Protein AF-0000000074257276 (afdb_homodimer)

pLDDT: mean 93.85, std 6.14, range [38.75, 98.94]

Secondary structure (DSSP, 8-state):
----EEEEEEETTTTTT-SSHHHHHHHHHHHHHHHHHTT-SEEEEE--GGG--SS-HHHHHHHHHHHHS-HHHHHHH----GGGTTGGGPPP--B--B-TTS-EEEEEEEEEE-GGGEEEEESSSSS-EEEEPPTT----TT-EEEEEEEEETTEEEEEESSPPSS-EEEE--HHHHHHH-SEEEEEEEEEEEPBHHHHHHHHHHHTTSEEEEE--BTTB-HHHHHT--GGGS--STT---TTS-SEEEES-TT--BS---HHHHHHHHHHHHT-B-/-TT-EEEEEEETTTTTT-SSHHHHHHHHHHHHHHHHHTT-SEEEEE--GGG--SS-HHHHHHHHHHHHS-HHHHHHH----GGGTTGGGPPP--B--B-TTS-EEEEEEEEEE-GGGEEEEESSSSS-EEEEPPTT----TT-EEEEEEEEETTEEEEEESSPPSS-EEEE--HHHHHHH-SEEEEEEEEEEEPBHHHHHHHHHHHTTSEEEEE--BTTB-HHHHHT--GGGS--STT---TTS-SEEEES-TT--BS---HHHHHHHHHHHHT-B-

Organism: NCBI:txid2743089

Radius of gyration: 24.98 Å; Cα contacts (8 Å, |Δi|>4): 1218; chains: 2; bounding box: 54×88×53 Å

Sequence (554 aa):
MDGTRLDVLVPSSLVREAEDGREATRKLGYVARAATVFRADRLVVFPDGEGERRWGGEYVRTVLEYCATPSYLRKEVWGMREELRDVGVLPPMRPDTSGPDGSELRDGIVTEVGPEGRVRVNCGLQHPISLRLPPGREATEGERVTVRVSSREPVRARVVDDPAPGFRVAGEDISDALAAADVAVATSRHGRPLSVSGLGDLHARLRDEHVAVAFGAPGRGLPAILGVDPEEVPVEPGAIDDSGFDLWLNTIPRQGSEVVRTEEAVFATLSPLTLTEMDGTRLDVLVPSSLVREAEDGREATRKLGYVARAATVFRADRLVVFPDGEGERRWGGEYVRTVLEYCATPSYLRKEVWGMREELRDVGVLPPMRPDTSGPDGSELRDGIVTEVGPEGRVRVNCGLQHPISLRLPPGREATEGERVTVRVSSREPVRARVVDDPAPGFRVAGEDISDALAAADVAVATSRHGRPLSVSGLGDLHARLRDEHVAVAFGAPGRGLPAILGVDPEEVPVEPGAIDDSGFDLWLNTIPRQGSEVVRTEEAVFATLSPLTLTE

Nearest PDB structures (foldseek):
  1k3r-assembly1_A  TM=8.204E-01  e=3.669E-21  Methanothermobacter thermautotrophicus
  8qsu-assembly1_A-2  TM=7.577E-01  e=8.686E-22  Homo sapiens
  8qsv-assembly1_A-2  TM=7.708E-01  e=1.681E-21  Homo sapiens
  8qsw-assembly1_A-2  TM=7.630E-01  e=7.102E-21  Homo sapiens
  4rg1-assembly1_B  TM=7.712E-01  e=1.856E-20  Homo sapiens

InterPro domains:
  IPR003750 Putative RNA methyltransferase C9orf114-like [PF02598] (7-272)
  IPR003750 Putative RNA methyltransferase C9orf114-like [PTHR12150] (7-273)
  IPR003750 Putative RNA methyltransferase C9orf114-like [cd18086] (6-273)
  IPR012340 Nucleic acid-binding, OB-fold [G3DSA:2.40.50.140] (99-164)
  IPR029026 tRNA (guanine-N1-)-methyltransferase, N-terminal [G3DSA:3.40.1280.10] (8-273)
  IPR029028 Alpha/beta knot methyltransferases [SSF75217] (6-275)

Solvent-accessible surface area (backbone atoms only — not comparable to full-atom values): 29517 Å² total; per-residue (Å²): 128,86,54,48,42,36,33,41,35,37,38,18,16,52,48,43,83,45,90,45,65,56,53,32,44,36,46,46,33,45,40,48,41,40,37,19,35,66,52,20,49,30,40,33,38,16,82,34,74,88,55,34,55,96,49,33,49,67,45,50,48,50,48,45,40,54,64,49,42,56,78,77,44,38,72,82,75,42,78,92,47,80,74,54,71,44,55,84,67,45,72,85,54,55,42,48,32,72,37,96,83,74,25,37,39,29,57,24,31,26,71,38,71,54,74,95,47,28,31,31,31,44,50,66,54,99,56,65,42,80,33,59,50,54,89,91,55,83,80,52,67,70,36,78,43,22,34,39,36,73,34,81,80,69,75,37,64,39,64,50,88,59,80,47,50,43,39,43,68,46,78,44,53,60,70,57,55,36,68,73,26,76,41,20,35,34,44,34,91,59,20,26,63,51,23,50,68,51,46,50,55,47,46,67,67,48,58,63,26,38,35,29,41,36,45,30,25,62,98,38,43,43,38,67,75,69,72,42,58,64,87,67,45,49,54,55,88,78,46,80,58,93,82,65,45,59,40,39,29,6,64,57,69,68,55,20,24,77,68,71,45,45,48,56,46,50,30,26,41,47,32,56,67,66,46,47,122,124,89,54,48,42,34,34,42,35,36,38,18,17,54,48,43,82,45,89,44,65,55,53,32,44,35,48,45,32,46,40,50,40,39,36,21,34,66,52,21,48,31,40,32,37,16,81,34,74,90,55,35,55,95,50,33,50,68,46,51,49,49,46,44,39,53,64,48,41,56,78,76,44,38,71,80,74,44,78,91,46,80,72,53,72,44,55,84,66,44,71,84,53,53,42,49,31,72,37,96,82,74,24,36,39,29,57,24,32,26,71,37,70,54,75,94,47,28,30,31,29,43,51,67,54,97,55,65,43,81,34,60,50,55,89,91,54,82,82,51,66,70,36,77,45,21,33,40,36,73,33,79,81,68,72,38,65,40,63,49,87,60,81,44,50,42,39,43,68,45,77,46,53,58,68,58,54,36,68,72,27,78,43,20,36,36,44,35,89,59,21,25,64,52,22,50,69,51,46,50,58,47,46,66,68,49,58,66,26,38,34,29,41,36,46,29,24,63,99,38,42,42,38,66,74,70,72,42,59,64,90,67,46,47,54,55,88,80,48,79,59,95,81,64,44,62,40,38,29,8,62,59,70,67,54,18,24,78,68,71,46,45,49,56,46,51,32,26,42,48,32,56,67,65,46,48,122

Foldseek 3Di:
DQLFAEEEEEEFLQQVPPPDLLRSLALLLLLQLLQQVLVHAEYEYEYQPVNHDPGGNVLSQVSSQLLQDDPLCNVVQDDDDPSCPNVVNHDHNPHQQADPVRWGKFKWFFADADPPQWTFIDGNAPGTDIEHADPPDDDDGGDIFMKTFRDVVVTDIYTDPDRGTGYYYYYDHPLVVLVVWPAEEFEDLLEAEDDPVVLVVLLVVRPSTHYYYYFYHKVQTPCNSQVHDSVPHDHDQQDDDPSSHNGYYHLPNPDPDPIDRRSRCSNSRSVSNSDDD/DQLFAEEEEEEFLQQVPPPDLLRSLALLLLLQLLQQVLVHAEYEYEYQPVNHDPGGNVLSQVSSQLLQDDPLCNVVQDDDDPSCPNVVNHDHNPHDQQDPVRWGKFKWFFADADPPQWTFIDGNAPGTDIEHAPPPDDDDGGDIFMKTFRDVVVTDIYTDPDRGTGYYYYYDHPLVVLVVWPAEEFEDLLEAEDDPVVLVVLLVVRPSTHYYYYFYHKVQTPCNSQVHDSVPHDHDQQDDDPSSHNGYYHLPNPDPDPIDRRSRCSNSRSVSNSDDD

Structure (mmCIF, N/CA/C/O backbone):
data_AF-0000000074257276-model_v1
#
loop_
_entity.id
_entity.type
_entity.pdbx_description
1 polymer 'DUF171 family protein'
#
loop_
_atom_site.group_PDB
_atom_site.id
_atom_site.type_symbol
_atom_site.label_atom_id
_atom_site.label_alt_id
_atom_site.label_comp_id
_atom_site.label_asym_id
_atom_site.label_entity_id
_atom_site.label_seq_id
_atom_site.pdbx_PDB_ins_code
_atom_site.Cartn_x
_atom_site.Cartn_y
_atom_site.Cartn_z
_atom_site.occupancy
_atom_site.B_iso_or_equiv
_atom_site.auth_seq_id
_atom_site.auth_comp_id
_atom_site.auth_asym_id
_atom_site.auth_atom_id
_atom_site.pdbx_PDB_model_num
ATOM 1 N N . MET A 1 1 ? -3.049 9.562 24.625 1 39.06 1 MET A N 1
ATOM 2 C CA . MET A 1 1 ? -2.064 8.562 24.234 1 39.06 1 MET A CA 1
ATOM 3 C C . MET A 1 1 ? -1.557 8.828 22.812 1 39.06 1 MET A C 1
ATOM 5 O O . MET A 1 1 ? -0.841 8 22.25 1 39.06 1 MET A O 1
ATOM 9 N N . ASP A 1 2 ? -2.17 9.602 21.812 1 58.56 2 ASP A N 1
ATOM 10 C CA . ASP A 1 2 ? -1.532 9.531 20.5 1 58.56 2 ASP A CA 1
ATOM 11 C C . ASP A 1 2 ? -0.196 10.273 20.5 1 58.56 2 ASP A C 1
ATOM 13 O O . ASP A 1 2 ? 0.117 11.008 19.562 1 58.56 2 ASP A O 1
ATOM 17 N N . GLY A 1 3 ? 0.527 10.086 21.484 1 80.38 3 GLY A N 1
ATOM 18 C CA . GLY A 1 3 ? 1.745 10.812 21.812 1 80.38 3 GLY A CA 1
ATOM 19 C C . GLY A 1 3 ? 2.895 10.492 20.875 1 80.38 3 GLY A C 1
ATOM 20 O O . GLY A 1 3 ? 3.932 11.156 20.891 1 80.38 3 GLY A O 1
ATOM 21 N N . THR A 1 4 ? 2.766 9.594 20.078 1 90.12 4 THR A N 1
ATOM 22 C CA . THR A 1 4 ? 3.844 9.203 19.188 1 90.12 4 THR A CA 1
ATOM 23 C C . THR A 1 4 ? 3.908 10.133 17.969 1 90.12 4 THR A C 1
ATOM 25 O O . THR A 1 4 ? 2.883 10.438 17.359 1 90.12 4 THR A O 1
ATOM 28 N N . ARG A 1 5 ? 5.098 10.711 17.797 1 95.5 5 ARG A N 1
ATOM 29 C CA . ARG A 1 5 ? 5.363 11.477 16.578 1 95.5 5 ARG A CA 1
ATOM 30 C C . ARG A 1 5 ? 6.062 10.617 15.531 1 95.5 5 ARG A C 1
ATOM 32 O O . ARG A 1 5 ? 7.031 9.922 15.836 1 95.5 5 ARG A O 1
ATOM 39 N N . LEU A 1 6 ? 5.586 10.664 14.336 1 97.5 6 LEU A N 1
ATOM 40 C CA . LEU A 1 6 ? 6.078 9.758 13.305 1 97.5 6 LEU A CA 1
ATOM 41 C C . LEU A 1 6 ? 6.648 10.539 12.125 1 97.5 6 LEU A C 1
ATOM 43 O O . LEU A 1 6 ? 5.941 11.328 11.492 1 97.5 6 LEU A O 1
ATOM 47 N N . ASP A 1 7 ? 7.926 10.352 11.875 1 98.56 7 ASP A N 1
ATOM 48 C CA . ASP A 1 7 ? 8.586 10.828 10.664 1 98.56 7 ASP A CA 1
ATOM 49 C C . ASP A 1 7 ? 8.82 9.68 9.68 1 98.56 7 ASP A C 1
ATOM 51 O O . ASP A 1 7 ? 9.383 8.648 10.039 1 98.56 7 ASP A O 1
ATOM 55 N N . VAL A 1 8 ? 8.406 9.898 8.484 1 98.88 8 VAL A N 1
ATOM 56 C CA . VAL A 1 8 ? 8.68 8.961 7.402 1 98.88 8 VAL A CA 1
ATOM 57 C C . VAL A 1 8 ? 9.797 9.508 6.516 1 98.88 8 VAL A C 1
ATOM 59 O O . VAL A 1 8 ? 9.672 10.602 5.957 1 98.88 8 VAL A O 1
ATOM 62 N N . LEU A 1 9 ? 10.906 8.805 6.41 1 98.94 9 LEU A N 1
ATOM 63 C CA . LEU A 1 9 ? 12.055 9.258 5.641 1 98.94 9 LEU A CA 1
ATOM 64 C C . LEU A 1 9 ? 12.156 8.5 4.32 1 98.94 9 LEU A C 1
ATOM 66 O O . LEU A 1 9 ? 12.195 7.266 4.305 1 98.94 9 LEU A O 1
ATOM 70 N N . VAL A 1 10 ? 12.203 9.234 3.23 1 98.88 10 VAL A N 1
ATOM 71 C CA . VAL A 1 10 ? 12.359 8.633 1.911 1 98.88 10 VAL A CA 1
ATOM 72 C C . VAL A 1 10 ? 13.5 9.312 1.159 1 98.88 10 VAL A C 1
ATOM 74 O O . VAL A 1 10 ? 13.773 10.5 1.374 1 98.88 10 VAL A O 1
ATOM 77 N N . PRO A 1 11 ? 14.164 8.578 0.321 1 98.81 11 PRO A N 1
ATOM 78 C CA . PRO A 1 11 ? 15.289 9.164 -0.404 1 98.81 11 PRO A CA 1
ATOM 79 C C . PRO A 1 11 ? 14.852 9.992 -1.608 1 98.81 11 PRO A C 1
ATOM 81 O O . PRO A 1 11 ? 13.773 9.758 -2.162 1 98.81 11 PRO A O 1
ATOM 84 N N . SER A 1 12 ? 15.703 10.883 -2.018 1 98.69 12 SER A N 1
ATOM 85 C CA . SER A 1 12 ? 15.461 11.711 -3.191 1 98.69 12 SER A CA 1
ATOM 86 C C . SER A 1 12 ? 15.43 10.875 -4.465 1 98.69 12 SER A C 1
ATOM 88 O O . SER A 1 12 ? 14.984 11.344 -5.516 1 98.69 12 SER A O 1
ATOM 90 N N . SER A 1 13 ? 15.875 9.625 -4.414 1 98.44 13 SER A N 1
ATOM 91 C CA . SER A 1 13 ? 15.922 8.727 -5.566 1 98.44 13 SER A CA 1
ATOM 92 C C . SER A 1 13 ? 14.688 7.84 -5.629 1 98.44 13 SER A C 1
ATOM 94 O O . SER A 1 13 ? 14.648 6.867 -6.387 1 98.44 13 SER A O 1
ATOM 96 N N . LEU A 1 14 ? 13.672 8.164 -4.859 1 96.94 14 LEU A N 1
ATOM 97 C CA . LEU A 1 14 ? 12.508 7.309 -4.633 1 96.94 14 LEU A CA 1
ATOM 98 C C . LEU A 1 14 ? 11.805 6.996 -5.949 1 96.94 14 LEU A C 1
ATOM 100 O O . LEU A 1 14 ? 11.188 5.938 -6.09 1 96.94 14 LEU A O 1
ATOM 104 N N . VAL A 1 15 ? 11.961 7.855 -6.988 1 97.88 15 VAL A N 1
ATOM 105 C CA . VAL A 1 15 ? 11.211 7.664 -8.227 1 97.88 15 VAL A CA 1
ATOM 106 C C . VAL A 1 15 ? 12.156 7.254 -9.352 1 97.88 15 VAL A C 1
ATOM 108 O O . VAL A 1 15 ? 11.844 7.426 -10.531 1 97.88 15 VAL A O 1
ATOM 111 N N . ARG A 1 16 ? 13.25 6.68 -9.016 1 97 16 ARG A N 1
ATOM 112 C CA . ARG A 1 16 ? 14.328 6.41 -9.961 1 97 16 ARG A CA 1
ATOM 113 C C . ARG A 1 16 ? 13.875 5.441 -11.047 1 97 16 ARG A C 1
ATOM 115 O O . ARG A 1 16 ? 14.383 5.477 -12.164 1 97 16 ARG A O 1
ATOM 122 N N . GLU A 1 17 ? 12.883 4.613 -10.766 1 94.69 17 GLU A N 1
ATOM 123 C CA . GLU A 1 17 ? 12.484 3.584 -11.719 1 94.69 17 GLU A CA 1
ATOM 124 C C . GLU A 1 17 ? 11.367 4.078 -12.641 1 94.69 17 GLU A C 1
ATOM 126 O O . GLU A 1 17 ? 10.969 3.381 -13.57 1 94.69 17 GLU A O 1
ATOM 131 N N . ALA A 1 18 ? 10.852 5.234 -12.352 1 95.38 18 ALA A N 1
ATOM 132 C CA . ALA A 1 18 ? 9.695 5.727 -13.102 1 95.38 18 ALA A CA 1
ATOM 133 C C . ALA A 1 18 ? 10.07 5.988 -14.562 1 95.38 18 ALA A C 1
ATOM 135 O O . ALA A 1 18 ? 11.109 6.582 -14.852 1 95.38 18 ALA A O 1
ATOM 136 N N . GLU A 1 19 ? 9.211 5.625 -15.492 1 93.56 19 GLU A N 1
ATOM 137 C CA . GLU A 1 19 ? 9.477 5.746 -16.922 1 93.56 19 GLU A CA 1
ATOM 138 C C . GLU A 1 19 ? 9.078 7.125 -17.438 1 93.56 19 GLU A C 1
ATOM 140 O O . GLU A 1 19 ? 9.555 7.562 -18.484 1 93.56 19 GLU A O 1
ATOM 145 N N . ASP A 1 20 ? 8.148 7.785 -16.734 1 94.5 20 ASP A N 1
ATOM 146 C CA . ASP A 1 20 ? 7.73 9.125 -17.125 1 94.5 20 ASP A CA 1
ATOM 147 C C . ASP A 1 20 ? 7.25 9.922 -15.906 1 94.5 20 ASP A C 1
ATOM 149 O O . ASP A 1 20 ? 7.223 9.398 -14.789 1 94.5 20 ASP A O 1
ATOM 153 N N . GLY A 1 21 ? 6.973 11.148 -16.203 1 95.62 21 GLY A N 1
ATOM 154 C CA . GLY A 1 21 ? 6.594 12.047 -15.125 1 95.62 21 GLY A CA 1
ATOM 155 C C . GLY A 1 21 ? 5.277 11.672 -14.469 1 95.62 21 GLY A C 1
ATOM 156 O O . GLY A 1 21 ? 5.102 11.875 -13.266 1 95.62 21 GLY A O 1
ATOM 157 N N . ARG A 1 22 ? 4.395 11.141 -15.234 1 95.25 22 ARG A N 1
ATOM 158 C CA . ARG A 1 22 ? 3.102 10.727 -14.695 1 95.25 22 ARG A CA 1
ATOM 159 C C . ARG A 1 22 ? 3.27 9.609 -13.68 1 95.25 22 ARG A C 1
ATOM 161 O O . ARG A 1 22 ? 2.668 9.641 -12.602 1 95.25 22 ARG A O 1
ATOM 168 N N . GLU A 1 23 ? 4.102 8.688 -14.016 1 95.06 23 GLU A N 1
ATOM 169 C CA . GLU A 1 23 ? 4.379 7.582 -13.109 1 95.06 23 GLU A CA 1
ATOM 170 C C . GLU A 1 23 ? 5.09 8.062 -11.852 1 95.06 23 GLU A C 1
ATOM 172 O O . GLU A 1 23 ? 4.754 7.641 -10.742 1 95.06 23 GLU A O 1
ATOM 177 N N . ALA A 1 24 ? 6.047 8.938 -12.094 1 97.56 24 ALA A N 1
ATOM 178 C CA . ALA A 1 24 ? 6.781 9.484 -10.953 1 97.56 24 ALA A CA 1
ATOM 179 C C . ALA A 1 24 ? 5.848 10.227 -10 1 97.56 24 ALA A C 1
ATOM 181 O O . ALA A 1 24 ? 5.891 10.008 -8.781 1 97.56 24 ALA A O 1
ATOM 182 N N . THR A 1 25 ? 5.012 11.07 -10.539 1 98.06 25 THR A N 1
ATOM 183 C CA . THR A 1 25 ? 4.062 11.852 -9.75 1 98.06 25 THR A CA 1
ATOM 184 C C . THR A 1 25 ? 3.084 10.93 -9.023 1 98.06 25 THR A C 1
ATOM 186 O O . THR A 1 25 ? 2.814 11.125 -7.832 1 98.06 25 THR A O 1
ATOM 189 N N . ARG A 1 26 ? 2.635 9.93 -9.656 1 96.56 26 ARG A N 1
ATOM 190 C CA . ARG A 1 26 ? 1.686 8.992 -9.078 1 96.56 26 ARG A CA 1
ATOM 191 C C . ARG A 1 26 ? 2.309 8.242 -7.902 1 96.56 26 ARG A C 1
ATOM 193 O O . ARG A 1 26 ? 1.664 8.047 -6.871 1 96.56 26 ARG A O 1
ATOM 200 N N . LYS A 1 27 ? 3.484 7.809 -8.117 1 97.12 27 LYS A N 1
ATOM 201 C CA . LYS A 1 27 ? 4.199 7.117 -7.047 1 97.12 27 LYS A CA 1
ATOM 202 C C . LYS A 1 27 ? 4.301 7.984 -5.797 1 97.12 27 LYS A C 1
ATOM 204 O O . LYS A 1 27 ? 4.062 7.512 -4.684 1 97.12 27 LYS A O 1
ATOM 209 N N . LEU A 1 28 ? 4.648 9.203 -6.008 1 98.69 28 LEU A N 1
ATOM 210 C CA . LEU A 1 28 ? 4.75 10.133 -4.891 1 98.69 28 LEU A CA 1
ATOM 211 C C . LEU A 1 28 ? 3.395 10.344 -4.227 1 98.69 28 LEU A C 1
ATOM 213 O O . LEU A 1 28 ? 3.314 10.508 -3.006 1 98.69 28 LEU A O 1
ATOM 217 N N . GLY A 1 29 ? 2.391 10.32 -5.035 1 98.38 29 GLY A N 1
ATOM 218 C CA . GLY A 1 29 ? 1.045 10.383 -4.492 1 98.38 29 GLY A CA 1
ATOM 219 C C . GLY A 1 29 ? 0.737 9.242 -3.533 1 98.38 29 GLY A C 1
ATOM 220 O O . GLY A 1 29 ? 0.124 9.461 -2.484 1 98.38 29 GLY A O 1
ATOM 221 N N . TYR A 1 30 ? 1.192 8.055 -3.842 1 98.25 30 TYR A N 1
ATOM 222 C CA . TYR A 1 30 ? 0.945 6.895 -2.988 1 98.25 30 TYR A CA 1
ATOM 223 C C . TYR A 1 30 ? 1.73 7 -1.687 1 98.25 30 TYR A C 1
ATOM 225 O O . TYR A 1 30 ? 1.247 6.59 -0.628 1 98.25 30 TYR A O 1
ATOM 233 N N . VAL A 1 31 ? 2.906 7.547 -1.777 1 98.81 31 VAL A N 1
ATOM 234 C CA . VAL A 1 31 ? 3.693 7.777 -0.57 1 98.81 31 VAL A CA 1
ATOM 235 C C . VAL A 1 31 ? 2.986 8.797 0.322 1 98.81 31 VAL A C 1
ATOM 237 O O . VAL A 1 31 ? 2.873 8.594 1.533 1 98.81 31 VAL A O 1
ATOM 240 N N . ALA A 1 32 ? 2.5 9.836 -0.312 1 98.81 32 ALA A N 1
ATOM 241 C CA . ALA A 1 32 ? 1.771 10.875 0.417 1 98.81 32 ALA A CA 1
ATOM 242 C C . ALA A 1 32 ? 0.492 10.312 1.033 1 98.81 32 ALA A C 1
ATOM 244 O O . ALA A 1 32 ? 0.119 10.688 2.148 1 98.81 32 ALA A O 1
ATOM 245 N N . ARG A 1 33 ? -0.185 9.422 0.314 1 98.5 33 ARG A N 1
ATOM 246 C CA . ARG A 1 33 ? -1.377 8.766 0.836 1 98.5 33 ARG A CA 1
ATOM 247 C C . ARG A 1 33 ? -1.054 7.969 2.096 1 98.5 33 ARG A C 1
ATOM 249 O O . ARG A 1 33 ? -1.789 8.031 3.082 1 98.5 33 ARG A O 1
ATOM 256 N N . ALA A 1 34 ? 0.03 7.266 2.031 1 98.75 34 ALA A N 1
ATOM 257 C CA . ALA A 1 34 ? 0.417 6.484 3.203 1 98.75 34 ALA A CA 1
ATOM 258 C C . ALA A 1 34 ? 0.666 7.391 4.406 1 98.75 34 ALA A C 1
ATOM 260 O O . ALA A 1 34 ? 0.207 7.102 5.516 1 98.75 34 ALA A O 1
ATOM 261 N N . ALA A 1 35 ? 1.387 8.5 4.148 1 98.5 35 ALA A N 1
ATOM 262 C CA . ALA A 1 35 ? 1.643 9.453 5.223 1 98.5 35 ALA A CA 1
ATOM 263 C C . ALA A 1 35 ? 0.337 9.969 5.82 1 98.5 35 ALA A C 1
ATOM 265 O O . ALA A 1 35 ? 0.216 10.094 7.043 1 98.5 35 ALA A O 1
ATOM 266 N N . THR A 1 36 ? -0.635 10.219 4.984 1 98.19 36 THR A N 1
ATOM 267 C CA . THR A 1 36 ? -1.927 10.727 5.43 1 98.19 36 THR A CA 1
ATOM 268 C C . THR A 1 36 ? -2.703 9.656 6.188 1 98.19 36 THR A C 1
ATOM 270 O O . THR A 1 36 ? -3.182 9.891 7.297 1 98.19 36 THR A O 1
ATOM 273 N N . VAL A 1 37 ? -2.766 8.469 5.641 1 98.06 37 VAL A N 1
ATOM 274 C CA . VAL A 1 37 ? -3.564 7.367 6.168 1 98.06 37 VAL A CA 1
ATOM 275 C C . VAL A 1 37 ? -3.049 6.973 7.551 1 98.06 37 VAL A C 1
ATOM 277 O O . VAL A 1 37 ? -3.836 6.715 8.461 1 98.06 37 VAL A O 1
ATOM 280 N N . PHE A 1 38 ? -1.739 7.02 7.738 1 97.88 38 PHE A N 1
ATOM 281 C CA . PHE A 1 38 ? -1.164 6.52 8.984 1 97.88 38 PHE A CA 1
ATOM 282 C C . PHE A 1 38 ? -0.766 7.676 9.898 1 97.88 38 PHE A C 1
ATOM 284 O O . PHE A 1 38 ? -0.045 7.48 10.875 1 97.88 38 PHE A O 1
ATOM 291 N N . ARG A 1 39 ? -1.143 8.867 9.555 1 96.38 39 ARG A N 1
ATOM 292 C CA . ARG A 1 39 ? -1.007 10.055 10.391 1 96.38 39 ARG A CA 1
ATOM 293 C C . ARG A 1 39 ? 0.458 10.344 10.703 1 96.38 39 ARG A C 1
ATOM 295 O O . ARG A 1 39 ? 0.823 10.57 11.859 1 96.38 39 ARG A O 1
ATOM 302 N N . ALA A 1 40 ? 1.263 10.305 9.648 1 97.38 40 ALA A N 1
ATOM 303 C CA . ALA A 1 40 ? 2.629 10.797 9.805 1 97.38 40 ALA A CA 1
ATOM 304 C C . ALA A 1 40 ? 2.641 12.289 10.102 1 97.38 40 ALA A C 1
ATOM 306 O O . ALA A 1 40 ? 1.819 13.039 9.57 1 97.38 40 ALA A O 1
ATOM 307 N N . ASP A 1 41 ? 3.611 12.664 10.922 1 96.19 41 ASP A N 1
ATOM 308 C CA . ASP A 1 41 ? 3.779 14.094 11.188 1 96.19 41 ASP A CA 1
ATOM 309 C C . ASP A 1 41 ? 4.598 14.758 10.086 1 96.19 41 ASP A C 1
ATOM 311 O O . ASP A 1 41 ? 4.223 15.82 9.578 1 96.19 41 ASP A O 1
ATOM 315 N N . ARG A 1 42 ? 5.637 14.047 9.742 1 97.44 42 ARG A N 1
ATOM 316 C CA . ARG A 1 42 ? 6.527 14.594 8.719 1 97.44 42 ARG A CA 1
ATOM 317 C C . ARG A 1 42 ? 6.902 13.523 7.695 1 97.44 42 ARG A C 1
ATOM 319 O O . ARG A 1 42 ? 7.043 12.352 8.039 1 97.44 42 ARG A O 1
ATOM 326 N N . LEU A 1 43 ? 6.957 13.969 6.516 1 98.5 43 LEU A N 1
ATOM 327 C CA . LEU A 1 43 ? 7.609 13.242 5.434 1 98.5 43 LEU A CA 1
ATOM 328 C C . LEU A 1 43 ? 8.922 13.922 5.039 1 98.5 43 LEU A C 1
ATOM 330 O O . LEU A 1 43 ? 8.914 15.023 4.5 1 98.5 43 LEU A O 1
ATOM 334 N N . VAL A 1 44 ? 10.016 13.234 5.309 1 98.75 44 VAL A N 1
ATOM 335 C CA . VAL A 1 44 ? 11.328 13.836 5.113 1 98.75 44 VAL A CA 1
ATOM 336 C C . VAL A 1 44 ? 11.992 13.227 3.883 1 98.75 44 VAL A C 1
ATOM 338 O O . VAL A 1 44 ? 12.117 12.008 3.771 1 98.75 44 VAL A O 1
ATOM 341 N N . VAL A 1 45 ? 12.391 14.062 2.961 1 98.88 45 VAL A N 1
ATOM 342 C CA . VAL A 1 45 ? 13.148 13.633 1.791 1 98.88 45 VAL A CA 1
ATOM 343 C C . VAL A 1 45 ? 14.641 13.852 2.029 1 98.88 45 VAL A C 1
ATOM 345 O O . VAL A 1 45 ? 15.094 14.992 2.156 1 98.88 45 VAL A O 1
ATOM 348 N N . PHE A 1 46 ? 15.352 12.773 2.15 1 98.81 46 PHE A N 1
ATOM 349 C CA . PHE A 1 46 ? 16.781 12.93 2.33 1 98.81 46 PHE A CA 1
ATOM 350 C C . PHE A 1 46 ? 17.531 12.703 1.016 1 98.81 46 PHE A C 1
ATOM 352 O O . PHE A 1 46 ? 17.078 11.922 0.173 1 98.81 46 PHE A O 1
ATOM 359 N N . PRO A 1 47 ? 18.672 13.359 0.896 1 98.38 47 PRO A N 1
ATOM 360 C CA . PRO A 1 47 ? 19.391 13.297 -0.382 1 98.38 47 PRO A CA 1
ATOM 361 C C . PRO A 1 47 ? 20.016 11.93 -0.644 1 98.38 47 PRO A C 1
ATOM 363 O O . PRO A 1 47 ? 20.594 11.32 0.268 1 98.38 47 PRO A O 1
ATOM 366 N N . ASP A 1 48 ? 19.844 11.453 -1.798 1 98.19 48 ASP A N 1
ATOM 367 C CA . ASP A 1 48 ? 20.531 10.305 -2.379 1 98.19 48 ASP A CA 1
ATOM 368 C C . ASP A 1 48 ? 20.953 10.586 -3.824 1 98.19 48 ASP A C 1
ATOM 370 O O . ASP A 1 48 ? 20.484 9.914 -4.746 1 98.19 48 ASP A O 1
ATOM 374 N N . GLY A 1 49 ? 21.875 11.469 -3.992 1 97.12 49 GLY A N 1
ATOM 375 C CA . GLY A 1 49 ? 22.281 11.961 -5.301 1 97.12 49 GLY A CA 1
ATOM 376 C C . GLY A 1 49 ? 22.734 10.859 -6.238 1 97.12 49 GLY A C 1
ATOM 377 O O . GLY A 1 49 ? 22.422 10.883 -7.43 1 97.12 49 GLY A O 1
ATOM 378 N N . GLU A 1 50 ? 23.406 9.875 -5.75 1 96.38 50 GLU A N 1
ATOM 379 C CA . GLU A 1 50 ? 23.938 8.789 -6.57 1 96.38 50 GLU A CA 1
ATOM 380 C C . GLU A 1 50 ? 22.828 7.934 -7.156 1 96.38 50 GLU A C 1
ATOM 382 O O . GLU A 1 50 ? 22.984 7.32 -8.211 1 96.38 50 GLU A O 1
ATOM 387 N N . GLY A 1 51 ? 21.703 7.953 -6.48 1 97.56 51 GLY A N 1
ATOM 388 C CA . GLY A 1 51 ? 20.594 7.113 -6.918 1 97.56 51 GLY A CA 1
ATOM 389 C C . GLY A 1 51 ? 19.609 7.84 -7.816 1 97.56 51 GLY A C 1
ATOM 390 O O . GLY A 1 51 ? 18.75 7.215 -8.43 1 97.56 51 GLY A O 1
ATOM 391 N N . GLU A 1 52 ? 19.766 9.141 -7.895 1 97.5 52 GLU A N 1
ATOM 392 C CA . GLU A 1 52 ? 18.844 9.938 -8.711 1 97.5 52 GLU A CA 1
ATOM 393 C C . GLU A 1 52 ? 19.047 9.656 -10.195 1 97.5 52 GLU A C 1
ATOM 395 O O . GLU A 1 52 ? 20.156 9.398 -10.648 1 97.5 52 GLU A O 1
ATOM 400 N N . ARG A 1 53 ? 17.969 9.672 -10.891 1 96.19 53 ARG A N 1
ATOM 401 C CA . ARG A 1 53 ? 17.984 9.586 -12.352 1 96.19 53 ARG A CA 1
ATOM 402 C C . ARG A 1 53 ? 17.312 10.812 -12.977 1 96.19 53 ARG A C 1
ATOM 404 O O . ARG A 1 53 ? 17.734 11.945 -12.711 1 96.19 53 ARG A O 1
ATOM 411 N N . ARG A 1 54 ? 16.25 10.703 -13.688 1 94.31 54 ARG A N 1
ATOM 412 C CA . ARG A 1 54 ? 15.625 11.82 -14.391 1 94.31 54 ARG A CA 1
ATOM 413 C C . ARG A 1 54 ? 15.062 12.844 -13.406 1 94.31 54 ARG A C 1
ATOM 415 O O . ARG A 1 54 ? 15.148 14.055 -13.633 1 94.31 54 ARG A O 1
ATOM 422 N N . TRP A 1 55 ? 14.477 12.359 -12.367 1 95.56 55 TRP A N 1
ATOM 423 C CA . TRP A 1 55 ? 13.867 13.211 -11.352 1 95.56 55 TRP A CA 1
ATOM 424 C C . TRP A 1 55 ? 14.602 13.07 -10.023 1 95.56 55 TRP A C 1
ATOM 426 O O . TRP A 1 55 ? 14.867 11.961 -9.562 1 95.56 55 TRP A O 1
ATOM 436 N N . GLY A 1 56 ? 14.891 14.211 -9.375 1 95 56 GLY A N 1
ATOM 437 C CA . GLY A 1 56 ? 15.664 14.195 -8.148 1 95 56 GLY A CA 1
ATOM 438 C C . GLY A 1 56 ? 14.945 14.836 -6.977 1 95 56 GLY A C 1
ATOM 439 O O . GLY A 1 56 ? 13.711 14.828 -6.922 1 95 56 GLY A O 1
ATOM 440 N N . GLY A 1 57 ? 15.727 15.281 -6.023 1 96.88 57 GLY A N 1
ATOM 441 C CA . GLY A 1 57 ? 15.227 15.734 -4.734 1 96.88 57 GLY A CA 1
ATOM 442 C C . GLY A 1 57 ? 14.25 16.891 -4.848 1 96.88 57 GLY A C 1
ATOM 443 O O . GLY A 1 57 ? 13.25 16.938 -4.129 1 96.88 57 GLY A O 1
ATOM 444 N N . GLU A 1 58 ? 14.547 17.828 -5.676 1 96.5 58 GLU A N 1
ATOM 445 C CA . GLU A 1 58 ? 13.656 18.969 -5.832 1 96.5 58 GLU A CA 1
ATOM 446 C C . GLU A 1 58 ? 12.289 18.547 -6.359 1 96.5 58 GLU A C 1
ATOM 448 O O . GLU A 1 58 ? 11.258 19 -5.863 1 96.5 58 GLU A O 1
ATOM 453 N N . TYR A 1 59 ? 12.297 17.734 -7.395 1 98.19 59 TYR A N 1
ATOM 454 C CA . TYR A 1 59 ? 11.055 17.203 -7.957 1 98.19 59 TYR A CA 1
ATOM 455 C C . TYR A 1 59 ? 10.242 16.469 -6.898 1 98.19 59 TYR A C 1
ATOM 457 O O . TYR A 1 59 ? 9.062 16.75 -6.711 1 98.19 59 TYR A O 1
ATOM 465 N N . VAL A 1 60 ? 10.891 15.57 -6.156 1 98.62 60 VAL A N 1
ATOM 466 C CA . VAL A 1 60 ? 10.25 14.727 -5.156 1 98.62 60 VAL A CA 1
ATOM 467 C C . VAL A 1 60 ? 9.664 15.594 -4.047 1 98.62 60 VAL A C 1
ATOM 469 O O . VAL A 1 60 ? 8.484 15.461 -3.693 1 98.62 60 VAL A O 1
ATOM 472 N N . ARG A 1 61 ? 10.398 16.5 -3.604 1 98.19 61 ARG A N 1
ATOM 473 C CA . ARG A 1 61 ? 9.953 17.375 -2.518 1 98.19 61 ARG A CA 1
ATOM 474 C C . ARG A 1 61 ? 8.781 18.25 -2.959 1 98.19 61 ARG A C 1
ATOM 476 O O . ARG A 1 61 ? 7.793 18.375 -2.236 1 98.19 61 ARG A O 1
ATOM 483 N N . THR A 1 62 ? 8.906 18.797 -4.121 1 97.94 62 THR A N 1
ATOM 484 C CA . THR A 1 62 ? 7.867 19.688 -4.629 1 97.94 62 THR A CA 1
ATOM 485 C C . THR A 1 62 ? 6.531 18.953 -4.742 1 97.94 62 THR A C 1
ATOM 487 O O . THR A 1 62 ? 5.508 19.453 -4.27 1 97.94 62 THR A O 1
ATOM 490 N N . VAL A 1 63 ? 6.543 17.797 -5.324 1 98.62 63 VAL A N 1
ATOM 491 C CA . VAL A 1 63 ? 5.312 17.047 -5.527 1 98.62 63 VAL A CA 1
ATOM 492 C C . VAL A 1 63 ? 4.73 16.625 -4.18 1 98.62 63 VAL A C 1
ATOM 494 O O . VAL A 1 63 ? 3.521 16.703 -3.965 1 98.62 63 VAL A O 1
ATOM 497 N N . LEU A 1 64 ? 5.559 16.234 -3.287 1 98.69 64 LEU A N 1
ATOM 498 C CA . LEU A 1 64 ? 5.082 15.812 -1.973 1 98.69 64 LEU A CA 1
ATOM 499 C C . LEU A 1 64 ? 4.527 17 -1.198 1 98.69 64 LEU A C 1
ATOM 501 O O . LEU A 1 64 ? 3.523 16.875 -0.491 1 98.69 64 LEU A O 1
ATOM 505 N N . GLU A 1 65 ? 5.184 18.125 -1.312 1 97.31 65 GLU A N 1
ATOM 506 C CA . GLU A 1 65 ? 4.66 19.328 -0.68 1 97.31 65 GLU A CA 1
ATOM 507 C C . GLU A 1 65 ? 3.307 19.719 -1.267 1 97.31 65 GLU A C 1
ATOM 509 O O . GLU A 1 65 ? 2.414 20.172 -0.54 1 97.31 65 GLU A O 1
ATOM 514 N N . TYR A 1 66 ? 3.275 19.625 -2.535 1 97.75 66 TYR A N 1
ATOM 515 C CA . TYR A 1 66 ? 1.994 19.859 -3.191 1 97.75 66 TYR A CA 1
ATOM 516 C C . TYR A 1 66 ? 0.912 18.953 -2.627 1 97.75 66 TYR A C 1
ATOM 518 O O . TYR A 1 66 ? -0.206 19.391 -2.355 1 97.75 66 TYR A O 1
ATOM 526 N N . CYS A 1 67 ? 1.201 17.672 -2.439 1 97.94 67 CYS A N 1
ATOM 527 C CA . CYS A 1 67 ? 0.262 16.719 -1.864 1 97.94 67 CYS A CA 1
ATOM 528 C C . CYS A 1 67 ? -0.148 17.141 -0.457 1 97.94 67 CYS A C 1
ATOM 530 O O . CYS A 1 67 ? -1.299 16.938 -0.059 1 97.94 67 CYS A O 1
ATOM 532 N N . ALA A 1 68 ? 0.769 17.703 0.281 1 96.62 68 ALA A N 1
ATOM 533 C CA . ALA A 1 68 ? 0.54 18.078 1.673 1 96.62 68 ALA A CA 1
ATOM 534 C C . ALA A 1 68 ? -0.267 19.375 1.765 1 96.62 68 ALA A C 1
ATOM 536 O O . ALA A 1 68 ? -0.765 19.734 2.836 1 96.62 68 ALA A O 1
ATOM 537 N N . THR A 1 69 ? -0.408 20.078 0.703 1 95.88 69 THR A N 1
ATOM 538 C CA . THR A 1 69 ? -1.157 21.328 0.672 1 95.88 69 THR A CA 1
ATOM 539 C C . THR A 1 69 ? -2.639 21.062 0.418 1 95.88 69 THR A C 1
ATOM 541 O O . THR A 1 69 ? -3 20.438 -0.579 1 95.88 69 THR A O 1
ATOM 544 N N . PRO A 1 70 ? -3.469 21.547 1.322 1 95.06 70 PRO A N 1
ATOM 545 C CA . PRO A 1 70 ? -4.898 21.375 1.053 1 95.06 70 PRO A CA 1
ATOM 546 C C . PRO A 1 70 ? -5.312 21.938 -0.305 1 95.06 70 PRO A C 1
ATOM 548 O O . PRO A 1 70 ? -4.781 22.969 -0.742 1 95.06 70 PRO A O 1
ATOM 551 N N . SER A 1 71 ? -6.277 21.266 -0.884 1 93.62 71 SER A N 1
ATOM 552 C CA . SER A 1 71 ? -6.664 21.609 -2.25 1 93.62 71 SER A CA 1
ATOM 553 C C . SER A 1 71 ? -7.098 23.062 -2.357 1 93.62 71 SER A C 1
ATOM 555 O O . SER A 1 71 ? -6.797 23.734 -3.348 1 93.62 71 SER A O 1
ATOM 557 N N . TYR A 1 72 ? -7.727 23.641 -1.321 1 93.31 72 TYR A N 1
ATOM 558 C CA . TYR A 1 72 ? -8.273 24.984 -1.357 1 93.31 72 TYR A CA 1
ATOM 559 C C . TYR A 1 72 ? -7.168 26.031 -1.222 1 93.31 72 TYR A C 1
ATOM 561 O O . TYR A 1 72 ? -7.406 27.219 -1.398 1 93.31 72 TYR A O 1
ATOM 569 N N . LEU A 1 73 ? -5.984 25.594 -0.969 1 94.69 73 LEU A N 1
ATOM 570 C CA . LEU A 1 73 ? -4.875 26.531 -0.817 1 94.69 73 LEU A CA 1
ATOM 571 C C . LEU A 1 73 ? -3.912 26.438 -1.996 1 94.69 73 LEU A C 1
ATOM 573 O O . LEU A 1 73 ? -3 27.25 -2.131 1 94.69 73 LEU A O 1
ATOM 577 N N . ARG A 1 74 ? -4.012 25.453 -2.867 1 94.06 74 ARG A N 1
ATOM 578 C CA . ARG A 1 74 ? -3.008 25.109 -3.873 1 94.06 74 ARG A CA 1
ATOM 579 C C . ARG A 1 74 ? -2.836 26.25 -4.875 1 94.06 74 ARG A C 1
ATOM 581 O O . ARG A 1 74 ? -1.717 26.547 -5.297 1 94.06 74 ARG A O 1
ATOM 588 N N . LYS A 1 75 ? -3.943 26.859 -5.215 1 88.56 75 LYS A N 1
ATOM 589 C CA . LYS A 1 75 ? -3.848 27.969 -6.156 1 88.56 75 LYS A CA 1
ATOM 590 C C . LYS A 1 75 ? -3.016 29.109 -5.578 1 88.56 75 LYS A C 1
ATOM 592 O O . LYS A 1 75 ? -2.221 29.719 -6.289 1 88.56 75 LYS A O 1
ATOM 597 N N . GLU A 1 76 ? -3.195 29.359 -4.34 1 87.69 76 GLU A N 1
ATOM 598 C CA . GLU A 1 76 ? -2.506 30.453 -3.672 1 87.69 76 GLU A CA 1
ATOM 599 C C . GLU A 1 76 ? -1.032 30.141 -3.451 1 87.69 76 GLU A C 1
ATOM 601 O O . GLU A 1 76 ? -0.181 31.031 -3.496 1 87.69 76 GLU A O 1
ATOM 606 N N . VAL A 1 77 ? -0.764 28.906 -3.277 1 91.19 77 VAL A N 1
ATOM 607 C CA . VAL A 1 77 ? 0.564 28.5 -2.83 1 91.19 77 VAL A CA 1
ATOM 608 C C . VAL A 1 77 ? 1.438 28.172 -4.035 1 91.19 77 VAL A C 1
ATOM 610 O O . VAL A 1 77 ? 2.645 28.438 -4.027 1 91.19 77 VAL A O 1
ATOM 613 N N . TRP A 1 78 ? 0.591 27.656 -5.016 1 92.81 78 TRP A N 1
ATOM 614 C CA . TRP A 1 78 ? 1.414 27.094 -6.082 1 92.81 78 TRP A CA 1
ATOM 615 C C . TRP A 1 78 ? 1.162 27.812 -7.402 1 92.81 78 TRP A C 1
ATOM 617 O O . TRP A 1 78 ? 0.025 28.172 -7.711 1 92.81 78 TRP A O 1
ATOM 627 N N . GLY A 1 79 ? 2.084 28.219 -8.086 1 87.19 79 GLY A N 1
ATOM 628 C CA . GLY A 1 79 ? 2.021 28.688 -9.461 1 87.19 79 GLY A CA 1
ATOM 629 C C . GLY A 1 79 ? 2.279 27.594 -10.484 1 87.19 79 GLY A C 1
ATOM 630 O O . GLY A 1 79 ? 1.995 26.422 -10.227 1 87.19 79 GLY A O 1
ATOM 631 N N . MET A 1 80 ? 2.672 28.031 -11.508 1 90.69 80 MET A N 1
ATOM 632 C CA . MET A 1 80 ? 3.033 27.062 -12.539 1 90.69 80 MET A CA 1
ATOM 633 C C . MET A 1 80 ? 4.457 26.547 -12.336 1 90.69 80 MET A C 1
ATOM 635 O O . MET A 1 80 ? 5.395 27.344 -12.219 1 90.69 80 MET A O 1
ATOM 639 N N . ARG A 1 81 ? 4.535 25.297 -12.203 1 93.62 81 ARG A N 1
ATOM 640 C CA . ARG A 1 81 ? 5.828 24.625 -12.062 1 93.62 81 ARG A CA 1
ATOM 641 C C . ARG A 1 81 ? 5.906 23.391 -12.961 1 93.62 81 ARG A C 1
ATOM 643 O O . ARG A 1 81 ? 4.934 22.656 -13.086 1 93.62 81 ARG A O 1
ATOM 650 N N . GLU A 1 82 ? 7.027 23.234 -13.461 1 94.5 82 GLU A N 1
ATOM 651 C CA . GLU A 1 82 ? 7.246 22.094 -14.336 1 94.5 82 GLU A CA 1
ATOM 652 C C . GLU A 1 82 ? 7.059 20.781 -13.57 1 94.5 82 GLU A C 1
ATOM 654 O O . GLU A 1 82 ? 6.496 19.812 -14.102 1 94.5 82 GLU A O 1
ATOM 659 N N . GLU A 1 83 ? 7.48 20.75 -12.273 1 95.94 83 GLU A N 1
ATOM 660 C CA . GLU A 1 83 ? 7.391 19.547 -11.43 1 95.94 83 GLU A CA 1
ATOM 661 C C . GLU A 1 83 ? 5.938 19.141 -11.211 1 95.94 83 GLU A C 1
ATOM 663 O O . GLU A 1 83 ? 5.656 18 -10.852 1 95.94 83 GLU A O 1
ATOM 668 N N . LEU A 1 84 ? 5.008 20.094 -11.461 1 97.69 84 LEU A N 1
ATOM 669 C CA . LEU A 1 84 ? 3.615 19.859 -11.094 1 97.69 84 LEU A CA 1
ATOM 670 C C . LEU A 1 84 ? 2.75 19.672 -12.336 1 97.69 84 LEU A C 1
ATOM 672 O O . LEU A 1 84 ? 1.521 19.75 -12.266 1 97.69 84 LEU A O 1
ATOM 676 N N . ARG A 1 85 ? 3.361 19.359 -13.406 1 96.25 85 ARG A N 1
ATOM 677 C CA . ARG A 1 85 ? 2.664 19.219 -14.688 1 96.25 85 ARG A CA 1
ATOM 678 C C . ARG A 1 85 ? 1.673 18.062 -14.648 1 96.25 85 ARG A C 1
ATOM 680 O O . ARG A 1 85 ? 0.614 18.125 -15.273 1 96.25 85 ARG A O 1
ATOM 687 N N . ASP A 1 86 ? 2.041 17.031 -13.883 1 96.31 86 ASP A N 1
ATOM 688 C CA . ASP A 1 86 ? 1.236 15.812 -13.914 1 96.31 86 ASP A CA 1
ATOM 689 C C . ASP A 1 86 ? 0.442 15.648 -12.617 1 96.31 86 ASP A C 1
ATOM 691 O O . ASP A 1 86 ? 0.047 14.539 -12.266 1 96.31 86 ASP A O 1
ATOM 695 N N . VAL A 1 87 ? 0.139 16.688 -11.875 1 96.44 87 VAL A N 1
ATOM 696 C CA . VAL A 1 87 ? -0.452 16.594 -10.539 1 96.44 87 VAL A CA 1
ATOM 697 C C . VAL A 1 87 ? -1.901 16.125 -10.648 1 96.44 87 VAL A C 1
ATOM 699 O O . VAL A 1 87 ? -2.502 15.703 -9.656 1 96.44 87 VAL A O 1
ATOM 702 N N . GLY A 1 88 ? -2.494 16.188 -11.844 1 94.31 88 GLY A N 1
ATOM 703 C CA . GLY A 1 88 ? -3.852 15.711 -12.055 1 94.31 88 GLY A CA 1
ATOM 704 C C . GLY A 1 88 ? -4.031 14.234 -11.727 1 94.31 88 GLY A C 1
ATOM 705 O O . GLY A 1 88 ? -5.152 13.773 -11.516 1 94.31 88 GLY A O 1
ATOM 706 N N . VAL A 1 89 ? -2.955 13.422 -11.648 1 94.88 89 VAL A N 1
ATOM 707 C CA . VAL A 1 89 ? -3.051 11.984 -11.406 1 94.88 89 VAL A CA 1
ATOM 708 C C . VAL A 1 89 ? -3.049 11.711 -9.906 1 94.88 89 VAL A C 1
ATOM 710 O O . VAL A 1 89 ? -3.254 10.57 -9.477 1 94.88 89 VAL A O 1
ATOM 713 N N . LEU A 1 90 ? -2.834 12.727 -9.125 1 96.56 90 LEU A N 1
ATOM 714 C CA . LEU A 1 90 ? -2.695 12.539 -7.688 1 96.56 90 LEU A CA 1
ATOM 715 C C . LEU A 1 90 ? -4.047 12.25 -7.043 1 96.56 90 LEU A C 1
ATOM 717 O O . LEU A 1 90 ? -5.047 12.891 -7.383 1 96.56 90 LEU A O 1
ATOM 721 N N . PRO A 1 91 ? -4.074 11.211 -6.148 1 93.88 91 PRO A N 1
ATOM 722 C CA . PRO A 1 91 ? -5.293 11 -5.363 1 93.88 91 PRO A CA 1
ATOM 723 C C . PRO A 1 91 ? -5.496 12.07 -4.293 1 93.88 91 PRO A C 1
ATOM 725 O O . PRO A 1 91 ? -4.531 12.695 -3.844 1 93.88 91 PRO A O 1
ATOM 728 N N . PRO A 1 92 ? -6.75 12.312 -3.955 1 93.94 92 PRO A N 1
ATOM 729 C CA . PRO A 1 92 ? -6.98 13.234 -2.844 1 93.94 92 PRO A CA 1
ATOM 730 C C . PRO A 1 92 ? -6.461 12.695 -1.512 1 93.94 92 PRO A C 1
ATOM 732 O O . PRO A 1 92 ? -6.555 11.492 -1.251 1 93.94 92 PRO A O 1
ATOM 735 N N . MET A 1 93 ? -5.941 13.617 -0.738 1 96.81 93 MET A N 1
ATOM 736 C CA . MET A 1 93 ? -5.402 13.195 0.553 1 96.81 93 MET A CA 1
ATOM 737 C C . MET A 1 93 ? -6.512 13.07 1.59 1 96.81 93 MET A C 1
ATOM 739 O O . MET A 1 93 ? -6.562 12.086 2.336 1 96.81 93 MET A O 1
ATOM 743 N N . ARG A 1 94 ? -7.391 13.953 1.742 1 94.88 94 ARG A N 1
ATOM 744 C CA . ARG A 1 94 ? -8.555 14.023 2.623 1 94.88 94 ARG A CA 1
ATOM 745 C C . ARG A 1 94 ? -8.164 13.695 4.062 1 94.88 94 ARG A C 1
ATOM 747 O O . ARG A 1 94 ? -8.711 12.766 4.66 1 94.88 94 ARG A O 1
ATOM 754 N N . PRO A 1 95 ? -7.289 14.461 4.629 1 96.62 95 PRO A N 1
ATOM 755 C CA . PRO A 1 95 ? -6.879 14.195 6.008 1 96.62 95 PRO A CA 1
ATOM 756 C C . PRO A 1 95 ? -8.008 14.406 7.012 1 96.62 95 PRO A C 1
ATOM 758 O O . PRO A 1 95 ? -8.93 15.188 6.754 1 96.62 95 PRO A O 1
ATOM 761 N N . ASP A 1 96 ? -7.945 13.633 8.055 1 93.81 96 ASP A N 1
ATOM 762 C CA . ASP A 1 96 ? -8.852 13.836 9.18 1 93.81 96 ASP A CA 1
ATOM 763 C C . ASP A 1 96 ? -8.711 15.242 9.75 1 93.81 96 ASP A C 1
ATOM 765 O O . ASP A 1 96 ? -7.629 15.625 10.211 1 93.81 96 ASP A O 1
ATOM 769 N N . THR A 1 97 ? -9.75 15.977 9.742 1 94.62 97 THR A N 1
ATOM 770 C CA . THR A 1 97 ? -9.703 17.375 10.164 1 94.62 97 THR A CA 1
ATOM 771 C C . THR A 1 97 ? -10.352 17.547 11.531 1 94.62 97 THR A C 1
ATOM 773 O O . THR A 1 97 ? -10.562 18.672 11.984 1 94.62 97 THR A O 1
ATOM 776 N N . SER A 1 98 ? -10.672 16.453 12.133 1 91.25 98 SER A N 1
ATOM 777 C CA . SER A 1 98 ? -11.367 16.516 13.406 1 91.25 98 SER A CA 1
ATOM 778 C C . SER A 1 98 ? -10.453 17.031 14.516 1 91.25 98 SER A C 1
ATOM 780 O O . SER A 1 98 ? -9.344 16.516 14.688 1 91.25 98 SER A O 1
ATOM 782 N N . GLY A 1 99 ? -10.953 17.984 15.203 1 87.44 99 GLY A N 1
ATOM 783 C CA . GLY A 1 99 ? -10.227 18.469 16.375 1 87.44 99 GLY A CA 1
ATOM 784 C C . GLY A 1 99 ? -10.609 17.75 17.656 1 87.44 99 GLY A C 1
ATOM 785 O O . GLY A 1 99 ? -11.523 16.922 17.656 1 87.44 99 GLY A O 1
ATOM 786 N N . PRO A 1 100 ? -9.922 17.984 18.719 1 81.88 100 PRO A N 1
ATOM 787 C CA . PRO A 1 100 ? -10.172 17.297 20 1 81.88 100 PRO A CA 1
ATOM 788 C C . PRO A 1 100 ? -11.547 17.609 20.578 1 81.88 100 PRO A C 1
ATOM 790 O O . PRO A 1 100 ? -12.094 16.812 21.344 1 81.88 100 PRO A O 1
ATOM 793 N N . ASP A 1 101 ? -12.164 18.656 20.297 1 84.94 101 ASP A N 1
ATOM 794 C CA . ASP A 1 101 ? -13.438 19.047 20.891 1 84.94 101 ASP A CA 1
ATOM 795 C C . ASP A 1 101 ? -14.57 18.953 19.875 1 84.94 101 ASP A C 1
ATOM 797 O O . ASP A 1 101 ? -15.602 19.625 20.016 1 84.94 101 ASP A O 1
ATOM 801 N N . GLY A 1 102 ? -14.312 18.219 18.859 1 87.12 102 GLY A N 1
ATOM 802 C CA . GLY A 1 102 ? -15.32 18.125 17.812 1 87.12 102 GLY A CA 1
ATOM 803 C C . GLY A 1 102 ? -15.234 19.25 16.797 1 87.12 102 GLY A C 1
ATOM 804 O O . GLY A 1 102 ? -15.992 19.266 15.828 1 87.12 102 GLY A O 1
ATOM 805 N N . SER A 1 103 ? -14.352 20.109 17.078 1 92.69 103 SER A N 1
ATOM 806 C CA . SER A 1 103 ? -14.094 21.172 16.125 1 92.69 103 SER A CA 1
ATOM 807 C C . SER A 1 103 ? -13.383 20.641 14.883 1 92.69 103 SER A C 1
ATOM 809 O O . SER A 1 103 ? -13.109 19.438 14.789 1 92.69 103 SER A O 1
ATOM 811 N N . GLU A 1 104 ? -13.32 21.531 13.93 1 95 104 GLU A N 1
ATOM 812 C CA . GLU A 1 104 ? -12.586 21.188 12.719 1 95 104 GLU A CA 1
ATOM 813 C C . GLU A 1 104 ? -11.242 21.922 12.664 1 95 104 GLU A C 1
ATOM 815 O O . GLU A 1 104 ? -11.172 23.125 12.922 1 95 104 GLU A O 1
ATOM 820 N N . LEU A 1 105 ? -10.234 21.234 12.422 1 95.94 105 LEU A N 1
ATOM 821 C CA . LEU A 1 105 ? -8.922 21.844 12.18 1 95.94 105 LEU A CA 1
ATOM 822 C C . LEU A 1 105 ? -8.688 22.047 10.688 1 95.94 105 LEU A C 1
ATOM 824 O O . LEU A 1 105 ? -9.023 21.188 9.875 1 95.94 105 LEU A O 1
ATOM 828 N N . ARG A 1 106 ? -8.086 23.203 10.352 1 95.5 106 ARG A N 1
ATOM 829 C CA . ARG A 1 106 ? -7.793 23.531 8.961 1 95.5 106 ARG A CA 1
ATOM 830 C C . ARG A 1 106 ? -6.418 24.188 8.836 1 95.5 106 ARG A C 1
ATOM 832 O O . ARG A 1 106 ? -5.977 24.906 9.734 1 95.5 106 ARG A O 1
ATOM 839 N N . ASP A 1 107 ? -5.84 23.875 7.684 1 94.88 107 ASP A N 1
ATOM 840 C CA . ASP A 1 107 ? -4.668 24.641 7.285 1 94.88 107 ASP A CA 1
ATOM 841 C C . ASP A 1 107 ? -5.07 26 6.703 1 94.88 107 ASP A C 1
ATOM 843 O O . ASP A 1 107 ? -6.051 26.094 5.965 1 94.88 107 ASP A O 1
ATOM 847 N N . GLY A 1 108 ? -4.301 27.031 7.098 1 95.25 108 GLY A N 1
ATOM 848 C CA . GLY A 1 108 ? -4.539 28.359 6.555 1 95.25 108 GLY A CA 1
ATOM 849 C C . GLY A 1 108 ? -3.268 29.062 6.141 1 95.25 108 GLY A C 1
ATOM 850 O O . GLY A 1 108 ? -2.17 28.672 6.543 1 95.25 108 GLY A O 1
ATOM 851 N N . ILE A 1 109 ? -3.49 30.047 5.316 1 94.44 109 ILE A N 1
ATOM 852 C CA . ILE A 1 109 ? -2.389 30.906 4.91 1 94.44 109 ILE A CA 1
ATOM 853 C C . ILE A 1 109 ? -2.721 32.375 5.246 1 94.44 109 ILE A C 1
ATOM 855 O O . ILE A 1 109 ? -3.811 32.844 4.93 1 94.44 109 ILE A O 1
ATOM 859 N N . VAL A 1 110 ? -1.772 33 5.961 1 94.88 110 VAL A N 1
ATOM 860 C CA . VAL A 1 110 ? -1.94 34.406 6.262 1 94.88 110 VAL A CA 1
ATOM 861 C C . VAL A 1 110 ? -1.816 35.219 4.98 1 94.88 110 VAL A C 1
ATOM 863 O O . VAL A 1 110 ? -0.775 35.188 4.32 1 94.88 110 VAL A O 1
ATOM 866 N N . THR A 1 111 ? -2.822 35.938 4.699 1 93.94 111 THR A N 1
ATOM 867 C CA . THR A 1 111 ? -2.805 36.688 3.457 1 93.94 111 THR A CA 1
ATOM 868 C C . THR A 1 111 ? -2.521 38.188 3.73 1 93.94 111 THR A C 1
ATOM 870 O O . THR A 1 111 ? -2.061 38.906 2.846 1 93.94 111 THR A O 1
ATOM 873 N N . GLU A 1 112 ? -2.916 38.656 4.914 1 94.62 112 GLU A N 1
ATOM 874 C CA . GLU A 1 112 ? -2.689 40.031 5.332 1 94.62 112 GLU A CA 1
ATOM 875 C C . GLU A 1 112 ? -2.424 40.125 6.836 1 94.62 112 GLU A C 1
ATOM 877 O O . GLU A 1 112 ? -3.029 39.406 7.617 1 94.62 112 GLU A O 1
ATOM 882 N N . VAL A 1 113 ? -1.474 41 7.117 1 93.88 113 VAL A N 1
ATOM 883 C CA . VAL A 1 113 ? -1.2 41.25 8.523 1 93.88 113 VAL A CA 1
ATOM 884 C C . VAL A 1 113 ? -1.632 42.688 8.875 1 93.88 113 VAL A C 1
ATOM 886 O O . VAL A 1 113 ? -1.127 43.656 8.297 1 93.88 113 VAL A O 1
ATOM 889 N N . GLY A 1 114 ? -2.584 42.812 9.703 1 90.31 114 GLY A N 1
ATOM 890 C CA . GLY A 1 114 ? -3.076 44.094 10.141 1 90.31 114 GLY A CA 1
ATOM 891 C C . GLY A 1 114 ? -2.482 44.531 11.461 1 90.31 114 GLY A C 1
ATOM 892 O O . GLY A 1 114 ? -1.533 43.938 11.961 1 90.31 114 GLY A O 1
ATOM 893 N N . PRO A 1 115 ? -3.092 45.688 11.984 1 86.88 115 PRO A N 1
ATOM 894 C CA . PRO A 1 115 ? -2.588 46.188 13.258 1 86.88 115 PRO A CA 1
ATOM 895 C C . PRO A 1 115 ? -3.031 45.344 14.453 1 86.88 115 PRO A C 1
ATOM 897 O O . PRO A 1 115 ? -4.027 44.625 14.367 1 86.88 115 PRO A O 1
ATOM 900 N N . GLU A 1 116 ? -2.271 45.406 15.547 1 84.69 116 GLU A N 1
ATOM 901 C CA . GLU A 1 116 ? -2.6 44.844 16.859 1 84.69 116 GLU A CA 1
ATOM 902 C C . GLU A 1 116 ? -2.814 43.344 16.766 1 84.69 116 GLU A C 1
ATOM 904 O O . GLU A 1 116 ? -3.783 42.812 17.328 1 84.69 116 GLU A O 1
ATOM 909 N N . GLY A 1 117 ? -2.082 42.688 15.898 1 85.5 117 GLY A N 1
ATOM 910 C CA . GLY A 1 117 ? -2.084 41.219 15.898 1 85.5 117 GLY A CA 1
ATOM 911 C C . GLY A 1 117 ? -3.213 40.625 15.078 1 85.5 117 GLY A C 1
ATOM 912 O O . GLY A 1 117 ? -3.461 39.406 15.133 1 85.5 117 GLY A O 1
ATOM 913 N N . ARG A 1 118 ? -3.906 41.469 14.352 1 91.94 118 ARG A N 1
ATOM 914 C CA . ARG A 1 118 ? -4.953 40.969 13.461 1 91.94 118 ARG A CA 1
ATOM 915 C C . ARG A 1 118 ? -4.371 40.5 12.133 1 91.94 118 ARG A C 1
ATOM 917 O O . ARG A 1 118 ? -3.465 41.125 11.586 1 91.94 118 ARG A O 1
ATOM 924 N N . VAL A 1 119 ? -4.887 39.281 11.75 1 95.38 119 VAL A N 1
ATOM 925 C CA . VAL A 1 119 ? -4.41 38.719 10.484 1 95.38 119 VAL A CA 1
ATOM 926 C C . VAL A 1 119 ? -5.594 38.219 9.664 1 95.38 119 VAL A C 1
ATOM 928 O O . VAL A 1 119 ? -6.586 37.75 10.227 1 95.38 119 VAL A O 1
ATOM 931 N N . ARG A 1 120 ? -5.488 38.375 8.383 1 95.88 120 ARG A N 1
ATOM 932 C CA . ARG A 1 120 ? -6.422 37.719 7.465 1 95.88 120 ARG A CA 1
ATOM 933 C C . ARG A 1 120 ? -5.883 36.375 7.008 1 95.88 120 ARG A C 1
ATOM 935 O O . ARG A 1 120 ? -4.723 36.25 6.605 1 95.88 120 ARG A O 1
ATOM 942 N N . VAL A 1 121 ? -6.742 35.344 7.152 1 96.56 121 VAL A N 1
ATOM 943 C CA . VAL A 1 121 ? -6.289 33.969 6.883 1 96.56 121 VAL A CA 1
ATOM 944 C C . VAL A 1 121 ? -7.223 33.312 5.875 1 96.56 121 VAL A C 1
ATOM 946 O O . VAL A 1 121 ? -8.445 33.312 6.051 1 96.56 121 VAL A O 1
ATOM 949 N N . ASN A 1 122 ? -6.648 32.812 4.742 1 95.88 122 ASN A N 1
ATOM 950 C CA . ASN A 1 122 ? -7.367 31.906 3.861 1 95.88 122 ASN A CA 1
ATOM 951 C C . ASN A 1 122 ? -7.285 30.469 4.363 1 95.88 122 ASN A C 1
ATOM 953 O O . ASN A 1 122 ? -6.211 29.875 4.371 1 95.88 122 ASN A O 1
ATOM 957 N N . CYS A 1 123 ? -8.406 29.953 4.836 1 95.62 123 CYS A N 1
ATOM 958 C CA . CYS A 1 123 ? -8.43 28.594 5.352 1 95.62 123 CYS A CA 1
ATOM 959 C C . CYS A 1 123 ? -9.531 27.766 4.684 1 95.62 123 CYS A C 1
ATOM 961 O O . CYS A 1 123 ? -10.125 26.891 5.312 1 95.62 123 CYS A O 1
ATOM 963 N N . GLY A 1 124 ? -9.867 28.109 3.463 1 93.69 124 GLY A N 1
ATOM 964 C CA . GLY A 1 124 ? -10.773 27.328 2.639 1 93.69 124 GLY A CA 1
ATOM 965 C C . GLY A 1 124 ? -12.234 27.656 2.881 1 93.69 124 GLY A C 1
ATOM 966 O O . GLY A 1 124 ? -13.125 26.984 2.346 1 93.69 124 GLY A O 1
ATOM 967 N N . LEU A 1 125 ? -12.523 28.578 3.76 1 91.94 125 LEU A N 1
ATOM 968 C CA . LEU A 1 125 ? -13.891 29.078 3.92 1 91.94 125 LEU A CA 1
ATOM 969 C C . LEU A 1 125 ? -14.266 30.016 2.779 1 91.94 125 LEU A C 1
ATOM 971 O O . LEU A 1 125 ? -13.445 30.281 1.899 1 91.94 125 LEU A O 1
ATOM 975 N N . GLN A 1 126 ? -15.5 30.359 2.713 1 86.88 126 GLN A N 1
ATOM 976 C CA . GLN A 1 126 ? -16.031 31.156 1.605 1 86.88 126 GLN A CA 1
ATOM 977 C C . GLN A 1 126 ? -15.164 32.406 1.355 1 86.88 126 GLN A C 1
ATOM 979 O O . GLN A 1 126 ? -14.883 32.75 0.205 1 86.88 126 GLN A O 1
ATOM 984 N N . HIS A 1 127 ? -14.727 33 2.383 1 89.5 127 HIS A N 1
ATOM 985 C CA . HIS A 1 127 ? -13.852 34.156 2.342 1 89.5 127 HIS A CA 1
ATOM 986 C C . HIS A 1 127 ? -12.781 34.094 3.43 1 89.5 127 HIS A C 1
ATOM 988 O O . HIS A 1 127 ? -12.969 33.406 4.441 1 89.5 127 HIS A O 1
ATOM 994 N N . PRO A 1 128 ? -11.625 34.75 3.045 1 92.25 128 PRO A N 1
ATOM 995 C CA . PRO A 1 128 ? -10.656 34.844 4.145 1 92.25 128 PRO A CA 1
ATOM 996 C C . PRO A 1 128 ? -11.258 35.438 5.41 1 92.25 128 PRO A C 1
ATOM 998 O O . PRO A 1 128 ? -12.102 36.312 5.336 1 92.25 128 PRO A O 1
ATOM 1001 N N . ILE A 1 129 ? -10.812 35 6.5 1 95 129 ILE A N 1
ATOM 1002 C CA . ILE A 1 129 ? -11.406 35.469 7.742 1 95 129 ILE A CA 1
ATOM 1003 C C . ILE A 1 129 ? -10.367 36.219 8.555 1 95 129 ILE A C 1
ATOM 1005 O O . ILE A 1 129 ? -9.172 35.938 8.492 1 95 129 ILE A O 1
ATOM 1009 N N . SER A 1 130 ? -10.82 37.25 9.258 1 94.62 130 SER A N 1
ATOM 1010 C CA . SER A 1 130 ? -9.969 38 10.156 1 94.62 130 SER A CA 1
ATOM 1011 C C . SER A 1 130 ? -9.867 37.375 11.531 1 94.62 130 SER A C 1
ATOM 1013 O O . SER A 1 130 ? -10.883 37.125 12.18 1 94.62 130 SER A O 1
ATOM 1015 N N . LEU A 1 131 ? -8.656 37.062 11.875 1 95.31 131 LEU A N 1
ATOM 1016 C CA . LEU A 1 131 ? -8.422 36.438 13.164 1 95.31 131 LEU A CA 1
ATOM 1017 C C . LEU A 1 131 ? -7.398 37.219 13.984 1 95.31 131 LEU A C 1
ATOM 1019 O O . LEU A 1 131 ? -6.656 38.031 13.438 1 95.31 131 LEU A O 1
ATOM 1023 N N . ARG A 1 132 ? -7.5 37 15.273 1 92.12 132 ARG A N 1
ATOM 1024 C CA . ARG A 1 132 ? -6.496 37.562 16.172 1 92.12 132 ARG A CA 1
ATOM 1025 C C . ARG A 1 132 ? -5.453 36.531 16.547 1 92.12 132 ARG A C 1
ATOM 1027 O O . ARG A 1 132 ? -5.797 35.406 16.891 1 92.12 132 ARG A O 1
ATOM 1034 N N . LEU A 1 133 ? -4.23 36.844 16.438 1 92.44 133 LEU A N 1
ATOM 1035 C CA . LEU A 1 133 ? -3.158 35.938 16.859 1 92.44 133 LEU A CA 1
ATOM 1036 C C . LEU A 1 133 ? -3.117 35.812 18.375 1 92.44 133 LEU A C 1
ATOM 1038 O O . LEU A 1 133 ? -3.49 36.75 19.078 1 92.44 133 LEU A O 1
ATOM 1042 N N . PRO A 1 134 ? -2.68 34.688 18.797 1 87 134 PRO A N 1
ATOM 1043 C CA . PRO A 1 134 ? -2.43 34.562 20.234 1 87 134 PRO A CA 1
ATOM 1044 C C . PRO A 1 134 ? -1.423 35.625 20.734 1 87 134 PRO A C 1
ATOM 1046 O O . PRO A 1 134 ? -0.578 36.062 19.969 1 87 134 PRO A O 1
ATOM 1049 N N . PRO A 1 135 ? -1.587 35.906 22 1 83.69 135 PRO A N 1
ATOM 1050 C CA . PRO A 1 135 ? -0.651 36.906 22.531 1 83.69 135 PRO A CA 1
ATOM 1051 C C . PRO A 1 135 ? 0.809 36.531 22.328 1 83.69 135 PRO A C 1
ATOM 1053 O O . PRO A 1 135 ? 1.183 35.375 22.578 1 83.69 135 PRO A O 1
ATOM 1056 N N . GLY A 1 136 ? 1.577 37.406 21.781 1 84.75 136 GLY A N 1
ATOM 1057 C CA . GLY A 1 136 ? 3.006 37.188 21.641 1 84.75 136 GLY A CA 1
ATOM 1058 C C . GLY A 1 136 ? 3.369 36.531 20.312 1 84.75 136 GLY A C 1
ATOM 1059 O O . GLY A 1 136 ? 4.547 36.469 19.953 1 84.75 136 GLY A O 1
ATOM 1060 N N . ARG A 1 137 ? 2.414 36.062 19.641 1 87.5 137 ARG A N 1
ATOM 1061 C CA . ARG A 1 137 ? 2.691 35.438 18.359 1 87.5 137 ARG A CA 1
ATOM 1062 C C . ARG A 1 137 ? 2.688 36.469 17.234 1 87.5 137 ARG A C 1
ATOM 1064 O O . ARG A 1 137 ? 1.858 37.375 17.219 1 87.5 137 ARG A O 1
ATOM 1071 N N . GLU A 1 138 ? 3.693 36.344 16.359 1 89.56 138 GLU A N 1
ATOM 1072 C CA . GLU A 1 138 ? 3.754 37.156 15.141 1 89.56 138 GLU A CA 1
ATOM 1073 C C . GLU A 1 138 ? 3.562 36.281 13.898 1 89.56 138 GLU A C 1
ATOM 1075 O O . GLU A 1 138 ? 3.779 35.062 13.938 1 89.56 138 GLU A O 1
ATOM 1080 N N . ALA A 1 139 ? 2.936 36.844 12.945 1 91.88 139 ALA A N 1
ATOM 1081 C CA . ALA A 1 139 ? 2.756 36.125 11.688 1 91.88 139 ALA A CA 1
ATOM 1082 C C . ALA A 1 139 ? 3.164 37 10.5 1 91.88 139 ALA A C 1
ATOM 1084 O O . ALA A 1 139 ? 3.139 38.219 10.586 1 91.88 139 ALA A O 1
ATOM 1085 N N . THR A 1 140 ? 3.633 36.375 9.484 1 94 140 THR A N 1
ATOM 1086 C CA . THR A 1 140 ? 3.957 37.062 8.234 1 94 140 THR A CA 1
ATOM 1087 C C . THR A 1 140 ? 3.039 36.594 7.109 1 94 140 THR A C 1
ATOM 1089 O O . THR A 1 140 ? 2.477 35.5 7.176 1 94 140 THR A O 1
ATOM 1092 N N . GLU A 1 141 ? 2.865 37.469 6.137 1 93.25 141 GLU A N 1
ATOM 1093 C CA . GLU A 1 141 ? 2.096 37.094 4.957 1 93.25 141 GLU A CA 1
ATOM 1094 C C . GLU A 1 141 ? 2.697 35.844 4.289 1 93.25 141 GLU A C 1
ATOM 1096 O O . GLU A 1 141 ? 3.916 35.75 4.145 1 93.25 141 GLU A O 1
ATOM 1101 N N . GLY A 1 142 ? 1.85 34.906 3.998 1 91.06 142 GLY A N 1
ATOM 1102 C CA . GLY A 1 142 ? 2.297 33.656 3.357 1 91.06 142 GLY A CA 1
ATOM 1103 C C . GLY A 1 142 ? 2.562 32.531 4.34 1 91.06 142 GLY A C 1
ATOM 1104 O O . GLY A 1 142 ? 2.758 31.391 3.938 1 91.06 142 GLY A O 1
ATOM 1105 N N . GLU A 1 143 ? 2.471 32.906 5.57 1 92.31 143 GLU A N 1
ATOM 1106 C CA . GLU A 1 143 ? 2.746 31.922 6.605 1 92.31 143 GLU A CA 1
ATOM 1107 C C . GLU A 1 143 ? 1.587 30.953 6.754 1 92.31 143 GLU A C 1
ATOM 1109 O O . GLU A 1 143 ? 0.42 31.344 6.684 1 92.31 143 GLU A O 1
ATOM 1114 N N . ARG A 1 144 ? 2.031 29.672 6.922 1 91.75 144 ARG A N 1
ATOM 1115 C CA . ARG A 1 144 ? 1.021 28.656 7.195 1 91.75 144 ARG A CA 1
ATOM 1116 C C . ARG A 1 144 ? 0.657 28.641 8.672 1 91.75 144 ARG A C 1
ATOM 1118 O O . ARG A 1 144 ? 1.533 28.734 9.539 1 91.75 144 ARG A O 1
ATOM 1125 N N . VAL A 1 145 ? -0.626 28.531 8.922 1 93.94 145 VAL A N 1
ATOM 1126 C CA . VAL A 1 145 ? -1.104 28.469 10.297 1 93.94 145 VAL A CA 1
ATOM 1127 C C . VAL A 1 145 ? -2.207 27.422 10.414 1 93.94 145 VAL A C 1
ATOM 1129 O O . VAL A 1 145 ? -2.812 27.031 9.406 1 93.94 145 VAL A O 1
ATOM 1132 N N . THR A 1 146 ? -2.396 26.922 11.578 1 94.94 146 THR A N 1
ATOM 1133 C CA . THR A 1 146 ? -3.506 26.016 11.859 1 94.94 146 THR A CA 1
ATOM 1134 C C . THR A 1 146 ? -4.684 26.781 12.461 1 94.94 146 THR A C 1
ATOM 1136 O O . THR A 1 146 ? -4.512 27.547 13.414 1 94.94 146 THR A O 1
ATOM 1139 N N . VAL A 1 147 ? -5.812 26.609 11.859 1 96.06 147 VAL A N 1
ATOM 1140 C CA . VAL A 1 147 ? -7.023 27.297 12.297 1 96.06 147 VAL A CA 1
ATOM 1141 C C . VAL A 1 147 ? -8.023 26.281 12.852 1 96.06 147 VAL A C 1
ATOM 1143 O O . VAL A 1 147 ? -8.305 25.266 12.203 1 96.06 147 VAL A O 1
ATOM 1146 N N . ARG A 1 148 ? -8.516 26.5 14.023 1 95.81 148 ARG A N 1
ATOM 1147 C CA . ARG A 1 148 ? -9.602 25.719 14.602 1 95.81 148 ARG A CA 1
ATOM 1148 C C . ARG A 1 148 ? -10.953 26.391 14.367 1 95.81 148 ARG A C 1
ATOM 1150 O O . ARG A 1 148 ? -11.156 27.531 14.773 1 95.81 148 ARG A O 1
ATOM 1157 N N . VAL A 1 149 ? -11.82 25.719 13.727 1 95.69 149 VAL A N 1
ATOM 1158 C CA . VAL A 1 149 ? -13.148 26.25 13.43 1 95.69 149 VAL A CA 1
ATOM 1159 C C . VAL A 1 149 ? -14.188 25.547 14.312 1 95.69 149 VAL A C 1
ATOM 1161 O O . VAL A 1 149 ? -14.477 24.359 14.117 1 95.69 149 VAL A O 1
ATOM 1164 N N . SER A 1 150 ? -14.75 26.203 15.234 1 94.88 150 SER A N 1
ATOM 1165 C CA . SER A 1 150 ? -15.703 25.609 16.156 1 94.88 150 SER A CA 1
ATOM 1166 C C . SER A 1 150 ? -17.141 25.766 15.656 1 94.88 150 SER A C 1
ATOM 1168 O O . SER A 1 150 ? -18.031 25.031 16.078 1 94.88 150 SER A O 1
ATOM 1170 N N . SER A 1 151 ? -17.297 26.812 14.844 1 92.31 151 SER A N 1
ATOM 1171 C CA . SER A 1 151 ? -18.594 27.031 14.219 1 92.31 151 SER A CA 1
ATOM 1172 C C . SER A 1 151 ? -18.438 27.641 12.828 1 92.31 151 SER A C 1
ATOM 1174 O O . SER A 1 151 ? -17.594 28.5 12.609 1 92.31 151 SER A O 1
ATOM 1176 N N . ARG A 1 152 ? -19.234 27.203 11.93 1 88.12 152 ARG A N 1
ATOM 1177 C CA . ARG A 1 152 ? -19.188 27.734 10.578 1 88.12 152 ARG A CA 1
ATOM 1178 C C . ARG A 1 152 ? -20.203 28.859 10.398 1 88.12 152 ARG A C 1
ATOM 1180 O O . ARG A 1 152 ? -20 29.766 9.578 1 88.12 152 ARG A O 1
ATOM 1187 N N . GLU A 1 153 ? -21.25 28.703 11.242 1 89.75 153 GLU A N 1
ATOM 1188 C CA . GLU A 1 153 ? -22.297 29.719 11.18 1 89.75 153 GLU A CA 1
ATOM 1189 C C . GLU A 1 153 ? -22.828 30.047 12.578 1 89.75 153 GLU A C 1
ATOM 1191 O O . GLU A 1 153 ? -23.578 29.281 13.164 1 89.75 153 GLU A O 1
ATOM 1196 N N . PRO A 1 154 ? -22.656 31.094 13.062 1 91.88 154 PRO A N 1
ATOM 1197 C CA . PRO A 1 154 ? -21.656 32.062 12.625 1 91.88 154 PRO A CA 1
ATOM 1198 C C . PRO A 1 154 ? -20.234 31.547 12.695 1 91.88 154 PRO A C 1
ATOM 1200 O O . PRO A 1 154 ? -19.953 30.609 13.445 1 91.88 154 PRO A O 1
ATOM 1203 N N . VAL A 1 155 ? -19.438 32.125 11.93 1 90.88 155 VAL A N 1
ATOM 1204 C CA . VAL A 1 155 ? -18.062 31.641 11.875 1 90.88 155 VAL A CA 1
ATOM 1205 C C . VAL A 1 155 ? -17.344 31.9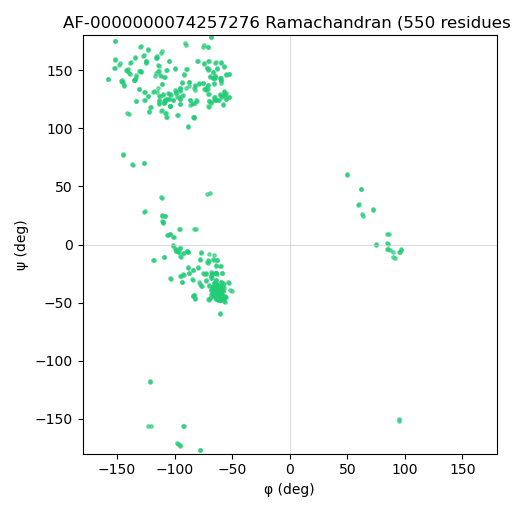69 13.18 1 90.88 155 VAL A C 1
ATOM 1207 O O . VAL A 1 155 ? -17.266 33.156 13.57 1 90.88 155 VAL A O 1
ATOM 1210 N N . ARG A 1 156 ? -16.906 30.953 13.867 1 94.44 156 ARG A N 1
ATOM 1211 C CA . ARG A 1 156 ? -16.047 31.047 15.039 1 94.44 156 ARG A CA 1
ATOM 1212 C C . ARG A 1 156 ? -14.758 30.25 14.82 1 94.44 156 ARG A C 1
ATOM 1214 O O . ARG A 1 156 ? -14.797 29.031 14.648 1 94.44 156 ARG A O 1
ATOM 1221 N N . ALA A 1 157 ? -13.68 30.953 14.766 1 95.31 157 ALA A N 1
ATOM 1222 C CA . ALA A 1 157 ? -12.398 30.328 14.469 1 95.31 157 ALA A CA 1
ATOM 1223 C C . ALA A 1 157 ? -11.25 31.031 15.18 1 95.31 157 ALA A C 1
ATOM 1225 O O . ALA A 1 157 ? -11.398 32.188 15.594 1 95.31 157 ALA A O 1
ATOM 1226 N N . ARG A 1 158 ? -10.219 30.375 15.391 1 94.69 158 ARG A N 1
ATOM 1227 C CA . ARG A 1 158 ? -9.031 30.969 15.992 1 94.69 158 ARG A CA 1
ATOM 1228 C C . ARG A 1 158 ? -7.77 30.234 15.539 1 94.69 158 ARG A C 1
ATOM 1230 O O . ARG A 1 158 ? -7.816 29.047 15.203 1 94.69 158 ARG A O 1
ATOM 1237 N N . VAL A 1 159 ? -6.691 30.906 15.5 1 94.69 159 VAL A N 1
ATOM 1238 C CA . VAL A 1 159 ? -5.391 30.297 15.25 1 94.69 159 VAL A CA 1
ATOM 1239 C C . VAL A 1 159 ? -4.945 29.5 16.469 1 94.69 159 VAL A C 1
ATOM 1241 O O . VAL A 1 159 ? -5.066 29.969 17.609 1 94.69 159 VAL A O 1
ATOM 1244 N N . VAL A 1 160 ? -4.473 28.281 16.203 1 92.94 160 VAL A N 1
ATOM 1245 C CA . VAL A 1 160 ? -4.066 27.422 17.312 1 92.94 160 VAL A CA 1
ATOM 1246 C C . VAL A 1 160 ? -2.672 26.859 17.047 1 92.94 160 VAL A C 1
ATOM 1248 O O . VAL A 1 160 ? -2.152 26.969 15.938 1 92.94 160 VAL A O 1
ATOM 1251 N N . ASP A 1 161 ? -2.102 26.219 18.078 1 89 161 ASP A N 1
ATOM 1252 C CA . ASP A 1 161 ? -0.769 25.625 17.969 1 89 161 ASP A CA 1
ATOM 1253 C C . ASP A 1 161 ? -0.851 24.141 17.625 1 89 161 ASP A C 1
ATOM 1255 O O . ASP A 1 161 ? 0.171 23.5 17.359 1 89 161 ASP A O 1
ATOM 1259 N N . ASP A 1 162 ? -2.029 23.594 17.531 1 87.5 162 ASP A N 1
ATOM 1260 C CA . ASP A 1 162 ? -2.211 22.203 17.125 1 87.5 162 ASP A CA 1
ATOM 1261 C C . ASP A 1 162 ? -1.648 21.953 15.734 1 87.5 162 ASP A C 1
ATOM 1263 O O . ASP A 1 162 ? -1.61 22.844 14.898 1 87.5 162 ASP A O 1
ATOM 1267 N N . PRO A 1 163 ? -1.092 20.766 15.609 1 86.62 163 PRO A N 1
ATOM 1268 C CA . PRO A 1 163 ? -0.652 20.453 14.25 1 86.62 163 PRO A CA 1
ATOM 1269 C C . PRO A 1 163 ? -1.797 20.484 13.242 1 86.62 163 PRO A C 1
ATOM 1271 O O . PRO A 1 163 ? -2.918 20.078 13.562 1 86.62 163 PRO A O 1
ATOM 1274 N N . ALA A 1 164 ? -1.495 21.016 12.062 1 86.88 164 ALA A N 1
ATOM 1275 C CA . ALA A 1 164 ? -2.477 20.984 10.977 1 86.88 164 ALA A CA 1
ATOM 1276 C C . ALA A 1 164 ? -2.768 19.562 10.539 1 86.88 164 ALA A C 1
ATOM 1278 O O . ALA A 1 164 ? -1.943 18.656 10.742 1 86.88 164 ALA A O 1
ATOM 1279 N N . PRO A 1 165 ? -3.992 19.438 9.938 1 91.69 165 PRO A N 1
ATOM 1280 C CA . PRO A 1 165 ? -4.293 18.109 9.398 1 91.69 165 PRO A CA 1
ATOM 1281 C C . PRO A 1 165 ? -3.295 17.656 8.336 1 91.69 165 PRO A C 1
ATOM 1283 O O . PRO A 1 165 ? -2.836 18.469 7.531 1 91.69 165 PRO A O 1
ATOM 1286 N N . GLY A 1 166 ? -3.01 16.438 8.406 1 93.88 166 GLY A N 1
ATOM 1287 C CA . GLY A 1 166 ? -2.09 15.891 7.422 1 93.88 166 GLY A CA 1
ATOM 1288 C C . GLY A 1 166 ? -0.651 15.852 7.902 1 93.88 166 GLY A C 1
ATOM 1289 O O . GLY A 1 166 ? -0.394 15.609 9.086 1 93.88 166 GLY A O 1
ATOM 1290 N N . PHE A 1 167 ? 0.275 15.969 6.906 1 96.44 167 PHE A N 1
ATOM 1291 C CA . PHE A 1 167 ? 1.698 15.883 7.207 1 96.44 167 PHE A CA 1
ATOM 1292 C C . PHE A 1 167 ? 2.449 17.078 6.645 1 96.44 167 PHE A C 1
ATOM 1294 O O . PHE A 1 167 ? 1.92 17.812 5.805 1 96.44 167 PHE A O 1
ATOM 1301 N N . ARG A 1 168 ? 3.637 17.266 7.172 1 95.25 168 ARG A N 1
ATOM 1302 C CA . ARG A 1 168 ? 4.555 18.266 6.641 1 95.25 168 ARG A CA 1
ATOM 1303 C C . ARG A 1 168 ? 5.703 17.609 5.879 1 95.25 168 ARG A C 1
ATOM 1305 O O . ARG A 1 168 ? 6.094 16.484 6.188 1 95.25 168 ARG A O 1
ATOM 1312 N N . VAL A 1 169 ? 6.191 18.359 4.879 1 97.5 169 VAL A N 1
ATOM 1313 C CA . VAL A 1 169 ? 7.293 17.828 4.082 1 97.5 169 VAL A CA 1
ATOM 1314 C C . VAL A 1 169 ? 8.57 18.625 4.375 1 97.5 169 VAL A C 1
ATOM 1316 O O . VAL A 1 169 ? 8.531 19.844 4.5 1 97.5 169 VAL A O 1
ATOM 1319 N N . ALA A 1 170 ? 9.68 17.922 4.496 1 97.31 170 ALA A N 1
ATOM 1320 C CA . ALA A 1 170 ? 10.961 18.594 4.73 1 97.31 170 ALA A CA 1
ATOM 1321 C C . ALA A 1 170 ? 12.078 17.891 3.963 1 97.31 170 ALA A C 1
ATOM 1323 O O . ALA A 1 170 ? 11.992 16.703 3.66 1 97.31 170 ALA A O 1
ATOM 1324 N N . GLY A 1 171 ? 13.078 18.672 3.574 1 97.88 171 GLY A N 1
ATOM 1325 C CA . GLY A 1 171 ? 14.336 18.156 3.08 1 97.88 171 GLY A CA 1
ATOM 1326 C C . GLY A 1 171 ? 15.461 18.25 4.094 1 97.88 171 GLY A C 1
ATOM 1327 O O . GLY A 1 171 ? 15.742 19.328 4.617 1 97.88 171 GLY A O 1
ATOM 1328 N N . GLU A 1 172 ? 15.992 17.141 4.438 1 97.56 172 GLU A N 1
ATOM 1329 C CA . GLU A 1 172 ? 17.078 17.141 5.41 1 97.56 172 GLU A CA 1
ATOM 1330 C C . GLU A 1 172 ? 18.016 15.945 5.191 1 97.56 172 GLU A C 1
ATOM 1332 O O . GLU A 1 172 ? 17.641 14.969 4.547 1 97.56 172 GLU A O 1
ATOM 1337 N N . ASP A 1 173 ? 19.219 16.141 5.734 1 98 173 ASP A N 1
ATOM 1338 C CA . ASP A 1 173 ? 20.125 14.992 5.742 1 98 173 ASP A CA 1
ATOM 1339 C C . ASP A 1 173 ? 19.594 13.891 6.66 1 98 173 ASP A C 1
ATOM 1341 O O . ASP A 1 173 ? 19.078 14.172 7.746 1 98 173 ASP A O 1
ATOM 1345 N N . ILE A 1 174 ? 19.828 12.711 6.207 1 98 174 ILE A N 1
ATOM 1346 C CA . ILE A 1 174 ? 19.266 11.586 6.957 1 98 174 ILE A CA 1
ATOM 1347 C C . ILE A 1 174 ? 19.859 11.555 8.359 1 98 174 ILE A C 1
ATOM 1349 O O . ILE A 1 174 ? 19.172 11.258 9.336 1 98 174 ILE A O 1
ATOM 1353 N N . SER A 1 175 ? 21.125 11.906 8.5 1 97.25 175 SER A N 1
ATOM 1354 C CA . SER A 1 175 ? 21.781 11.922 9.805 1 97.25 175 SER A CA 1
ATOM 1355 C C . SER A 1 175 ? 21.094 12.898 10.75 1 97.25 175 SER A C 1
ATOM 1357 O O . SER A 1 175 ? 20.953 12.609 11.945 1 97.25 175 SER A O 1
ATOM 1359 N N . ASP A 1 176 ? 20.672 14.016 10.195 1 97.75 176 ASP A N 1
ATOM 1360 C CA . ASP A 1 176 ? 19.984 15.008 11.008 1 97.75 176 ASP A CA 1
ATOM 1361 C C . ASP A 1 176 ? 18.625 14.5 11.461 1 97.75 176 ASP A C 1
ATOM 1363 O O . ASP A 1 176 ? 18.234 14.695 12.609 1 97.75 176 ASP A O 1
ATOM 1367 N N . ALA A 1 177 ? 17.906 13.859 10.562 1 97.62 177 ALA A N 1
ATOM 1368 C CA . ALA A 1 177 ? 16.594 13.32 10.891 1 97.62 177 ALA A CA 1
ATOM 1369 C C . ALA A 1 177 ? 16.688 12.234 11.961 1 97.62 177 ALA A C 1
ATOM 1371 O O . ALA A 1 177 ? 15.859 12.172 12.867 1 97.62 177 ALA A O 1
ATOM 1372 N N . LEU A 1 178 ? 17.703 11.406 11.828 1 97.5 178 LEU A N 1
ATOM 1373 C CA . LEU A 1 178 ? 17.891 10.328 12.797 1 97.5 178 LEU A CA 1
ATOM 1374 C C . LEU A 1 178 ? 18.25 10.883 14.164 1 97.5 178 LEU A C 1
ATOM 1376 O O . LEU A 1 178 ? 17.766 10.383 15.188 1 97.5 178 LEU A O 1
ATOM 1380 N N . ALA A 1 179 ? 19.047 11.93 14.195 1 96.5 179 ALA A N 1
ATOM 1381 C CA . ALA A 1 179 ? 19.5 12.531 15.453 1 96.5 179 ALA A CA 1
ATOM 1382 C C . ALA A 1 179 ? 18.328 13.195 16.188 1 96.5 179 ALA A C 1
ATOM 1384 O O . ALA A 1 179 ? 18.312 13.258 17.406 1 96.5 179 ALA A O 1
ATOM 1385 N N . ALA A 1 180 ? 17.391 13.633 15.422 1 96.69 180 ALA A N 1
ATOM 1386 C CA . ALA A 1 180 ? 16.25 14.344 15.992 1 96.69 180 ALA A CA 1
ATOM 1387 C C . ALA A 1 180 ? 15.234 13.367 16.578 1 96.69 180 ALA A C 1
ATOM 1389 O O . ALA A 1 180 ? 14.406 13.742 17.391 1 96.69 180 ALA A O 1
ATOM 1390 N N . ALA A 1 181 ? 15.227 12.086 16.203 1 97.56 181 ALA A N 1
ATOM 1391 C CA . ALA A 1 181 ? 14.25 11.094 16.641 1 97.56 181 ALA A CA 1
ATOM 1392 C C . ALA A 1 181 ? 14.711 10.398 17.922 1 97.56 181 ALA A C 1
ATOM 1394 O O . ALA A 1 181 ? 15.914 10.344 18.219 1 97.56 181 ALA A O 1
ATOM 1395 N N . ASP A 1 182 ? 13.766 9.961 18.703 1 97.31 182 ASP A N 1
ATOM 1396 C CA . ASP A 1 182 ? 14.078 9.141 19.875 1 97.31 182 ASP A CA 1
ATOM 1397 C C . ASP A 1 182 ? 14.398 7.703 19.469 1 97.31 182 ASP A C 1
ATOM 1399 O O . ASP A 1 182 ? 15.195 7.031 20.125 1 97.31 182 ASP A O 1
ATOM 1403 N N . VAL A 1 183 ? 13.695 7.195 18.438 1 96.19 183 VAL A N 1
ATOM 1404 C CA . VAL A 1 183 ? 13.922 5.863 17.891 1 96.19 183 VAL A CA 1
ATOM 1405 C C . VAL A 1 183 ? 13.977 5.938 16.375 1 96.19 183 VAL A C 1
ATOM 1407 O O . VAL A 1 183 ? 13.055 6.445 15.727 1 96.19 183 VAL A O 1
ATOM 1410 N N . ALA A 1 184 ? 15.055 5.477 15.805 1 96.88 184 ALA A N 1
ATOM 1411 C CA . ALA A 1 184 ? 15.25 5.457 14.359 1 96.88 184 ALA A CA 1
ATOM 1412 C C . ALA A 1 184 ? 15.195 4.031 13.82 1 96.88 184 ALA A C 1
ATOM 1414 O O . ALA A 1 184 ? 15.992 3.18 14.211 1 96.88 184 ALA A O 1
ATOM 1415 N N . VAL A 1 185 ? 14.273 3.779 12.883 1 96.69 185 VAL A N 1
ATOM 1416 C CA . VAL A 1 185 ? 14.055 2.451 12.328 1 96.69 185 VAL A CA 1
ATOM 1417 C C . VAL A 1 185 ? 14.445 2.436 10.852 1 96.69 185 VAL A C 1
ATOM 1419 O O . VAL A 1 185 ? 13.938 3.238 10.062 1 96.69 185 VAL A O 1
ATOM 1422 N N . ALA A 1 186 ? 15.328 1.555 10.5 1 97.56 186 ALA A N 1
ATOM 1423 C CA . ALA A 1 186 ? 15.656 1.288 9.102 1 97.56 186 ALA A CA 1
ATOM 1424 C C . ALA A 1 186 ? 14.859 0.099 8.57 1 97.56 186 ALA A C 1
ATOM 1426 O O . ALA A 1 186 ? 14.742 -0.928 9.242 1 97.56 186 ALA A O 1
ATOM 1427 N N . THR A 1 187 ? 14.32 0.253 7.406 1 97.81 187 THR A N 1
ATOM 1428 C CA . THR A 1 187 ? 13.625 -0.866 6.777 1 97.81 187 THR A CA 1
ATOM 1429 C C . THR A 1 187 ? 14.5 -1.521 5.719 1 97.81 187 THR A C 1
ATOM 1431 O O . THR A 1 187 ? 15.047 -0.838 4.844 1 97.81 187 THR A O 1
ATOM 1434 N N . SER A 1 188 ? 14.695 -2.777 5.863 1 96.81 188 SER A N 1
ATOM 1435 C CA . SER A 1 188 ? 15.539 -3.531 4.941 1 96.81 188 SER A CA 1
ATOM 1436 C C . SER A 1 188 ? 15.203 -5.016 4.969 1 96.81 188 SER A C 1
ATOM 1438 O O . SER A 1 188 ? 14.938 -5.582 6.031 1 96.81 188 SER A O 1
ATOM 1440 N N . ARG A 1 189 ? 15.258 -5.668 3.797 1 95.75 189 ARG A N 1
ATOM 1441 C CA . ARG A 1 189 ? 15.055 -7.113 3.738 1 95.75 189 ARG A CA 1
ATOM 1442 C C . ARG A 1 189 ? 16.141 -7.852 4.508 1 95.75 189 ARG A C 1
ATOM 1444 O O . ARG A 1 189 ? 15.992 -9.031 4.832 1 95.75 189 ARG A O 1
ATOM 1451 N N . HIS A 1 190 ? 17.203 -7.16 4.867 1 95.19 190 HIS A N 1
ATOM 1452 C CA . HIS A 1 190 ? 18.328 -7.773 5.566 1 95.19 190 HIS A CA 1
ATOM 1453 C C . HIS A 1 190 ? 18.219 -7.562 7.07 1 95.19 190 HIS A C 1
ATOM 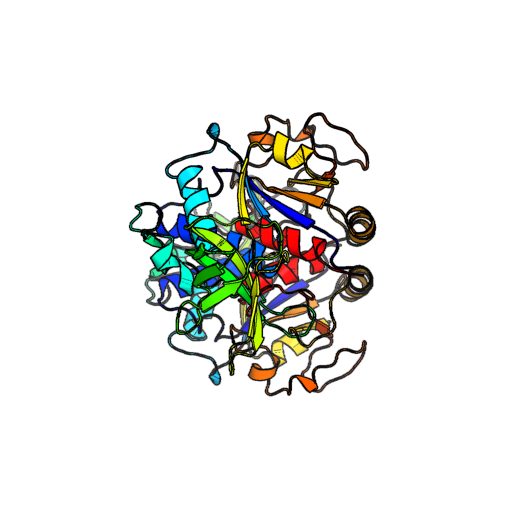1455 O O . HIS A 1 190 ? 19.031 -8.086 7.836 1 95.19 190 HIS A O 1
ATOM 1461 N N . GLY A 1 191 ? 17.25 -6.785 7.5 1 95.69 191 GLY A N 1
ATOM 1462 C CA . GLY A 1 191 ? 17.078 -6.52 8.914 1 95.69 191 GLY A CA 1
ATOM 1463 C C . GLY A 1 191 ? 16.406 -7.664 9.664 1 95.69 191 GLY A C 1
ATOM 1464 O O . GLY A 1 191 ? 16.188 -8.734 9.094 1 95.69 191 GLY A O 1
ATOM 1465 N N . ARG A 1 192 ? 16.172 -7.457 10.922 1 95.12 192 ARG A N 1
ATOM 1466 C CA . ARG A 1 192 ? 15.484 -8.438 11.75 1 95.12 192 ARG A CA 1
ATOM 1467 C C . ARG A 1 192 ? 14.039 -8.633 11.297 1 95.12 192 ARG A C 1
ATOM 1469 O O . ARG A 1 192 ? 13.281 -7.66 11.188 1 95.12 192 ARG A O 1
ATOM 1476 N N . PRO A 1 193 ? 13.633 -9.906 10.984 1 96.25 193 PRO A N 1
ATOM 1477 C CA . PRO A 1 193 ? 12.25 -10.125 10.578 1 96.25 193 PRO A CA 1
ATOM 1478 C C . PRO A 1 193 ? 11.242 -9.695 11.641 1 96.25 193 PRO A C 1
ATOM 1480 O O . PRO A 1 193 ? 11.391 -10.055 12.812 1 96.25 193 PRO A O 1
ATOM 1483 N N . LEU A 1 194 ? 10.297 -8.867 11.219 1 96 194 LEU A N 1
ATOM 1484 C CA . LEU A 1 194 ? 9.219 -8.469 12.117 1 96 194 LEU A CA 1
ATOM 1485 C C . LEU A 1 194 ? 8.281 -9.641 12.398 1 96 194 LEU A C 1
ATOM 1487 O O . LEU A 1 194 ? 7.836 -10.32 11.469 1 96 194 LEU A O 1
ATOM 1491 N N . SER A 1 195 ? 8.102 -9.977 13.664 1 94.44 195 SER A N 1
ATOM 1492 C CA . SER A 1 195 ? 7.207 -11.055 14.086 1 94.44 195 SER A CA 1
ATOM 1493 C C . SER A 1 195 ? 6.047 -10.508 14.914 1 94.44 195 SER A C 1
ATOM 1495 O O . SER A 1 195 ? 6.09 -9.367 15.383 1 94.44 195 SER A O 1
ATOM 1497 N N . VAL A 1 196 ? 5.027 -11.305 15.023 1 93.62 196 VAL A N 1
ATOM 1498 C CA . VAL A 1 196 ? 3.861 -10.906 15.805 1 93.62 196 VAL A CA 1
ATOM 1499 C C . VAL A 1 196 ? 4.281 -10.602 17.234 1 93.62 196 VAL A C 1
ATOM 1501 O O . VAL A 1 196 ? 3.904 -9.57 17.797 1 93.62 196 VAL A O 1
ATOM 1504 N N . SER A 1 197 ? 5.055 -11.477 17.797 1 91.44 197 SER A N 1
ATOM 1505 C CA . SER A 1 197 ? 5.523 -11.266 19.156 1 91.44 197 SER A CA 1
ATOM 1506 C C . SER A 1 197 ? 6.461 -10.07 19.25 1 91.44 197 SER A C 1
ATOM 1508 O O . SER A 1 197 ? 6.418 -9.305 20.219 1 91.44 197 SER A O 1
ATOM 1510 N N . GLY A 1 198 ? 7.266 -9.891 18.219 1 92.12 198 GLY A N 1
ATOM 1511 C CA . GLY A 1 198 ? 8.188 -8.766 18.188 1 92.12 198 GLY A CA 1
ATOM 1512 C C . GLY A 1 198 ? 7.496 -7.422 18.062 1 92.12 198 GLY A C 1
ATOM 1513 O O . GLY A 1 198 ? 8.039 -6.398 18.484 1 92.12 198 GLY A O 1
ATOM 1514 N N . LEU A 1 199 ? 6.32 -7.477 17.531 1 93.62 199 LEU A N 1
ATOM 1515 C CA . LEU A 1 199 ? 5.555 -6.246 17.344 1 93.62 199 LEU A CA 1
ATOM 1516 C C . LEU A 1 199 ? 5.156 -5.66 18.703 1 93.62 199 LEU A C 1
ATOM 1518 O O . LEU A 1 199 ? 5.117 -4.438 18.859 1 93.62 199 LEU A O 1
ATOM 1522 N N . GLY A 1 200 ? 4.84 -6.621 19.594 1 90.75 200 GLY A N 1
ATOM 1523 C CA . GLY A 1 200 ? 4.523 -6.152 20.938 1 90.75 200 GLY A CA 1
ATOM 1524 C C . GLY A 1 200 ? 5.664 -5.395 21.594 1 90.75 200 GLY A C 1
ATOM 1525 O O . GLY A 1 200 ? 5.465 -4.301 22.125 1 90.75 200 GLY A O 1
ATOM 1526 N N . ASP A 1 201 ? 6.766 -5.945 21.516 1 90.69 201 ASP A N 1
ATOM 1527 C CA . ASP A 1 201 ? 7.965 -5.32 22.062 1 90.69 201 ASP A CA 1
ATOM 1528 C C . ASP A 1 201 ? 8.281 -4.008 21.344 1 90.69 201 ASP A C 1
ATOM 1530 O O . ASP A 1 201 ? 8.648 -3.02 21.984 1 90.69 201 ASP A O 1
ATOM 1534 N N . LEU A 1 202 ? 8.172 -4.047 20.156 1 93 202 LEU A N 1
ATOM 1535 C CA . LEU A 1 202 ? 8.445 -2.865 19.344 1 93 202 LEU A CA 1
ATOM 1536 C C . LEU A 1 202 ? 7.492 -1.729 19.703 1 93 202 LEU A C 1
ATOM 1538 O O . LEU A 1 202 ? 7.918 -0.584 19.859 1 93 202 LEU A O 1
ATOM 1542 N N . HIS A 1 203 ? 6.277 -2.096 19.812 1 92 203 HIS A N 1
ATOM 1543 C CA . HIS A 1 203 ? 5.262 -1.098 20.141 1 92 203 HIS A CA 1
ATOM 1544 C C . HIS A 1 203 ? 5.543 -0.436 21.484 1 92 203 HIS A C 1
ATOM 1546 O O . HIS A 1 203 ? 5.379 0.777 21.625 1 92 203 HIS A O 1
ATOM 1552 N N . ALA A 1 204 ? 5.91 -1.234 22.406 1 91.56 204 ALA A N 1
ATOM 1553 C CA . ALA A 1 204 ? 6.266 -0.689 23.719 1 91.56 204 ALA A CA 1
ATOM 1554 C C . ALA A 1 204 ? 7.422 0.3 23.609 1 91.56 204 ALA A C 1
ATOM 1556 O O . ALA A 1 204 ? 7.445 1.318 24.297 1 91.56 204 ALA A O 1
ATOM 1557 N N . ARG A 1 205 ? 8.281 0.053 22.688 1 91.31 205 ARG A N 1
ATOM 1558 C CA . ARG A 1 205 ? 9.469 0.883 22.5 1 91.31 205 ARG A CA 1
ATOM 1559 C C . ARG A 1 205 ? 9.117 2.18 21.781 1 91.31 205 ARG A C 1
ATOM 1561 O O . ARG A 1 205 ? 9.742 3.217 22.016 1 91.31 205 ARG A O 1
ATOM 1568 N N . LEU A 1 206 ? 8.203 2.109 20.938 1 94.25 206 LEU A N 1
ATOM 1569 C CA . LEU A 1 206 ? 7.887 3.246 20.078 1 94.25 206 LEU A CA 1
ATOM 1570 C C . LEU A 1 206 ? 6.867 4.164 20.75 1 94.25 206 LEU A C 1
ATOM 1572 O O . LEU A 1 206 ? 6.754 5.34 20.391 1 94.25 206 LEU A O 1
ATOM 1576 N N . ARG A 1 207 ? 6.16 3.721 21.703 1 92.31 207 ARG A N 1
ATOM 1577 C CA . ARG A 1 207 ? 5.043 4.434 22.312 1 92.31 207 ARG A CA 1
ATOM 1578 C C . ARG A 1 207 ? 5.508 5.75 22.922 1 92.31 207 ARG A C 1
ATOM 1580 O O . ARG A 1 207 ? 6.508 5.781 23.641 1 92.31 207 ARG A O 1
ATOM 1587 N N . ASP A 1 208 ? 4.801 6.805 22.562 1 93.69 208 ASP A N 1
ATOM 1588 C CA . ASP A 1 208 ? 4.996 8.141 23.109 1 93.69 208 ASP A CA 1
ATOM 1589 C C . ASP A 1 208 ? 6.387 8.672 22.781 1 93.69 208 ASP A C 1
ATOM 1591 O O . ASP A 1 208 ? 6.938 9.492 23.516 1 93.69 208 ASP A O 1
ATOM 1595 N N . GLU A 1 209 ? 6.965 8.172 21.688 1 96.38 209 GLU A N 1
ATOM 1596 C CA . GLU A 1 209 ? 8.281 8.609 21.234 1 96.38 209 GLU A CA 1
ATOM 1597 C C . GLU A 1 209 ? 8.203 9.297 19.875 1 96.38 209 GLU A C 1
ATOM 1599 O O . GLU A 1 209 ? 7.18 9.219 19.188 1 96.38 209 GLU A O 1
ATOM 1604 N N . HIS A 1 210 ? 9.242 10.023 19.641 1 97.81 210 HIS A N 1
ATOM 1605 C CA . HIS A 1 210 ? 9.461 10.5 18.281 1 97.81 210 HIS A CA 1
ATOM 1606 C C . HIS A 1 210 ? 10.172 9.453 17.438 1 97.81 210 HIS A C 1
ATOM 1608 O O . HIS A 1 210 ? 11.359 9.188 17.625 1 97.81 210 HIS A O 1
ATOM 1614 N N . VAL A 1 211 ? 9.477 8.883 16.5 1 97.94 211 VAL A N 1
ATOM 1615 C CA . VAL A 1 211 ? 9.969 7.738 15.734 1 97.94 211 VAL A CA 1
ATOM 1616 C C . VAL A 1 211 ? 10.25 8.164 14.297 1 97.94 211 VAL A C 1
ATOM 1618 O O . VAL A 1 211 ? 9.43 8.828 13.664 1 97.94 211 VAL A O 1
ATOM 1621 N N . ALA A 1 212 ? 11.43 7.836 13.828 1 98.5 212 ALA A N 1
ATOM 1622 C CA . ALA A 1 212 ? 11.766 7.992 12.422 1 98.5 212 ALA A CA 1
ATOM 1623 C C . ALA A 1 212 ? 11.852 6.637 11.719 1 98.5 212 ALA A C 1
ATOM 1625 O O . ALA A 1 212 ? 12.555 5.738 12.188 1 98.5 212 ALA A O 1
ATOM 1626 N N . VAL A 1 213 ? 11.117 6.457 10.695 1 98.69 213 VAL A N 1
ATOM 1627 C CA . VAL A 1 213 ? 11.172 5.242 9.891 1 98.69 213 VAL A CA 1
ATOM 1628 C C . VAL A 1 213 ? 11.703 5.57 8.492 1 98.69 213 VAL A C 1
ATOM 1630 O O . VAL A 1 213 ? 11.102 6.355 7.762 1 98.69 213 VAL A O 1
ATOM 1633 N N . ALA A 1 214 ? 12.805 4.914 8.141 1 98.81 214 ALA A N 1
ATOM 1634 C CA . ALA A 1 214 ? 13.477 5.227 6.883 1 98.81 214 ALA A CA 1
ATOM 1635 C C . ALA A 1 214 ? 13.305 4.102 5.871 1 98.81 214 ALA A C 1
ATOM 1637 O O . ALA A 1 214 ? 13.352 2.922 6.23 1 98.81 214 ALA A O 1
ATOM 1638 N N . PHE A 1 215 ? 13.18 4.504 4.648 1 98.75 215 PHE A N 1
ATOM 1639 C CA . PHE A 1 215 ? 12.984 3.572 3.543 1 98.75 215 PHE A CA 1
ATOM 1640 C C . PHE A 1 215 ? 14.047 3.777 2.469 1 98.75 215 PHE A C 1
ATOM 1642 O O . PHE A 1 215 ? 14.664 4.84 2.395 1 98.75 215 PHE A O 1
ATOM 1649 N N . GLY A 1 216 ? 14.234 2.75 1.698 1 98.12 216 GLY A N 1
ATOM 1650 C CA . GLY A 1 216 ? 15.109 2.861 0.547 1 98.12 216 GLY A CA 1
ATOM 1651 C C . GLY A 1 216 ? 14.375 3.166 -0.743 1 98.12 216 GLY A C 1
ATOM 1652 O O . GLY A 1 216 ? 13.203 3.551 -0.717 1 98.12 216 GLY A O 1
ATOM 1653 N N . ALA A 1 217 ? 15.133 3.119 -1.812 1 97.25 217 ALA A N 1
ATOM 1654 C CA . ALA A 1 217 ? 14.602 3.291 -3.162 1 97.25 217 ALA A CA 1
ATOM 1655 C C . ALA A 1 217 ? 14.531 1.958 -3.898 1 97.25 217 ALA A C 1
ATOM 1657 O O . ALA A 1 217 ? 15.164 0.98 -3.488 1 97.25 217 ALA A O 1
ATOM 1658 N N . PRO A 1 218 ? 13.656 1.882 -4.957 1 91.81 218 PRO A N 1
ATOM 1659 C CA . PRO A 1 218 ? 13.625 0.647 -5.746 1 91.81 218 PRO A CA 1
ATOM 1660 C C . PRO A 1 218 ? 14.992 0.268 -6.305 1 91.81 218 PRO A C 1
ATOM 1662 O O . PRO A 1 218 ? 15.633 1.078 -6.98 1 91.81 218 PRO A O 1
ATOM 1665 N N . GLY A 1 219 ? 15.43 -0.968 -6.012 1 89.5 219 GLY A N 1
ATOM 1666 C CA . GLY A 1 219 ? 16.719 -1.455 -6.496 1 89.5 219 GLY A CA 1
ATOM 1667 C C . GLY A 1 219 ? 17.891 -0.861 -5.754 1 89.5 219 GLY A C 1
ATOM 1668 O O . GLY A 1 219 ? 19.047 -1.122 -6.105 1 89.5 219 GLY A O 1
ATOM 1669 N N . ARG A 1 220 ? 17.625 -0.036 -4.82 1 94.44 220 ARG A N 1
ATOM 1670 C CA . ARG A 1 220 ? 18.625 0.669 -4.039 1 94.44 220 ARG A CA 1
ATOM 1671 C C . ARG A 1 220 ? 18.172 0.857 -2.598 1 94.44 220 ARG A C 1
ATOM 1673 O O . ARG A 1 220 ? 17.797 1.962 -2.199 1 94.44 220 ARG A O 1
ATOM 1680 N N . GLY A 1 221 ? 18.281 -0.231 -1.843 1 96.5 221 GLY A N 1
ATOM 1681 C CA . GLY A 1 221 ? 17.859 -0.204 -0.453 1 96.5 221 GLY A CA 1
ATOM 1682 C C . GLY A 1 221 ? 18.734 0.667 0.424 1 96.5 221 GLY A C 1
ATOM 1683 O O . GLY A 1 221 ? 19.75 1.211 -0.041 1 96.5 221 GLY A O 1
ATOM 1684 N N . LEU A 1 222 ? 18.438 0.793 1.689 1 97.62 222 LEU A N 1
ATOM 1685 C CA . LEU A 1 222 ? 19.109 1.669 2.639 1 97.62 222 LEU A CA 1
ATOM 1686 C C . LEU A 1 222 ? 20.578 1.29 2.771 1 97.62 222 LEU A C 1
ATOM 1688 O O . LEU A 1 222 ? 21.453 2.164 2.842 1 97.62 222 LEU A O 1
ATOM 1692 N N . PRO A 1 223 ? 20.922 -0.007 2.783 1 96.62 223 PRO A N 1
ATOM 1693 C CA . PRO A 1 223 ? 22.344 -0.338 2.857 1 96.62 223 PRO A CA 1
ATOM 1694 C C . PRO A 1 223 ? 23.156 0.256 1.705 1 96.62 223 PRO A C 1
ATOM 1696 O O . PRO A 1 223 ? 24.219 0.828 1.925 1 96.62 223 PRO A O 1
ATOM 1699 N N . ALA A 1 224 ? 22.625 0.144 0.526 1 96.31 224 ALA A N 1
ATOM 1700 C CA . ALA A 1 224 ? 23.312 0.702 -0.635 1 96.31 224 ALA A CA 1
ATOM 1701 C C . ALA A 1 224 ? 23.422 2.221 -0.53 1 96.31 224 ALA A C 1
ATOM 1703 O O . ALA A 1 224 ? 24.469 2.797 -0.845 1 96.31 224 ALA A O 1
ATOM 1704 N N . ILE A 1 225 ? 22.359 2.871 -0.1 1 97.12 225 ILE A N 1
ATOM 1705 C CA . ILE A 1 225 ? 22.312 4.324 -0.005 1 97.12 225 ILE A CA 1
ATOM 1706 C C . ILE A 1 225 ? 23.328 4.809 1.031 1 97.12 225 ILE A C 1
ATOM 1708 O O . ILE A 1 225 ? 23.969 5.844 0.843 1 97.12 225 ILE A O 1
ATOM 1712 N N . LEU A 1 226 ? 23.516 4.031 2.07 1 95.81 226 LEU A N 1
ATOM 1713 C CA . LEU A 1 226 ? 24.312 4.469 3.207 1 95.81 226 LEU A CA 1
ATOM 1714 C C . LEU A 1 226 ? 25.719 3.891 3.133 1 95.81 226 LEU A C 1
ATOM 1716 O O . LEU A 1 226 ? 26.562 4.191 3.979 1 95.81 226 LEU A O 1
ATOM 1720 N N . GLY A 1 227 ? 25.953 3.076 2.164 1 93.25 227 GLY A N 1
ATOM 1721 C CA . GLY A 1 227 ? 27.266 2.453 2.037 1 93.25 227 GLY A CA 1
ATOM 1722 C C . GLY A 1 227 ? 27.531 1.387 3.084 1 93.25 227 GLY A C 1
ATOM 1723 O O . GLY A 1 227 ? 28.641 1.255 3.58 1 93.25 227 GLY A O 1
ATOM 1724 N N . VAL A 1 228 ? 26.453 0.742 3.504 1 92.56 228 VAL A N 1
ATOM 1725 C CA . VAL A 1 228 ? 26.562 -0.344 4.477 1 92.56 228 VAL A CA 1
ATOM 1726 C C . VAL A 1 228 ? 26.5 -1.688 3.754 1 92.56 228 VAL A C 1
ATOM 1728 O O . VAL A 1 228 ? 25.656 -1.898 2.883 1 92.56 228 VAL A O 1
ATOM 1731 N N . ASP A 1 229 ? 27.406 -2.557 4.094 1 93.44 229 ASP A N 1
ATOM 1732 C CA . ASP A 1 229 ? 27.328 -3.916 3.566 1 93.44 229 ASP A CA 1
ATOM 1733 C C . ASP A 1 229 ? 26.094 -4.648 4.094 1 93.44 229 ASP A C 1
ATOM 1735 O O . ASP A 1 229 ? 25.891 -4.738 5.305 1 93.44 229 ASP A O 1
ATOM 1739 N N . PRO A 1 230 ?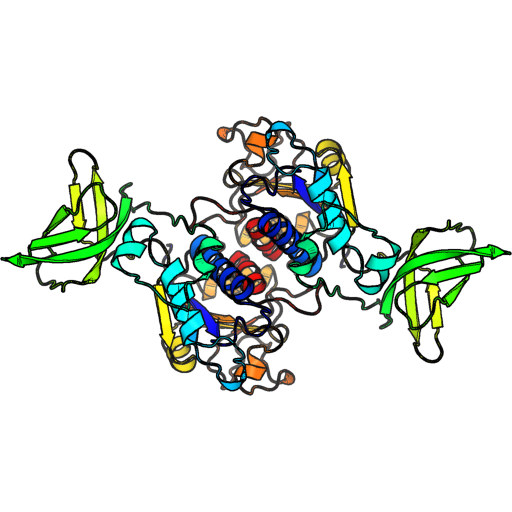 25.328 -5.18 3.189 1 93.12 230 PRO A N 1
ATOM 1740 C CA . PRO A 1 230 ? 24.125 -5.883 3.625 1 93.12 230 PRO A CA 1
ATOM 1741 C C . PRO A 1 230 ? 24.406 -6.957 4.672 1 93.12 230 PRO A C 1
ATOM 1743 O O . PRO A 1 230 ? 23.594 -7.188 5.566 1 93.12 230 PRO A O 1
ATOM 1746 N N . GLU A 1 231 ? 25.484 -7.562 4.625 1 92.25 231 GLU A N 1
ATOM 1747 C CA . GLU A 1 231 ? 25.859 -8.617 5.559 1 92.25 231 GLU A CA 1
ATOM 1748 C C . GLU A 1 231 ? 26.156 -8.047 6.945 1 92.25 231 GLU A C 1
ATOM 1750 O O . GLU A 1 231 ? 26.172 -8.789 7.934 1 92.25 231 GLU A O 1
ATOM 1755 N N . GLU A 1 232 ? 26.297 -6.742 6.996 1 91 232 GLU A N 1
ATOM 1756 C CA . GLU A 1 232 ? 26.641 -6.098 8.258 1 91 232 GLU A CA 1
ATOM 1757 C C . GLU A 1 232 ? 25.422 -5.473 8.922 1 91 232 GLU A C 1
ATOM 1759 O O . GLU A 1 232 ? 25.516 -4.926 10.023 1 91 232 GLU A O 1
ATOM 1764 N N . VAL A 1 233 ? 24.312 -5.594 8.266 1 92.5 233 VAL A N 1
ATOM 1765 C CA . VAL A 1 233 ? 23.078 -5.074 8.852 1 92.5 233 VAL A CA 1
ATOM 1766 C C . VAL A 1 233 ? 22.75 -5.84 10.133 1 92.5 233 VAL A C 1
ATOM 1768 O O . VAL A 1 233 ? 22.656 -7.07 10.125 1 92.5 233 VAL A O 1
ATOM 1771 N N . PRO A 1 234 ? 22.609 -5.121 11.188 1 89.31 234 PRO A N 1
ATOM 1772 C CA . PRO A 1 234 ? 22.391 -5.812 12.453 1 89.31 234 PRO A CA 1
ATOM 1773 C C . PRO A 1 234 ? 21 -6.445 12.539 1 89.31 234 PRO A C 1
ATOM 1775 O O . PRO A 1 234 ? 20 -5.805 12.203 1 89.31 234 PRO A O 1
ATOM 1778 N N . VAL A 1 235 ? 20.938 -7.676 13.055 1 87.38 235 VAL A N 1
ATOM 1779 C CA . VAL A 1 235 ? 19.672 -8.391 13.188 1 87.38 235 VAL A CA 1
ATOM 1780 C C . VAL A 1 235 ? 19.406 -8.688 14.664 1 87.38 235 VAL A C 1
ATOM 1782 O O . VAL A 1 235 ? 18.266 -8.977 15.039 1 87.38 235 VAL A O 1
ATOM 1785 N N . GLU A 1 236 ? 20.406 -8.516 15.43 1 82.88 236 GLU A N 1
ATOM 1786 C CA . GLU A 1 236 ? 20.234 -8.805 16.859 1 82.88 236 GLU A CA 1
ATOM 1787 C C . GLU A 1 236 ? 19.703 -7.586 17.609 1 82.88 236 GLU A C 1
ATOM 1789 O O . GLU A 1 236 ? 20.094 -6.453 17.312 1 82.88 236 GLU A O 1
ATOM 1794 N N . PRO A 1 237 ? 18.812 -7.918 18.5 1 72.75 237 PRO A N 1
ATOM 1795 C CA . PRO A 1 237 ? 18.297 -6.805 19.312 1 72.75 237 PRO A CA 1
ATOM 1796 C C . PRO A 1 237 ? 19.422 -6.055 20.031 1 72.75 237 PRO A C 1
ATOM 1798 O O . PRO A 1 237 ? 20.328 -6.676 20.594 1 72.75 237 PRO A O 1
ATOM 1801 N N . GLY A 1 238 ? 19.453 -4.82 19.922 1 70.56 238 GLY A N 1
ATOM 1802 C CA . GLY A 1 238 ? 20.406 -3.998 20.656 1 70.56 238 GLY A CA 1
ATOM 1803 C C . GLY A 1 238 ? 21.734 -3.826 19.953 1 70.56 238 GLY A C 1
ATOM 1804 O O . GLY A 1 238 ? 22.625 -3.143 20.453 1 70.56 238 GLY A O 1
ATOM 1805 N N . ALA A 1 239 ? 21.828 -4.516 18.875 1 75.31 239 ALA A N 1
ATOM 1806 C CA . ALA A 1 239 ? 23.078 -4.352 18.141 1 75.31 239 ALA A CA 1
ATOM 1807 C C . ALA A 1 239 ? 23.25 -2.91 17.672 1 75.31 239 ALA A C 1
ATOM 1809 O O . ALA A 1 239 ? 22.281 -2.258 17.281 1 75.31 239 ALA A O 1
ATOM 1810 N N . ILE A 1 240 ? 24.391 -2.334 18.078 1 68.75 240 ILE A N 1
ATOM 1811 C CA . ILE A 1 240 ? 24.703 -0.957 17.703 1 68.75 240 ILE A CA 1
ATOM 1812 C C . ILE A 1 240 ? 25.594 -0.943 16.453 1 68.75 240 ILE A C 1
ATOM 1814 O O . ILE A 1 240 ? 26.5 -1.759 16.328 1 68.75 240 ILE A O 1
ATOM 1818 N N . ASP A 1 241 ? 25.047 -0.195 15.5 1 77.94 241 ASP A N 1
ATOM 1819 C CA . ASP A 1 241 ? 25.906 -0.02 14.344 1 77.94 241 ASP A CA 1
ATOM 1820 C C . ASP A 1 241 ? 26.156 1.46 14.062 1 77.94 241 ASP A C 1
ATOM 1822 O O . ASP A 1 241 ? 25.625 2.328 14.758 1 77.94 241 ASP A O 1
ATOM 1826 N N . ASP A 1 242 ? 27.078 1.778 13.242 1 83.44 242 ASP A N 1
ATOM 1827 C CA . ASP A 1 242 ? 27.516 3.145 12.969 1 83.44 242 ASP A CA 1
ATOM 1828 C C . ASP A 1 242 ? 26.594 3.828 11.969 1 83.44 242 ASP A C 1
ATOM 1830 O O . ASP A 1 242 ? 26.891 4.926 11.484 1 83.44 242 ASP A O 1
ATOM 1834 N N . SER A 1 243 ? 25.469 3.242 11.727 1 87.12 243 SER A N 1
ATOM 1835 C CA . SER A 1 243 ? 24.578 3.773 10.695 1 87.12 243 SER A CA 1
ATOM 1836 C C . SER A 1 243 ? 23.703 4.891 11.25 1 87.12 243 SER A C 1
ATOM 1838 O O . SER A 1 243 ? 23.125 5.672 10.484 1 87.12 243 SER A O 1
ATOM 1840 N N . GLY A 1 244 ? 23.5 4.957 12.617 1 91.5 244 GLY A N 1
ATOM 1841 C CA . GLY A 1 244 ? 22.625 5.941 13.242 1 91.5 244 GLY A CA 1
ATOM 1842 C C . GLY A 1 244 ? 21.234 5.41 13.531 1 91.5 244 GLY A C 1
ATOM 1843 O O . GLY A 1 244 ? 20.453 6.066 14.219 1 91.5 244 GLY A O 1
ATOM 1844 N N . PHE A 1 245 ? 20.969 4.156 13.078 1 95.38 245 PHE A N 1
ATOM 1845 C CA . PHE A 1 245 ? 19.672 3.551 13.344 1 95.38 245 PHE A CA 1
ATOM 1846 C C . PHE A 1 245 ? 19.703 2.746 14.633 1 95.38 245 PHE A C 1
ATOM 1848 O O . PHE A 1 245 ? 20.734 2.172 14.992 1 95.38 245 PHE A O 1
ATOM 1855 N N . ASP A 1 246 ? 18.547 2.766 15.289 1 94.06 246 ASP A N 1
ATOM 1856 C CA . ASP A 1 246 ? 18.391 1.941 16.484 1 94.06 246 ASP A CA 1
ATOM 1857 C C . ASP A 1 246 ? 17.984 0.516 16.125 1 94.06 246 ASP A C 1
ATOM 1859 O O . ASP A 1 246 ? 18.312 -0.431 16.844 1 94.06 246 ASP A O 1
ATOM 1863 N N . LEU A 1 247 ? 17.234 0.393 14.969 1 94.19 247 LEU A N 1
ATOM 1864 C CA . LEU A 1 247 ? 16.688 -0.889 14.539 1 94.19 247 LEU A CA 1
ATOM 1865 C C . LEU A 1 247 ? 16.719 -1.012 13.023 1 94.19 247 LEU A C 1
ATOM 1867 O O . LEU A 1 247 ? 16.453 -0.039 12.312 1 94.19 247 LEU A O 1
ATOM 1871 N N . TRP A 1 248 ? 17.125 -2.164 12.672 1 96.12 248 TRP A N 1
ATOM 1872 C CA . TRP A 1 248 ? 16.906 -2.588 11.289 1 96.12 248 TRP A CA 1
ATOM 1873 C C . TRP A 1 248 ? 15.828 -3.666 11.211 1 96.12 248 TRP A C 1
ATOM 1875 O O . TRP A 1 248 ? 15.953 -4.723 11.836 1 96.12 248 TRP A O 1
ATOM 1885 N N . LEU A 1 249 ? 14.766 -3.371 10.391 1 96.62 249 LEU A N 1
ATOM 1886 C CA . LEU A 1 249 ? 13.625 -4.281 10.391 1 96.62 249 LEU A CA 1
ATOM 1887 C C . LEU A 1 249 ? 13.297 -4.75 8.977 1 96.62 249 LEU A C 1
ATOM 1889 O O . LEU A 1 249 ? 13.305 -3.947 8.039 1 96.62 249 LEU A O 1
ATOM 1893 N N . ASN A 1 250 ? 13.141 -6.035 8.859 1 97.19 250 ASN A N 1
ATOM 1894 C CA . ASN A 1 250 ? 12.438 -6.605 7.715 1 97.19 250 ASN A CA 1
ATOM 1895 C C . ASN A 1 250 ? 10.938 -6.707 7.98 1 97.19 250 ASN A C 1
ATOM 1897 O O . ASN A 1 250 ? 10.477 -7.637 8.648 1 97.19 250 ASN A O 1
ATOM 1901 N N . THR A 1 251 ? 10.195 -5.762 7.414 1 97.19 251 THR A N 1
ATOM 1902 C CA . THR A 1 251 ? 8.781 -5.645 7.773 1 97.19 251 THR A CA 1
ATOM 1903 C C . THR A 1 251 ? 7.922 -6.516 6.859 1 97.19 251 THR A C 1
ATOM 1905 O O . THR A 1 251 ? 6.707 -6.609 7.051 1 97.19 251 THR A O 1
ATOM 1908 N N . ILE A 1 252 ? 8.477 -7.133 5.848 1 97.25 252 ILE A N 1
ATOM 1909 C CA . ILE A 1 252 ? 7.805 -8.102 4.977 1 97.25 252 ILE A CA 1
ATOM 1910 C C . ILE A 1 252 ? 8.617 -9.391 4.926 1 97.25 252 ILE A C 1
ATOM 1912 O O . ILE A 1 252 ? 9.148 -9.758 3.871 1 97.25 252 ILE A O 1
ATOM 1916 N N . PRO A 1 253 ? 8.648 -10.102 5.969 1 95.25 253 PRO A N 1
ATOM 1917 C CA . PRO A 1 253 ? 9.586 -11.219 6.094 1 95.25 253 PRO A CA 1
ATOM 1918 C C . PRO A 1 253 ? 9.328 -12.336 5.082 1 95.25 253 PRO A C 1
ATOM 1920 O O . PRO A 1 253 ? 10.242 -13.086 4.73 1 95.25 253 PRO A O 1
ATOM 1923 N N . ARG A 1 254 ? 8.172 -12.531 4.547 1 92.19 254 ARG A N 1
ATOM 1924 C CA . ARG A 1 254 ? 7.848 -13.562 3.564 1 92.19 254 ARG A CA 1
ATOM 1925 C C . ARG A 1 254 ? 7.551 -12.945 2.203 1 92.19 254 ARG A C 1
ATOM 1927 O O . ARG A 1 254 ? 6.602 -13.344 1.525 1 92.19 254 ARG A O 1
ATOM 1934 N N . GLN A 1 255 ? 8.367 -12.008 2.004 1 94.56 255 GLN A N 1
ATOM 1935 C CA . GLN A 1 255 ? 8.18 -11.25 0.772 1 94.56 255 GLN A CA 1
ATOM 1936 C C . GLN A 1 255 ? 8.117 -12.18 -0.44 1 94.56 255 GLN A C 1
ATOM 1938 O O . GLN A 1 255 ? 9.023 -12.977 -0.664 1 94.56 255 GLN A O 1
ATOM 1943 N N . GLY A 1 256 ? 7.031 -12.023 -1.229 1 95.88 256 GLY A N 1
ATOM 1944 C CA . GLY A 1 256 ? 6.777 -12.922 -2.348 1 95.88 256 GLY A CA 1
ATOM 1945 C C . GLY A 1 256 ? 7.215 -12.344 -3.682 1 95.88 256 GLY A C 1
ATOM 1946 O O . GLY A 1 256 ? 7.102 -13 -4.715 1 95.88 256 GLY A O 1
ATOM 1947 N N . SER A 1 257 ? 7.648 -11.117 -3.691 1 96 257 SER A N 1
ATOM 1948 C CA . SER A 1 257 ? 8.156 -10.461 -4.895 1 96 257 SER A CA 1
ATOM 1949 C C . SER A 1 257 ? 9.648 -10.156 -4.766 1 96 257 SER A C 1
ATOM 1951 O O . SER A 1 257 ? 10.141 -9.898 -3.668 1 96 257 SER A O 1
ATOM 1953 N N . GLU A 1 258 ? 10.297 -10.18 -5.926 1 93.31 258 GLU A N 1
ATOM 1954 C CA . GLU A 1 258 ? 11.734 -9.898 -5.938 1 93.31 258 GLU A CA 1
ATOM 1955 C C . GLU A 1 258 ? 12.023 -8.484 -5.438 1 93.31 258 GLU A C 1
ATOM 1957 O O . GLU A 1 258 ? 13.016 -8.258 -4.738 1 93.31 258 GLU A O 1
ATOM 1962 N N . VAL A 1 259 ? 11.133 -7.609 -5.793 1 92.56 259 VAL A N 1
ATOM 1963 C CA . VAL A 1 259 ? 11.312 -6.207 -5.445 1 92.56 259 VAL A CA 1
ATOM 1964 C C . VAL A 1 259 ? 10.031 -5.656 -4.824 1 92.56 259 VAL A C 1
ATOM 1966 O O . VAL A 1 259 ? 8.93 -5.957 -5.297 1 92.56 259 VAL A O 1
ATOM 1969 N N . VAL A 1 260 ? 10.219 -4.965 -3.75 1 96.06 260 VAL A N 1
ATOM 1970 C CA . VAL A 1 260 ? 9.125 -4.176 -3.188 1 96.06 260 VAL A CA 1
ATOM 1971 C C . VAL A 1 260 ? 9.406 -2.688 -3.395 1 96.06 260 VAL A C 1
ATOM 1973 O O . VAL A 1 260 ? 10.469 -2.189 -3.016 1 96.06 260 VAL A O 1
ATOM 1976 N N . ARG A 1 261 ? 8.5 -2.049 -4.027 1 96.31 261 ARG A N 1
ATOM 1977 C CA . ARG A 1 261 ? 8.648 -0.619 -4.273 1 96.31 261 ARG A CA 1
ATOM 1978 C C . ARG A 1 261 ? 8.477 0.18 -2.984 1 96.31 261 ARG A C 1
ATOM 1980 O O . ARG A 1 261 ? 7.828 -0.283 -2.043 1 96.31 261 ARG A O 1
ATOM 1987 N N . THR A 1 262 ? 9.016 1.389 -2.979 1 98.12 262 THR A N 1
ATOM 1988 C CA . THR A 1 262 ? 9.016 2.195 -1.765 1 98.12 262 THR A CA 1
ATOM 1989 C C . THR A 1 262 ? 7.59 2.484 -1.303 1 98.12 262 THR A C 1
ATOM 1991 O O . THR A 1 262 ? 7.27 2.33 -0.122 1 98.12 262 THR A O 1
ATOM 1994 N N . GLU A 1 263 ? 6.699 2.9 -2.252 1 98.06 263 GLU A N 1
ATOM 1995 C CA . GLU A 1 263 ? 5.332 3.248 -1.872 1 98.06 263 GLU A CA 1
ATOM 1996 C C . GLU A 1 263 ? 4.586 2.037 -1.321 1 98.06 263 GLU A C 1
ATOM 1998 O O . GLU A 1 263 ? 3.711 2.176 -0.465 1 98.06 263 GLU A O 1
ATOM 2003 N N . GLU A 1 264 ? 4.906 0.83 -1.773 1 98.12 264 GLU A N 1
ATOM 2004 C CA . GLU A 1 264 ? 4.367 -0.411 -1.228 1 98.12 264 GLU A CA 1
ATOM 2005 C C . GLU A 1 264 ? 4.902 -0.674 0.178 1 98.12 264 GLU A C 1
ATOM 2007 O O . GLU A 1 264 ? 4.133 -0.966 1.096 1 98.12 264 GLU A O 1
ATOM 2012 N N . ALA A 1 265 ? 6.195 -0.494 0.295 1 98.5 265 ALA A N 1
ATOM 2013 C CA . ALA A 1 265 ? 6.867 -0.742 1.567 1 98.5 265 ALA A CA 1
ATOM 2014 C C . ALA A 1 265 ? 6.355 0.2 2.652 1 98.5 265 ALA A C 1
ATOM 2016 O O . ALA A 1 265 ? 6.234 -0.19 3.816 1 98.5 265 ALA A O 1
ATOM 2017 N N . VAL A 1 266 ? 6.117 1.441 2.262 1 98.81 266 VAL A N 1
ATOM 2018 C CA . VAL A 1 266 ? 5.656 2.432 3.229 1 98.81 266 VAL A CA 1
ATOM 2019 C C . VAL A 1 266 ? 4.32 1.993 3.822 1 98.81 266 VAL A C 1
ATOM 2021 O O . VAL A 1 266 ? 4.152 1.982 5.043 1 98.81 266 VAL A O 1
ATOM 2024 N N . PHE A 1 267 ? 3.338 1.531 3.018 1 98.56 267 PHE A N 1
ATOM 2025 C CA . PHE A 1 267 ? 2.061 1.038 3.52 1 98.56 267 PHE A CA 1
ATOM 2026 C C . PHE A 1 267 ? 2.26 -0.207 4.375 1 98.56 267 PHE A C 1
ATOM 2028 O O . PHE A 1 267 ? 1.718 -0.3 5.48 1 98.56 267 PHE A O 1
ATOM 2035 N N . ALA A 1 268 ? 3.068 -1.129 3.846 1 98.38 268 ALA A N 1
ATOM 2036 C CA . ALA A 1 268 ? 3.258 -2.418 4.504 1 98.38 268 ALA A CA 1
ATOM 2037 C C . ALA A 1 268 ? 3.922 -2.246 5.867 1 98.38 268 ALA A C 1
ATOM 2039 O O . ALA A 1 268 ? 3.635 -2.994 6.805 1 98.38 268 ALA A O 1
ATOM 2040 N N . THR A 1 269 ? 4.793 -1.254 5.992 1 98.5 269 THR A N 1
ATOM 2041 C CA . THR A 1 269 ? 5.574 -1.052 7.207 1 98.5 269 THR A CA 1
ATOM 2042 C C . THR A 1 269 ? 4.773 -0.264 8.242 1 98.5 269 THR A C 1
ATOM 2044 O O . THR A 1 269 ? 4.734 -0.633 9.414 1 98.5 269 THR A O 1
ATOM 2047 N N . LEU A 1 270 ? 4.105 0.783 7.789 1 98.44 270 LEU A N 1
ATOM 2048 C CA . LEU A 1 270 ? 3.43 1.669 8.734 1 98.44 270 LEU A CA 1
ATOM 2049 C C . LEU A 1 270 ? 2.188 1.002 9.312 1 98.44 270 LEU A C 1
ATOM 2051 O O . LEU A 1 270 ? 1.805 1.279 10.453 1 98.44 270 LEU A O 1
ATOM 2055 N N . SER A 1 271 ? 1.597 0.064 8.633 1 98.19 271 SER A N 1
ATOM 2056 C CA . SER A 1 271 ? 0.373 -0.589 9.086 1 98.19 271 SER A CA 1
ATOM 2057 C C . SER A 1 271 ? 0.583 -1.296 10.414 1 98.19 271 SER A C 1
ATOM 2059 O O . SER A 1 271 ? -0.013 -0.917 11.43 1 98.19 271 SER A O 1
ATOM 2061 N N . PRO A 1 272 ? 1.511 -2.268 10.523 1 97.06 272 PRO A N 1
ATOM 2062 C CA . PRO A 1 272 ? 1.708 -2.906 11.828 1 97.06 272 PRO A CA 1
ATOM 2063 C C . PRO A 1 272 ? 2.322 -1.963 12.859 1 97.06 272 PRO A C 1
ATOM 2065 O O . PRO A 1 272 ? 2.039 -2.08 14.055 1 97.06 272 PRO A O 1
ATOM 2068 N N . LEU A 1 273 ? 3.102 -0.957 12.43 1 95.94 273 LEU A N 1
ATOM 2069 C CA . LEU A 1 273 ? 3.818 -0.102 13.367 1 95.94 273 LEU A CA 1
ATOM 2070 C C . LEU A 1 273 ? 2.869 0.879 14.047 1 95.94 273 LEU A C 1
ATOM 2072 O O . LEU A 1 273 ? 3.158 1.379 15.133 1 95.94 273 LEU A O 1
ATOM 2076 N N . THR A 1 274 ? 1.758 1.187 13.367 1 94.75 274 THR A N 1
ATOM 2077 C CA . THR A 1 274 ? 0.879 2.217 13.914 1 94.75 274 THR A CA 1
ATOM 2078 C C . THR A 1 274 ? -0.32 1.587 14.617 1 94.75 274 THR A C 1
ATOM 2080 O O . THR A 1 274 ? -1.262 2.287 14.992 1 94.75 274 THR A O 1
ATOM 2083 N N . LEU A 1 275 ? -0.34 0.257 14.75 1 93.75 275 LEU A N 1
ATOM 2084 C CA . LEU A 1 275 ? -1.367 -0.389 15.555 1 93.75 275 LEU A CA 1
ATOM 2085 C C . LEU A 1 275 ? -1.253 0.031 17.016 1 93.75 275 LEU A C 1
ATOM 2087 O O . LEU A 1 275 ? -0.181 0.445 17.469 1 93.75 275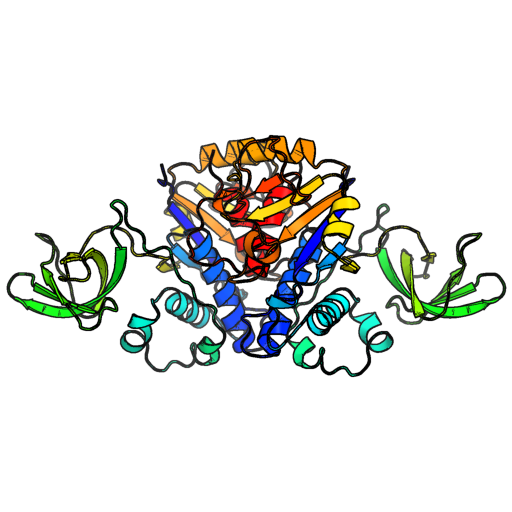 LEU A O 1
ATOM 2091 N N . THR A 1 276 ? -2.381 0.032 17.703 1 85.5 276 THR A N 1
ATOM 2092 C CA . THR A 1 276 ? -2.383 0.362 19.125 1 85.5 276 THR A CA 1
ATOM 2093 C C . THR A 1 276 ? -2.709 -0.869 19.969 1 85.5 276 THR A C 1
ATOM 2095 O O . THR A 1 276 ? -3.125 -1.899 19.438 1 85.5 276 THR A O 1
ATOM 2098 N N . GLU A 1 277 ? -2.467 -0.764 21.297 1 84.06 277 GLU A N 1
ATOM 2099 C CA . GLU A 1 277 ? -2.785 -1.846 22.219 1 84.06 277 GLU A CA 1
ATOM 2100 C C . GLU A 1 277 ? -4.277 -1.88 22.531 1 84.06 277 GLU A C 1
ATOM 2102 O O . GLU A 1 277 ? -4.914 -0.832 22.656 1 84.06 277 GLU A O 1
ATOM 2107 N N . MET B 1 1 ? 5.824 -24.844 7.504 1 38.75 1 MET B N 1
ATOM 2108 C CA . MET B 1 1 ? 4.68 -24.125 8.062 1 38.75 1 MET B CA 1
ATOM 2109 C C . MET B 1 1 ? 4.012 -23.25 7.004 1 38.75 1 MET B C 1
ATOM 2111 O O . MET B 1 1 ? 3.18 -22.406 7.328 1 38.75 1 MET B O 1
ATOM 2115 N N . ASP B 1 2 ? 4.453 -22.828 5.77 1 57.97 2 ASP B N 1
ATOM 2116 C CA . ASP B 1 2 ? 3.613 -21.781 5.18 1 57.97 2 ASP B CA 1
ATOM 2117 C C . ASP B 1 2 ? 2.252 -22.344 4.773 1 57.97 2 ASP B C 1
ATOM 2119 O O . ASP B 1 2 ? 1.838 -22.219 3.621 1 57.97 2 ASP B O 1
ATOM 2123 N N . GLY B 1 3 ? 1.698 -23.094 5.602 1 80.44 3 GLY B N 1
ATOM 2124 C CA . GLY B 1 3 ? 0.488 -23.875 5.398 1 80.44 3 GLY B CA 1
ATOM 2125 C C . GLY B 1 3 ? -0.746 -23.016 5.191 1 80.44 3 GLY B C 1
ATOM 2126 O O . GLY B 1 3 ? -1.805 -23.516 4.816 1 80.44 3 GLY B O 1
ATOM 2127 N N . THR B 1 4 ? -0.661 -21.828 5.367 1 90.38 4 THR B N 1
ATOM 2128 C CA . THR B 1 4 ? -1.811 -20.938 5.227 1 90.38 4 THR B CA 1
ATOM 2129 C C . THR B 1 4 ? -2.059 -20.609 3.76 1 90.38 4 THR B C 1
ATOM 2131 O O . THR B 1 4 ? -1.124 -20.281 3.025 1 90.38 4 THR B O 1
ATOM 2134 N N . ARG B 1 5 ? -3.283 -20.906 3.326 1 95.56 5 ARG B N 1
ATOM 2135 C CA . ARG B 1 5 ? -3.725 -20.469 2.006 1 95.56 5 ARG B CA 1
ATOM 2136 C C . ARG B 1 5 ? -4.492 -19.156 2.09 1 95.56 5 ARG B C 1
ATOM 2138 O O . ARG B 1 5 ? -5.387 -19 2.924 1 95.56 5 ARG B O 1
ATOM 2145 N N . LEU B 1 6 ? -4.16 -18.234 1.263 1 97.56 6 LEU B N 1
ATOM 2146 C CA . LEU B 1 6 ? -4.719 -16.891 1.37 1 97.56 6 LEU B CA 1
ATOM 2147 C C . LEU B 1 6 ? -5.461 -16.5 0.095 1 97.56 6 LEU B C 1
ATOM 2149 O O . LEU B 1 6 ? -4.871 -16.469 -0.987 1 97.56 6 LEU B O 1
ATOM 2153 N N . ASP B 1 7 ? -6.742 -16.25 0.236 1 98.56 7 ASP B N 1
ATOM 2154 C CA . ASP B 1 7 ? -7.562 -15.648 -0.812 1 98.56 7 ASP B CA 1
ATOM 2155 C C . ASP B 1 7 ? -7.84 -14.18 -0.515 1 98.56 7 ASP B C 1
ATOM 2157 O O . ASP B 1 7 ? -8.297 -13.836 0.579 1 98.56 7 ASP B O 1
ATOM 2161 N N . VAL B 1 8 ? -7.586 -13.367 -1.47 1 98.88 8 VAL B N 1
ATOM 2162 C CA . VAL B 1 8 ? -7.934 -11.953 -1.389 1 98.88 8 VAL B CA 1
ATOM 2163 C C . VAL B 1 8 ? -9.172 -11.68 -2.242 1 98.88 8 VAL B C 1
ATOM 2165 O O . VAL B 1 8 ? -9.164 -11.922 -3.449 1 98.88 8 VAL B O 1
ATOM 2168 N N . LEU B 1 9 ? -10.242 -11.211 -1.633 1 98.94 9 LEU B N 1
ATOM 2169 C CA . LEU B 1 9 ? -11.492 -10.961 -2.334 1 98.94 9 LEU B CA 1
ATOM 2170 C C . LEU B 1 9 ? -11.703 -9.469 -2.562 1 98.94 9 LEU B C 1
ATOM 2172 O O . LEU B 1 9 ? -11.68 -8.68 -1.614 1 98.94 9 LEU B O 1
ATOM 2176 N N . VAL B 1 10 ? -11.914 -9.102 -3.807 1 98.88 10 VAL B N 1
ATOM 2177 C CA . VAL B 1 10 ? -12.18 -7.707 -4.145 1 98.88 10 VAL B CA 1
ATOM 2178 C C . VAL B 1 10 ? -13.438 -7.617 -5.012 1 98.88 10 VAL B C 1
ATOM 2180 O O . VAL B 1 10 ? -13.75 -8.547 -5.758 1 98.88 10 VAL B O 1
ATOM 2183 N N . PRO B 1 11 ? -14.156 -6.543 -4.883 1 98.81 11 PRO B N 1
ATOM 2184 C CA . PRO B 1 11 ? -15.391 -6.414 -5.664 1 98.81 11 PRO B CA 1
ATOM 2185 C C . PRO B 1 11 ? -15.133 -5.98 -7.105 1 98.81 11 PRO B C 1
ATOM 2187 O O . PRO B 1 11 ? -14.117 -5.352 -7.391 1 98.81 11 PRO B O 1
ATOM 2190 N N . SER B 1 12 ? -16.078 -6.27 -7.953 1 98.69 12 SER B N 1
ATOM 2191 C CA . SER B 1 12 ? -16.016 -5.871 -9.352 1 98.69 12 SER B CA 1
ATOM 2192 C C . SER B 1 12 ? -16.094 -4.355 -9.5 1 98.69 12 SER B C 1
ATOM 2194 O O . SER B 1 12 ? -15.789 -3.816 -10.57 1 98.69 12 SER B O 1
ATOM 2196 N N . SER B 1 13 ? -16.453 -3.635 -8.453 1 98.44 13 SER B N 1
ATOM 2197 C CA . SER B 1 13 ? -16.594 -2.182 -8.477 1 98.44 13 SER B CA 1
ATOM 2198 C C . SER B 1 13 ? -15.328 -1.503 -7.965 1 98.44 13 SER B C 1
ATOM 2200 O O . SER B 1 13 ? -15.328 -0.301 -7.691 1 98.44 13 SER B O 1
ATOM 2202 N N . LEU B 1 14 ? -14.25 -2.25 -7.855 1 96.94 14 LEU B N 1
ATOM 2203 C CA . LEU B 1 14 ? -13.023 -1.823 -7.188 1 96.94 14 LEU B CA 1
ATOM 2204 C C . LEU B 1 14 ? -12.461 -0.571 -7.848 1 96.94 14 LEU B C 1
ATOM 2206 O O . LEU B 1 14 ? -11.805 0.24 -7.188 1 96.94 14 LEU B O 1
ATOM 2210 N N . VAL B 1 15 ? -12.773 -0.315 -9.148 1 97.88 15 VAL B N 1
ATOM 2211 C CA . VAL B 1 15 ? -12.156 0.801 -9.859 1 97.88 15 VAL B CA 1
ATOM 2212 C C . VAL B 1 15 ? -13.203 1.879 -10.133 1 97.88 15 VAL B C 1
ATOM 2214 O O . VAL B 1 15 ? -13.039 2.701 -11.039 1 97.88 15 VAL B O 1
ATOM 2217 N N . ARG B 1 16 ? -14.219 1.93 -9.352 1 96.94 16 ARG B N 1
ATOM 2218 C CA . ARG B 1 16 ? -15.375 2.773 -9.609 1 96.94 16 ARG B CA 1
ATOM 2219 C C . ARG B 1 16 ? -15 4.25 -9.586 1 96.94 16 ARG B C 1
ATOM 2221 O O . ARG B 1 16 ? -15.625 5.07 -10.266 1 96.94 16 ARG B O 1
ATOM 2228 N N . GLU B 1 17 ? -13.93 4.613 -8.891 1 94.62 17 GLU B N 1
ATOM 2229 C CA . GLU B 1 17 ? -13.594 6.023 -8.734 1 94.62 17 GLU B CA 1
ATOM 2230 C C . GLU B 1 17 ? -12.617 6.48 -9.82 1 94.62 17 GLU B C 1
ATOM 2232 O O . GLU B 1 17 ? -12.289 7.664 -9.906 1 94.62 17 GLU B O 1
ATOM 2237 N N . ALA B 1 18 ? -12.141 5.555 -10.594 1 95.38 18 ALA B N 1
ATOM 2238 C CA . ALA B 1 18 ? -11.117 5.891 -11.578 1 95.38 18 ALA B CA 1
ATOM 2239 C C . ALA B 1 18 ? -11.664 6.832 -12.648 1 95.38 18 ALA B C 1
ATOM 2241 O O . ALA B 1 18 ? -12.766 6.625 -13.156 1 95.38 18 ALA B O 1
ATOM 2242 N N . GLU B 1 19 ? -10.891 7.816 -13.047 1 93.69 19 GLU B N 1
ATOM 2243 C CA . GLU B 1 19 ? -11.328 8.828 -14 1 93.69 19 GLU B CA 1
ATOM 2244 C C . GLU B 1 19 ? -11.07 8.383 -15.438 1 93.69 19 GLU B C 1
ATOM 2246 O O . GLU B 1 19 ? -11.688 8.891 -16.375 1 93.69 19 GLU B O 1
ATOM 2251 N N . ASP B 1 20 ? -10.102 7.477 -15.617 1 94.56 20 ASP B N 1
ATOM 2252 C CA . ASP B 1 20 ? -9.805 6.945 -16.938 1 94.56 20 ASP B CA 1
ATOM 2253 C C . ASP B 1 20 ? -9.234 5.531 -16.859 1 94.56 20 ASP B C 1
ATOM 2255 O O . ASP B 1 20 ? -9.047 5 -15.758 1 94.56 20 ASP B O 1
ATOM 2259 N N . GLY B 1 21 ? -9.055 5.004 -18.016 1 95.69 21 GLY B N 1
ATOM 2260 C CA . GLY B 1 21 ? -8.609 3.621 -18.078 1 95.69 21 GLY B CA 1
ATOM 2261 C C . GLY B 1 21 ? -7.207 3.42 -17.531 1 95.69 21 GLY B C 1
ATOM 2262 O O . GLY B 1 21 ? -6.906 2.371 -16.953 1 95.69 21 GLY B O 1
ATOM 2263 N N . ARG B 1 22 ? -6.391 4.398 -17.703 1 95.25 22 ARG B N 1
ATOM 2264 C CA . ARG B 1 22 ? -5.023 4.312 -17.203 1 95.25 22 ARG B CA 1
ATOM 2265 C C . ARG B 1 22 ? -5.016 4.223 -15.672 1 95.25 22 ARG B C 1
ATOM 2267 O O . ARG B 1 22 ? -4.297 3.4 -15.102 1 95.25 22 ARG B O 1
ATOM 2274 N N . GLU B 1 23 ? -5.828 5.02 -15.078 1 95.06 23 GLU B N 1
ATOM 2275 C CA . GLU B 1 23 ? -5.938 5.004 -13.625 1 95.06 23 GLU B CA 1
ATOM 2276 C C . GLU B 1 23 ? -6.523 3.688 -13.133 1 95.06 23 GLU B C 1
ATOM 2278 O O . GLU B 1 23 ? -6.043 3.115 -12.148 1 95.06 23 GLU B O 1
ATOM 2283 N N . ALA B 1 24 ? -7.551 3.268 -13.844 1 97.56 24 ALA B N 1
ATOM 2284 C CA . ALA B 1 24 ? -8.18 2.004 -13.469 1 97.56 24 ALA B CA 1
ATOM 2285 C C . ALA B 1 24 ? -7.184 0.849 -13.555 1 97.56 24 ALA B C 1
ATOM 2287 O O . ALA B 1 24 ? -7.074 0.045 -12.625 1 97.56 24 ALA B O 1
ATOM 2288 N N . THR B 1 25 ? -6.469 0.775 -14.641 1 98.06 25 THR B N 1
ATOM 2289 C CA . THR B 1 25 ? -5.48 -0.275 -14.859 1 98.06 25 THR B CA 1
ATOM 2290 C C . THR B 1 25 ? -4.371 -0.205 -13.812 1 98.06 25 THR B C 1
ATOM 2292 O O . THR B 1 25 ? -3.98 -1.229 -13.25 1 98.06 25 THR B O 1
ATOM 2295 N N . ARG B 1 26 ? -3.941 0.947 -13.492 1 96.56 26 ARG B N 1
ATOM 2296 C CA . ARG B 1 26 ? -2.881 1.145 -12.508 1 96.56 26 ARG B CA 1
ATOM 2297 C C . ARG B 1 26 ? -3.322 0.679 -11.125 1 96.56 26 ARG B C 1
ATOM 2299 O O . ARG B 1 26 ? -2.551 0.042 -10.406 1 96.56 26 ARG B O 1
ATOM 2306 N N . LYS B 1 27 ? -4.488 1.05 -10.789 1 97.12 27 LYS B N 1
ATOM 2307 C CA . LYS B 1 27 ? -5.035 0.625 -9.508 1 97.12 27 LYS B CA 1
ATOM 2308 C C . LYS B 1 27 ? -5.039 -0.896 -9.383 1 97.12 27 LYS B C 1
ATOM 2310 O O . LYS B 1 27 ? -4.648 -1.442 -8.352 1 97.12 27 LYS B O 1
ATOM 2315 N N . LEU B 1 28 ? -5.473 -1.522 -10.422 1 98.69 28 LEU B N 1
ATOM 2316 C CA . LEU B 1 28 ? -5.5 -2.98 -10.43 1 98.69 28 LEU B CA 1
ATOM 2317 C C . LEU B 1 28 ? -4.09 -3.551 -10.328 1 98.69 28 LEU B C 1
ATOM 2319 O O . LEU B 1 28 ? -3.881 -4.594 -9.703 1 98.69 28 LEU B O 1
ATOM 2323 N N . GLY B 1 29 ? -3.188 -2.859 -10.93 1 98.38 29 GLY B N 1
ATOM 2324 C CA . GLY B 1 29 ? -1.792 -3.246 -10.789 1 98.38 29 GLY B CA 1
ATOM 2325 C C . GLY B 1 29 ? -1.316 -3.252 -9.352 1 98.38 29 GLY B C 1
ATOM 2326 O O . GLY B 1 29 ? -0.599 -4.164 -8.93 1 98.38 29 GLY B O 1
ATOM 2327 N N . TYR B 1 30 ? -1.742 -2.283 -8.57 1 98.25 30 TYR B N 1
ATOM 2328 C CA . TYR B 1 30 ? -1.334 -2.195 -7.168 1 98.25 30 TYR B CA 1
ATOM 2329 C C . TYR B 1 30 ? -1.972 -3.309 -6.344 1 98.25 30 TYR B C 1
ATOM 2331 O O . TYR B 1 30 ? -1.351 -3.838 -5.422 1 98.25 30 TYR B O 1
ATOM 2339 N N . VAL B 1 31 ? -3.176 -3.654 -6.695 1 98.81 31 VAL B N 1
ATOM 2340 C CA . VAL B 1 31 ? -3.832 -4.773 -6.031 1 98.81 31 VAL B CA 1
ATOM 2341 C C . VAL B 1 31 ? -3.082 -6.07 -6.34 1 98.81 31 VAL B C 1
ATOM 2343 O O . VAL B 1 31 ? -2.82 -6.871 -5.441 1 98.81 31 VAL B O 1
ATOM 2346 N N . ALA B 1 32 ? -2.727 -6.211 -7.594 1 98.81 32 ALA B N 1
ATOM 2347 C CA . ALA B 1 32 ? -1.979 -7.391 -8.023 1 98.81 32 ALA B CA 1
ATOM 2348 C C . ALA B 1 32 ? -0.61 -7.445 -7.352 1 98.81 32 ALA B C 1
ATOM 2350 O O . ALA B 1 32 ? -0.134 -8.523 -6.984 1 98.81 32 ALA B O 1
ATOM 2351 N N . ARG B 1 33 ? 0.031 -6.297 -7.191 1 98.56 33 ARG B N 1
ATOM 2352 C CA . ARG B 1 33 ? 1.31 -6.219 -6.492 1 98.56 33 ARG B CA 1
ATOM 2353 C C . ARG B 1 33 ? 1.175 -6.703 -5.051 1 98.56 33 ARG B C 1
ATOM 2355 O O . ARG B 1 33 ? 2.012 -7.465 -4.566 1 98.56 33 ARG B O 1
ATOM 2362 N N . ALA B 1 34 ? 0.125 -6.258 -4.426 1 98.75 34 ALA B N 1
ATOM 2363 C CA . ALA B 1 34 ? -0.084 -6.691 -3.045 1 98.75 34 ALA B CA 1
ATOM 2364 C C . ALA B 1 34 ? -0.242 -8.211 -2.965 1 98.75 34 ALA B C 1
ATOM 2366 O O . ALA B 1 34 ? 0.356 -8.859 -2.102 1 98.75 34 ALA B O 1
ATOM 2367 N N . ALA B 1 35 ? -1.043 -8.75 -3.902 1 98.5 35 ALA B N 1
ATOM 2368 C CA . ALA B 1 35 ? -1.228 -10.195 -3.941 1 98.5 35 ALA B CA 1
ATOM 2369 C C . ALA B 1 35 ? 0.108 -10.914 -4.113 1 98.5 35 ALA B C 1
ATOM 2371 O O . ALA B 1 35 ? 0.359 -11.93 -3.465 1 98.5 35 ALA B O 1
ATOM 2372 N N . THR B 1 36 ? 0.965 -10.375 -4.941 1 98.19 36 THR B N 1
ATOM 2373 C CA . THR B 1 36 ? 2.27 -10.977 -5.203 1 98.19 36 THR B CA 1
ATOM 2374 C C . THR B 1 36 ? 3.182 -10.836 -3.988 1 98.19 36 THR B C 1
ATOM 2376 O O . THR B 1 36 ? 3.77 -11.82 -3.533 1 98.19 36 THR B O 1
ATOM 2379 N N . VAL B 1 37 ? 3.248 -9.656 -3.42 1 98.06 37 VAL B N 1
ATOM 2380 C CA . VAL B 1 37 ? 4.16 -9.328 -2.33 1 98.06 37 VAL B CA 1
ATOM 2381 C C . VAL B 1 37 ? 3.826 -10.172 -1.104 1 98.06 37 VAL B C 1
ATOM 2383 O O . VAL B 1 37 ? 4.727 -10.68 -0.426 1 98.06 37 VAL B O 1
ATOM 2386 N N . PHE B 1 38 ? 2.547 -10.422 -0.869 1 97.88 38 PHE B N 1
ATOM 2387 C CA . PHE B 1 38 ? 2.145 -11.094 0.358 1 97.88 38 PHE B CA 1
ATOM 2388 C C . PHE B 1 38 ? 1.792 -12.555 0.081 1 97.88 38 PHE B C 1
ATOM 2390 O O . PHE B 1 38 ? 1.197 -13.227 0.927 1 97.88 38 PHE B O 1
ATOM 2397 N N . ARG B 1 39 ? 2.066 -13.023 -1.101 1 96.38 39 ARG B N 1
ATOM 2398 C CA . ARG B 1 39 ? 1.966 -14.43 -1.479 1 96.38 39 ARG B CA 1
ATOM 2399 C C . ARG B 1 39 ? 0.533 -14.938 -1.342 1 96.38 39 ARG B C 1
ATOM 2401 O O . ARG B 1 39 ? 0.293 -15.992 -0.748 1 96.38 39 ARG B O 1
ATOM 2408 N N . ALA B 1 40 ? -0.387 -14.141 -1.879 1 97.44 40 ALA B N 1
ATOM 2409 C CA . ALA B 1 40 ? -1.749 -14.648 -2.006 1 97.44 40 ALA B CA 1
ATOM 2410 C C . ALA B 1 40 ? -1.806 -15.828 -2.973 1 97.44 40 ALA B C 1
ATOM 2412 O O . ALA B 1 40 ? -1.089 -15.852 -3.977 1 97.44 40 ALA B O 1
ATOM 2413 N N . ASP B 1 41 ? -2.691 -16.75 -2.645 1 96.25 41 ASP B N 1
ATOM 2414 C CA . ASP B 1 41 ? -2.904 -17.859 -3.564 1 96.25 41 ASP B CA 1
ATOM 2415 C C . ASP B 1 41 ? -3.877 -17.484 -4.676 1 96.25 41 ASP B C 1
ATOM 2417 O O . ASP B 1 41 ? -3.617 -17.734 -5.855 1 96.25 41 ASP B O 1
ATOM 2421 N N . ARG B 1 42 ? -4.914 -16.828 -4.223 1 97.5 42 ARG B N 1
ATOM 2422 C CA . ARG B 1 42 ? -5.945 -16.422 -5.176 1 97.5 42 ARG B CA 1
ATOM 2423 C C . ARG B 1 42 ? -6.375 -14.984 -4.949 1 97.5 42 ARG B C 1
ATOM 2425 O O . ARG B 1 42 ? -6.406 -14.508 -3.811 1 97.5 42 ARG B O 1
ATOM 2432 N N . LEU B 1 43 ? -6.59 -14.352 -6.016 1 98.56 43 LEU B N 1
ATOM 2433 C CA . LEU B 1 43 ? -7.324 -13.094 -6.059 1 98.56 43 LEU B CA 1
ATOM 2434 C C . LEU B 1 43 ? -8.703 -13.289 -6.672 1 98.56 43 LEU B C 1
ATOM 2436 O O . LEU B 1 43 ? -8.828 -13.578 -7.863 1 98.56 43 LEU B O 1
ATOM 2440 N N . VAL B 1 44 ? -9.727 -13.109 -5.855 1 98.75 44 VAL B N 1
ATOM 2441 C CA . VAL B 1 44 ? -11.086 -13.414 -6.285 1 98.75 44 VAL B CA 1
ATOM 2442 C C . VAL B 1 44 ? -11.852 -12.109 -6.508 1 98.75 44 VAL B C 1
ATOM 2444 O O . VAL B 1 44 ? -11.914 -11.258 -5.621 1 98.75 44 VAL B O 1
ATOM 2447 N N . VAL B 1 45 ? -12.406 -11.953 -7.688 1 98.88 45 VAL B N 1
ATOM 2448 C CA . VAL B 1 45 ? -13.266 -10.812 -7.996 1 98.88 45 VAL B CA 1
ATOM 2449 C C . VAL B 1 45 ? -14.727 -11.219 -7.844 1 98.88 45 VAL B C 1
ATOM 2451 O O . VAL B 1 45 ? -15.227 -12.055 -8.594 1 98.88 45 VAL B O 1
ATOM 2454 N N . PHE B 1 46 ? -15.359 -10.672 -6.859 1 98.81 46 PHE B N 1
ATOM 2455 C CA . PHE B 1 46 ? -16.781 -10.984 -6.699 1 98.81 46 PHE B CA 1
ATOM 2456 C C . PHE B 1 46 ? -17.641 -9.867 -7.262 1 98.81 46 PHE B C 1
ATOM 2458 O O . PHE B 1 46 ? -17.25 -8.695 -7.238 1 98.81 46 PHE B O 1
ATOM 2465 N N . PRO B 1 47 ? -18.844 -10.25 -7.703 1 98.38 47 PRO B N 1
ATOM 2466 C CA . PRO B 1 47 ? -19.688 -9.258 -8.375 1 98.38 47 PRO B CA 1
ATOM 2467 C C . PRO B 1 47 ? -20.266 -8.227 -7.406 1 98.38 47 PRO B C 1
ATOM 2469 O O . PRO B 1 47 ? -20.688 -8.578 -6.305 1 98.38 47 PRO B O 1
ATOM 2472 N N . ASP B 1 48 ? -20.203 -7.027 -7.773 1 98.25 48 ASP B N 1
ATOM 2473 C CA . ASP B 1 48 ? -20.891 -5.891 -7.176 1 98.25 48 ASP B CA 1
ATOM 2474 C C . ASP B 1 48 ? -21.469 -4.977 -8.25 1 98.25 48 ASP B C 1
ATOM 2476 O O . ASP B 1 48 ? -21.078 -3.812 -8.359 1 98.25 48 ASP B O 1
ATOM 2480 N N . GLY B 1 49 ? -22.469 -5.453 -8.922 1 97.12 49 GLY B N 1
ATOM 2481 C CA . GLY B 1 49 ? -23.047 -4.777 -10.07 1 97.12 49 GLY B CA 1
ATOM 2482 C C . GLY B 1 49 ? -23.547 -3.379 -9.75 1 97.12 49 GLY B C 1
ATOM 2483 O O . GLY B 1 49 ? -23.359 -2.457 -10.555 1 97.12 49 GLY B O 1
ATOM 2484 N N . GLU B 1 50 ? -24.094 -3.162 -8.609 1 96.38 50 GLU B N 1
ATOM 2485 C CA . GLU B 1 50 ? -24.656 -1.874 -8.219 1 96.38 50 GLU B CA 1
ATOM 2486 C C . GLU B 1 50 ? -23.562 -0.819 -8.055 1 96.38 50 GLU B C 1
ATOM 2488 O O . GLU B 1 50 ? -23.828 0.376 -8.227 1 96.38 50 GLU B O 1
ATOM 2493 N N . GLY B 1 51 ? -22.375 -1.297 -7.777 1 97.56 51 GLY B N 1
ATOM 2494 C CA . GLY B 1 51 ? -21.297 -0.367 -7.531 1 97.56 51 GLY B CA 1
ATOM 2495 C C . GLY B 1 51 ? -20.453 -0.083 -8.766 1 97.56 51 GLY B C 1
ATOM 2496 O O . GLY B 1 51 ? -19.641 0.835 -8.773 1 97.56 51 GLY B O 1
ATOM 2497 N N . GLU B 1 52 ? -20.688 -0.858 -9.812 1 97.56 52 GLU B N 1
ATOM 2498 C CA . GLU B 1 52 ? -19.906 -0.69 -11.039 1 97.56 52 GLU B CA 1
ATOM 2499 C C . GLU B 1 52 ? -20.25 0.626 -11.727 1 97.56 52 GLU B C 1
ATOM 2501 O O . GLU B 1 52 ? -21.406 1.08 -11.68 1 97.56 52 GLU B O 1
ATOM 2506 N N . ARG B 1 53 ? -19.266 1.217 -12.312 1 96.19 53 ARG B N 1
ATOM 2507 C CA . ARG B 1 53 ? -19.438 2.391 -13.164 1 96.19 53 ARG B CA 1
ATOM 2508 C C . ARG B 1 53 ? -18.906 2.127 -14.57 1 96.19 53 ARG B C 1
ATOM 2510 O O . ARG B 1 53 ? -19.344 1.181 -15.234 1 96.19 53 ARG B O 1
ATOM 2517 N N . ARG B 1 54 ? -17.938 2.812 -15.062 1 94.25 54 ARG B N 1
ATOM 2518 C CA . ARG B 1 54 ? -17.469 2.682 -16.438 1 94.25 54 ARG B CA 1
ATOM 2519 C C . ARG B 1 54 ? -16.828 1.313 -16.672 1 94.25 54 ARG B C 1
ATOM 2521 O O . ARG B 1 54 ? -17.016 0.713 -17.734 1 94.25 54 ARG B O 1
ATOM 2528 N N . TRP B 1 55 ? -16.109 0.858 -15.711 1 95.56 55 TRP B N 1
ATOM 2529 C CA . TRP B 1 55 ? -15.414 -0.427 -15.797 1 95.56 55 TRP B CA 1
ATOM 2530 C C . TRP B 1 55 ? -15.977 -1.411 -14.773 1 95.56 55 TRP B C 1
ATOM 2532 O O . TRP B 1 55 ? -16.078 -1.093 -13.586 1 95.56 55 TRP B O 1
ATOM 2542 N N . GLY B 1 56 ? -16.281 -2.625 -15.234 1 95.06 56 GLY B N 1
ATOM 2543 C CA . GLY B 1 56 ? -16.906 -3.602 -14.359 1 95.06 56 GLY B CA 1
ATOM 2544 C C . GLY B 1 56 ? -16.094 -4.875 -14.203 1 95.06 56 GLY B C 1
ATOM 2545 O O . GLY B 1 56 ? -14.875 -4.848 -14.297 1 95.06 56 GLY B O 1
ATOM 2546 N N . GLY B 1 57 ? -16.797 -5.938 -13.859 1 96.88 57 GLY B N 1
ATOM 2547 C CA . GLY B 1 57 ? -16.188 -7.195 -13.461 1 96.88 57 GLY B CA 1
ATOM 2548 C C . GLY B 1 57 ? -15.297 -7.789 -14.531 1 96.88 57 GLY B C 1
ATOM 2549 O O . GLY B 1 57 ? -14.227 -8.32 -14.234 1 96.88 57 GLY B O 1
ATOM 2550 N N . GLU B 1 58 ? -15.734 -7.766 -15.742 1 96.56 58 GLU B N 1
ATOM 2551 C CA . GLU B 1 58 ? -14.938 -8.328 -16.828 1 96.56 58 GLU B CA 1
ATOM 2552 C C . GLU B 1 58 ? -13.617 -7.578 -16.984 1 96.56 58 GLU B C 1
ATOM 2554 O O . GLU B 1 58 ? -12.562 -8.195 -17.141 1 96.56 58 GLU B O 1
ATOM 2559 N N . TYR B 1 59 ? -13.688 -6.258 -17 1 98.19 59 TYR B N 1
ATOM 2560 C CA . TYR B 1 59 ? -12.5 -5.426 -17.094 1 98.19 59 TYR B CA 1
ATOM 2561 C C . TYR B 1 59 ? -11.531 -5.734 -15.953 1 98.19 59 TYR B C 1
ATOM 2563 O O . TYR B 1 59 ? -10.352 -5.996 -16.188 1 98.19 59 TYR B O 1
ATOM 2571 N N . VAL B 1 60 ? -12.039 -5.777 -14.727 1 98.62 60 VAL B N 1
ATOM 2572 C CA . VAL B 1 60 ? -11.242 -5.984 -13.523 1 98.62 60 VAL B CA 1
ATOM 2573 C C . VAL B 1 60 ? -10.586 -7.359 -13.57 1 98.62 60 VAL B C 1
ATOM 2575 O O . VAL B 1 60 ? -9.367 -7.48 -13.375 1 98.62 60 VAL B O 1
ATOM 2578 N N . ARG B 1 61 ? -11.32 -8.312 -13.898 1 98.19 61 ARG B N 1
ATOM 2579 C CA . ARG B 1 61 ? -10.797 -9.672 -13.938 1 98.19 61 ARG B CA 1
ATOM 2580 C C . ARG B 1 61 ? -9.734 -9.82 -15.023 1 98.19 61 ARG B C 1
ATOM 2582 O O . ARG B 1 61 ? -8.68 -10.414 -14.789 1 98.19 61 ARG B O 1
ATOM 2589 N N . THR B 1 62 ? -10.016 -9.273 -16.156 1 98 62 THR B N 1
ATOM 2590 C CA . THR B 1 62 ? -9.094 -9.391 -17.281 1 98 62 THR B CA 1
ATOM 2591 C C . THR B 1 62 ? -7.742 -8.766 -16.953 1 98 62 THR B C 1
ATOM 2593 O O . THR B 1 62 ? -6.695 -9.391 -17.141 1 98 62 THR B O 1
ATOM 2596 N N . VAL B 1 63 ? -7.754 -7.59 -16.422 1 98.62 63 VAL B N 1
ATOM 2597 C CA . VAL B 1 63 ? -6.516 -6.887 -16.109 1 98.62 63 VAL B CA 1
ATOM 2598 C C . VAL B 1 63 ? -5.766 -7.629 -15 1 98.62 63 VAL B C 1
ATOM 2600 O O . VAL B 1 63 ? -4.543 -7.785 -15.07 1 98.62 63 VAL B O 1
ATOM 2603 N N . LEU B 1 64 ? -6.473 -8.117 -14.039 1 98.75 64 LEU B N 1
ATOM 2604 C CA . LEU B 1 64 ? -5.824 -8.844 -12.961 1 98.75 64 LEU B CA 1
ATOM 2605 C C . LEU B 1 64 ? -5.25 -10.164 -13.461 1 98.75 64 LEU B C 1
ATOM 2607 O O . LEU B 1 64 ? -4.168 -10.578 -13.031 1 98.75 64 LEU B O 1
ATOM 2611 N N . GLU B 1 65 ? -5.965 -10.812 -14.32 1 97.38 65 GLU B N 1
ATOM 2612 C CA . GLU B 1 65 ? -5.445 -12.039 -14.922 1 97.38 65 GLU B CA 1
ATOM 2613 C C . GLU B 1 65 ? -4.188 -11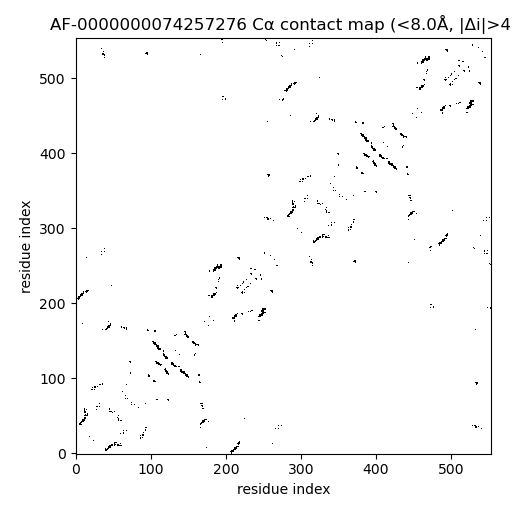.758 -15.742 1 97.38 65 GLU B C 1
ATOM 2615 O O . GLU B 1 65 ? -3.244 -12.555 -15.727 1 97.38 65 GLU B O 1
ATOM 2620 N N . TYR B 1 66 ? -4.301 -10.711 -16.453 1 97.81 66 TYR B N 1
ATOM 2621 C CA . TYR B 1 66 ? -3.119 -10.289 -17.203 1 97.81 66 TYR B CA 1
ATOM 2622 C C . TYR B 1 66 ? -1.932 -10.086 -16.266 1 97.81 66 TYR B C 1
ATOM 2624 O O . TYR B 1 66 ? -0.817 -10.523 -16.562 1 97.81 66 TYR B O 1
ATOM 2632 N N . CYS B 1 67 ? -2.127 -9.445 -15.133 1 97.94 67 CYS B N 1
ATOM 2633 C CA . CYS B 1 67 ? -1.077 -9.234 -14.141 1 97.94 67 CYS B CA 1
ATOM 2634 C C . CYS B 1 67 ? -0.531 -10.562 -13.633 1 97.94 67 CYS B C 1
ATOM 2636 O O . CYS B 1 67 ? 0.667 -10.688 -13.367 1 97.94 67 CYS B O 1
ATOM 2638 N N . ALA B 1 68 ? -1.385 -11.547 -13.5 1 96.75 68 ALA B N 1
ATOM 2639 C CA . ALA B 1 68 ? -1.018 -12.844 -12.953 1 96.75 68 ALA B CA 1
ATOM 2640 C C . ALA B 1 68 ? -0.278 -13.695 -13.984 1 96.75 68 ALA B C 1
ATOM 2642 O O . ALA B 1 68 ? 0.321 -14.719 -13.648 1 96.75 68 ALA B O 1
ATOM 2643 N N . THR B 1 69 ? -0.301 -13.305 -15.195 1 96 69 THR B N 1
ATOM 2644 C CA . THR B 1 69 ? 0.373 -14.031 -16.266 1 96 69 THR B CA 1
ATOM 2645 C C . THR B 1 69 ? 1.828 -13.586 -16.391 1 96 69 THR B C 1
ATOM 2647 O O . THR B 1 69 ? 2.107 -12.398 -16.562 1 96 69 THR B O 1
ATOM 2650 N N . PRO B 1 70 ? 2.729 -14.547 -16.297 1 95.19 70 PRO B N 1
ATOM 2651 C CA . PRO B 1 70 ? 4.125 -14.148 -16.5 1 95.19 70 PRO B CA 1
ATOM 2652 C C . PRO B 1 70 ? 4.352 -13.438 -17.828 1 95.19 70 PRO B C 1
ATOM 2654 O O . PRO B 1 70 ? 3.719 -13.773 -18.828 1 95.19 70 PRO B O 1
ATOM 2657 N N . SER B 1 71 ? 5.273 -12.5 -17.781 1 93.69 71 SER B N 1
ATOM 2658 C CA . SER B 1 71 ? 5.484 -11.641 -18.938 1 93.69 71 SER B CA 1
ATOM 2659 C C . SER B 1 71 ? 5.82 -12.453 -20.172 1 93.69 71 SER B C 1
ATOM 2661 O O . SER B 1 71 ? 5.371 -12.125 -21.281 1 93.69 71 SER B O 1
ATOM 2663 N N . TYR B 1 72 ? 6.527 -13.578 -20.047 1 93.44 72 TYR B N 1
ATOM 2664 C CA . TYR B 1 72 ? 6.996 -14.375 -21.172 1 93.44 72 TYR B CA 1
ATOM 2665 C C . TYR B 1 72 ? 5.859 -15.195 -21.766 1 93.44 72 TYR B C 1
ATOM 2667 O O . TYR B 1 72 ? 6.012 -15.805 -22.828 1 93.44 72 TYR B O 1
ATOM 2675 N N . LEU B 1 73 ? 4.742 -15.195 -21.141 1 94.75 73 LEU B N 1
ATOM 2676 C CA . LEU B 1 73 ? 3.609 -15.969 -21.641 1 94.75 73 LEU B CA 1
ATOM 2677 C C . LEU B 1 73 ? 2.523 -15.055 -22.188 1 94.75 73 LEU B C 1
ATOM 2679 O O . LEU B 1 73 ? 1.562 -15.516 -22.797 1 94.75 73 LEU B O 1
ATOM 2683 N N . ARG B 1 74 ? 2.576 -13.758 -21.984 1 94.19 74 ARG B N 1
ATOM 2684 C CA . ARG B 1 74 ? 1.481 -12.828 -22.234 1 94.19 74 ARG B CA 1
ATOM 2685 C C . ARG B 1 74 ? 1.136 -12.789 -23.719 1 94.19 74 ARG B C 1
ATOM 2687 O O . ARG B 1 74 ? -0.038 -12.719 -24.094 1 94.19 74 ARG B O 1
ATOM 2694 N N . LYS B 1 75 ? 2.164 -12.852 -24.531 1 88.62 75 LYS B N 1
ATOM 2695 C CA . LYS B 1 75 ? 1.904 -12.836 -25.969 1 88.62 75 LYS B CA 1
ATOM 2696 C C . LYS B 1 75 ? 1.088 -14.055 -26.391 1 88.62 75 LYS B C 1
ATOM 2698 O O . LYS B 1 75 ? 0.192 -13.945 -27.234 1 88.62 75 LYS B O 1
ATOM 2703 N N . GLU B 1 76 ? 1.385 -15.164 -25.828 1 87.94 76 GLU B N 1
ATOM 2704 C CA . GLU B 1 76 ? 0.72 -16.406 -26.172 1 87.94 76 GLU B CA 1
ATOM 2705 C C . GLU B 1 76 ? -0.7 -16.453 -25.625 1 87.94 76 GLU B C 1
ATOM 2707 O O . GLU B 1 76 ? -1.596 -17.031 -26.234 1 87.94 76 GLU B O 1
ATOM 2712 N N . VAL B 1 77 ? -0.88 -15.82 -24.547 1 91.25 77 VAL B N 1
ATOM 2713 C CA . VAL B 1 77 ? -2.125 -15.977 -23.797 1 91.25 77 VAL B CA 1
ATOM 2714 C C . VAL B 1 77 ? -3.111 -14.891 -24.203 1 91.25 77 VAL B C 1
ATOM 2716 O O . VAL B 1 77 ? -4.32 -15.125 -24.266 1 91.25 77 VAL B O 1
ATOM 2719 N N . TRP B 1 78 ? -2.371 -13.75 -24.516 1 92.88 78 TRP B N 1
ATOM 2720 C CA . TRP B 1 78 ? -3.277 -12.617 -24.656 1 92.88 78 TRP B CA 1
ATOM 2721 C C . TRP B 1 78 ? -3.215 -12.047 -26.078 1 92.88 78 TRP B C 1
ATOM 2723 O O . TRP B 1 78 ? -2.141 -11.977 -26.672 1 92.88 78 TRP B O 1
ATOM 2733 N N . GLY B 1 79 ? -4.254 -11.82 -26.703 1 87.19 79 GLY B N 1
ATOM 2734 C CA . GLY B 1 79 ? -4.371 -11.047 -27.922 1 87.19 79 GLY B CA 1
ATOM 2735 C C . GLY B 1 79 ? -4.688 -9.586 -27.688 1 87.19 79 GLY B C 1
ATOM 2736 O O . GLY B 1 79 ? -4.34 -9.031 -26.641 1 87.19 79 GLY B O 1
ATOM 2737 N N . MET B 1 80 ? -5.207 -9.07 -28.625 1 90.62 80 MET B N 1
ATOM 2738 C CA . MET B 1 80 ? -5.637 -7.684 -28.484 1 90.62 80 MET B CA 1
ATOM 2739 C C . MET B 1 80 ? -6.992 -7.602 -27.797 1 90.62 80 MET B C 1
ATOM 2741 O O . MET B 1 80 ? -7.953 -8.242 -28.219 1 90.62 80 MET B O 1
ATOM 2745 N N . ARG B 1 81 ? -6.977 -6.91 -26.734 1 93.5 81 ARG B N 1
ATOM 2746 C CA . ARG B 1 81 ? -8.203 -6.664 -25.969 1 93.5 81 ARG B CA 1
ATOM 2747 C C . ARG B 1 81 ? -8.312 -5.199 -25.578 1 93.5 81 ARG B C 1
ATOM 2749 O O . ARG B 1 81 ? -7.32 -4.574 -25.203 1 93.5 81 ARG B O 1
ATOM 2756 N N . GLU B 1 82 ? -9.484 -4.777 -25.641 1 94.56 82 GLU B N 1
ATOM 2757 C CA . GLU B 1 82 ? -9.734 -3.389 -25.266 1 94.56 82 GLU B CA 1
ATOM 2758 C C . GLU B 1 82 ? -9.383 -3.139 -23.797 1 94.56 82 GLU B C 1
ATOM 2760 O O . GLU B 1 82 ? -8.836 -2.09 -23.453 1 94.56 82 GLU B O 1
ATOM 2765 N N . GLU B 1 83 ? -9.648 -4.145 -22.906 1 95.94 83 GLU B N 1
ATOM 2766 C CA . GLU B 1 83 ? -9.391 -4.035 -21.484 1 95.94 83 GLU B CA 1
ATOM 2767 C C . GLU B 1 83 ? -7.902 -3.873 -21.188 1 95.94 83 GLU B C 1
ATOM 2769 O O . GLU B 1 83 ? -7.52 -3.414 -20.109 1 95.94 83 GLU B O 1
ATOM 2774 N N . LEU B 1 84 ? -7.062 -4.223 -22.203 1 97.69 84 LEU B N 1
ATOM 2775 C CA . LEU B 1 84 ? -5.629 -4.281 -21.953 1 97.69 84 LEU B CA 1
ATOM 2776 C C . LEU B 1 84 ? -4.902 -3.156 -22.672 1 97.69 84 LEU B C 1
ATOM 2778 O O . LEU B 1 84 ? -3.68 -3.201 -22.844 1 97.69 84 LEU B O 1
ATOM 2782 N N . ARG B 1 85 ? -5.609 -2.154 -23.031 1 96.25 85 ARG B N 1
ATOM 2783 C CA . ARG B 1 85 ? -5.059 -1.048 -23.797 1 96.25 85 ARG B CA 1
ATOM 2784 C C . ARG B 1 85 ? -4.008 -0.287 -23 1 96.25 85 ARG B C 1
ATOM 2786 O O . ARG B 1 85 ? -3.035 0.218 -23.562 1 96.25 85 ARG B O 1
ATOM 2793 N N . ASP B 1 86 ? -4.234 -0.259 -21.688 1 96.31 86 ASP B N 1
ATOM 2794 C CA . ASP B 1 86 ? -3.373 0.579 -20.859 1 96.31 86 ASP B CA 1
ATOM 2795 C C . ASP B 1 86 ? -2.426 -0.272 -20.016 1 96.31 86 ASP B C 1
ATOM 2797 O O . ASP B 1 86 ? -1.938 0.178 -18.984 1 96.31 86 ASP B O 1
ATOM 2801 N N . VAL B 1 87 ? -2.092 -1.483 -20.391 1 96.44 87 VAL B N 1
ATOM 2802 C CA . VAL B 1 87 ? -1.349 -2.416 -19.547 1 96.44 87 VAL B CA 1
ATOM 2803 C C . VAL B 1 87 ? 0.101 -1.953 -19.422 1 96.44 87 VAL B C 1
ATOM 2805 O O . VAL B 1 87 ? 0.832 -2.42 -18.547 1 96.44 87 VAL B O 1
ATOM 2808 N N . GLY B 1 88 ? 0.548 -1.032 -20.266 1 94.25 88 GLY B N 1
ATOM 2809 C CA . GLY B 1 88 ? 1.896 -0.494 -20.188 1 94.25 88 GLY B CA 1
ATOM 2810 C C . GLY B 1 88 ? 2.188 0.195 -18.859 1 94.25 88 GLY B C 1
ATOM 2811 O O . GLY B 1 88 ? 3.352 0.386 -18.5 1 94.25 88 GLY B O 1
ATOM 2812 N N . VAL B 1 89 ? 1.17 0.589 -18.062 1 94.88 89 VAL B N 1
ATOM 2813 C CA . VAL B 1 89 ? 1.368 1.319 -16.828 1 94.88 89 VAL B CA 1
ATOM 2814 C C . VAL B 1 89 ? 1.553 0.333 -15.672 1 94.88 89 VAL B C 1
ATOM 2816 O O . VAL B 1 89 ? 1.868 0.733 -14.547 1 94.88 89 VAL B O 1
ATOM 2819 N N . LEU B 1 90 ? 1.381 -0.93 -15.945 1 96.56 90 LEU B N 1
ATOM 2820 C CA . LEU B 1 90 ? 1.416 -1.93 -14.883 1 96.56 90 LEU B CA 1
ATOM 2821 C C . LEU B 1 90 ? 2.846 -2.166 -14.406 1 96.56 90 LEU B C 1
ATOM 2823 O O . LEU B 1 90 ? 3.768 -2.254 -15.219 1 96.56 90 LEU B O 1
ATOM 2827 N N . PRO B 1 91 ? 3.027 -2.199 -13.047 1 94 91 PRO B N 1
ATOM 2828 C CA . PRO B 1 91 ? 4.34 -2.602 -12.531 1 94 91 PRO B CA 1
ATOM 2829 C C . PRO B 1 91 ? 4.609 -4.094 -12.711 1 94 91 PRO B C 1
ATOM 2831 O O . PRO B 1 91 ? 3.67 -4.891 -12.805 1 94 91 PRO B O 1
ATOM 2834 N N . PRO B 1 92 ? 5.883 -4.426 -12.82 1 94 92 PRO B N 1
ATOM 2835 C CA . PRO B 1 92 ? 6.191 -5.855 -12.867 1 94 92 PRO B CA 1
ATOM 2836 C C . PRO B 1 92 ? 5.859 -6.578 -11.562 1 94 92 PRO B C 1
ATOM 2838 O O . PRO B 1 92 ? 6.039 -6.016 -10.484 1 94 92 PRO B O 1
ATOM 2841 N N . MET B 1 93 ? 5.383 -7.797 -11.734 1 96.88 93 MET B N 1
ATOM 2842 C CA . MET B 1 93 ? 5.02 -8.562 -10.547 1 96.88 93 MET B CA 1
ATOM 2843 C C . MET B 1 93 ? 6.246 -9.219 -9.93 1 96.88 93 MET B C 1
ATOM 2845 O O . MET B 1 93 ? 6.438 -9.172 -8.711 1 96.88 93 MET B O 1
ATOM 2849 N N . ARG B 1 94 ? 7.098 -9.844 -10.609 1 95 94 ARG B N 1
ATOM 2850 C CA . ARG B 1 94 ? 8.352 -10.5 -10.242 1 95 94 ARG B CA 1
ATOM 2851 C C . ARG B 1 94 ? 8.156 -11.43 -9.055 1 95 94 ARG B C 1
ATOM 2853 O O . ARG B 1 94 ? 8.812 -11.281 -8.023 1 95 94 ARG B O 1
ATOM 2860 N N . PRO B 1 95 ? 7.301 -12.406 -9.203 1 96.69 95 PRO B N 1
ATOM 2861 C CA . PRO B 1 95 ? 7.074 -13.328 -8.086 1 96.69 95 PRO B CA 1
ATOM 2862 C C . PRO B 1 95 ? 8.297 -14.18 -7.758 1 96.69 95 PRO B C 1
ATOM 2864 O O . PRO B 1 95 ? 9.133 -14.422 -8.633 1 96.69 95 PRO B O 1
ATOM 2867 N N . ASP B 1 96 ? 8.398 -14.492 -6.504 1 93.81 96 ASP B N 1
ATOM 2868 C CA . ASP B 1 96 ? 9.422 -15.438 -6.066 1 93.81 96 ASP B CA 1
ATOM 2869 C C . ASP B 1 96 ? 9.266 -16.781 -6.773 1 93.81 96 ASP B C 1
ATOM 2871 O O . ASP B 1 96 ? 8.227 -17.438 -6.664 1 93.81 96 ASP B O 1
ATOM 2875 N N . THR B 1 97 ? 10.258 -17.188 -7.469 1 94.69 97 THR B N 1
ATOM 2876 C CA . THR B 1 97 ? 10.18 -18.406 -8.281 1 94.69 97 THR B CA 1
ATOM 2877 C C . THR B 1 97 ? 10.977 -19.531 -7.641 1 94.69 97 THR B C 1
ATOM 2879 O O . THR B 1 97 ? 11.18 -20.578 -8.258 1 94.69 97 THR B O 1
ATOM 2882 N N . SER B 1 98 ? 11.422 -19.281 -6.445 1 91.25 98 SER B N 1
ATOM 2883 C CA . SER B 1 98 ? 12.258 -20.266 -5.785 1 91.25 98 SER B CA 1
ATOM 2884 C C . SER B 1 98 ? 11.445 -21.5 -5.375 1 91.25 98 SER B C 1
ATOM 2886 O O . SER B 1 98 ? 10.391 -21.359 -4.75 1 91.25 98 SER B O 1
ATOM 2888 N N . GLY B 1 99 ? 11.977 -22.609 -5.758 1 87.31 99 GLY B N 1
ATOM 2889 C CA . GLY B 1 99 ? 11.359 -23.859 -5.328 1 87.31 99 GLY B CA 1
ATOM 2890 C C . GLY B 1 99 ? 11.938 -24.391 -4.027 1 87.31 99 GLY B C 1
ATOM 2891 O O . GLY B 1 99 ? 12.883 -23.812 -3.479 1 87.31 99 GLY B O 1
ATOM 2892 N N . PRO B 1 100 ? 11.391 -25.422 -3.455 1 81.38 100 PRO B N 1
ATOM 2893 C CA . PRO B 1 100 ? 11.82 -25.969 -2.172 1 81.38 100 PRO B CA 1
ATOM 2894 C C . PRO B 1 100 ? 13.242 -26.531 -2.221 1 81.38 100 PRO B C 1
ATOM 2896 O O . PRO B 1 100 ? 13.922 -26.578 -1.191 1 81.38 100 PRO B O 1
ATOM 2899 N N . ASP B 1 101 ? 13.766 -26.922 -3.271 1 84.69 101 ASP B N 1
ATOM 2900 C CA . ASP B 1 101 ? 15.078 -27.562 -3.363 1 84.69 101 ASP B CA 1
ATOM 2901 C C . ASP B 1 101 ? 16.078 -26.656 -4.062 1 84.69 101 ASP B C 1
ATOM 2903 O O . ASP B 1 101 ? 17.078 -27.125 -4.621 1 84.69 101 ASP B O 1
ATOM 2907 N N . GLY B 1 102 ? 15.75 -25.422 -4.074 1 87 102 GLY B N 1
ATOM 2908 C CA . GLY B 1 102 ? 16.625 -24.5 -4.777 1 87 102 GLY B CA 1
ATOM 2909 C C . GLY B 1 102 ? 16.344 -24.422 -6.266 1 87 102 GLY B C 1
ATOM 2910 O O . GLY B 1 102 ? 16.969 -23.641 -6.984 1 87 102 GLY B O 1
ATOM 2911 N N . SER B 1 103 ? 15.438 -25.234 -6.645 1 92.62 103 SER B N 1
ATOM 2912 C CA . SER B 1 103 ? 15 -25.188 -8.031 1 92.62 103 SER B CA 1
ATOM 2913 C C . SER B 1 103 ? 14.18 -23.922 -8.305 1 92.62 103 SER B C 1
ATOM 2915 O O . SER B 1 103 ? 13.969 -23.109 -7.406 1 92.62 103 SER B O 1
ATOM 2917 N N . GLU B 1 104 ? 13.961 -23.75 -9.578 1 95 104 GLU B N 1
ATOM 2918 C CA . GLU B 1 104 ? 13.109 -22.641 -9.984 1 95 104 GLU B CA 1
ATOM 2919 C C . GLU B 1 104 ? 11.734 -23.125 -10.414 1 95 104 GLU B C 1
ATOM 2921 O O . GLU B 1 104 ? 11.617 -24.094 -11.18 1 95 104 GLU B O 1
ATOM 2926 N N . LEU B 1 105 ? 10.734 -22.562 -9.914 1 95.94 105 LEU B N 1
ATOM 2927 C CA . LEU B 1 105 ? 9.375 -22.828 -10.375 1 95.94 105 LEU B CA 1
ATOM 2928 C C . LEU B 1 105 ? 8.953 -21.812 -11.438 1 95.94 105 LEU B C 1
ATOM 2930 O O . LEU B 1 105 ? 9.242 -20.625 -11.312 1 95.94 105 LEU B O 1
ATOM 2934 N N . ARG B 1 106 ? 8.258 -22.328 -12.477 1 95.56 106 ARG B N 1
ATOM 2935 C CA . ARG B 1 106 ? 7.789 -21.469 -13.562 1 95.56 106 ARG B CA 1
ATOM 2936 C C . ARG B 1 106 ? 6.375 -21.859 -13.992 1 95.56 106 ARG B C 1
ATOM 2938 O O . ARG B 1 106 ? 6.004 -23.031 -13.93 1 95.56 106 ARG B O 1
ATOM 2945 N N . ASP B 1 107 ? 5.688 -20.797 -14.383 1 95 107 ASP B N 1
ATOM 2946 C CA . ASP B 1 107 ? 4.434 -21.047 -15.094 1 95 107 ASP B CA 1
ATOM 2947 C C . ASP B 1 107 ? 4.691 -21.422 -16.547 1 95 107 ASP B C 1
ATOM 2949 O O . ASP B 1 107 ? 5.578 -20.859 -17.188 1 95 107 ASP B O 1
ATOM 2953 N N . GLY B 1 108 ? 3.918 -22.422 -17.016 1 95.38 108 GLY B N 1
ATOM 2954 C CA . GLY B 1 108 ? 4.02 -22.828 -18.406 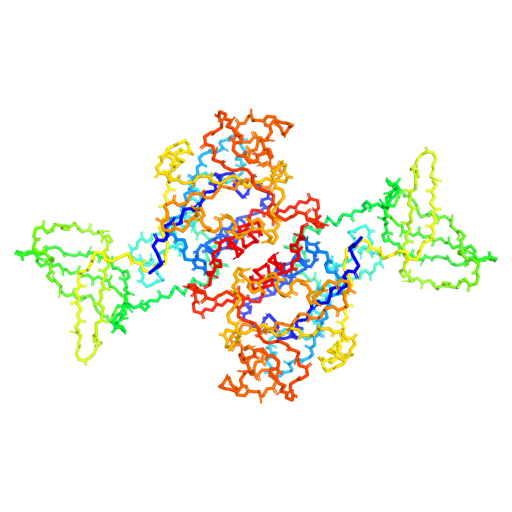1 95.38 108 GLY B CA 1
ATOM 2955 C C . GLY B 1 108 ? 2.67 -23.016 -19.078 1 95.38 108 GLY B C 1
ATOM 2956 O O . GLY B 1 108 ? 1.647 -23.141 -18.391 1 95.38 108 GLY B O 1
ATOM 2957 N N . ILE B 1 109 ? 2.748 -22.984 -20.375 1 94.5 109 ILE B N 1
ATOM 2958 C CA . ILE B 1 109 ? 1.561 -23.266 -21.172 1 94.5 109 ILE B CA 1
ATOM 2959 C C . ILE B 1 109 ? 1.851 -24.422 -22.125 1 94.5 109 ILE B C 1
ATOM 2961 O O . ILE B 1 109 ? 2.869 -24.422 -22.828 1 94.5 109 ILE B O 1
ATOM 2965 N N . VAL B 1 110 ? 0.951 -25.422 -22.062 1 94.94 110 VAL B N 1
ATOM 2966 C CA . VAL B 1 110 ? 1.076 -26.547 -23 1 94.94 110 VAL B CA 1
ATOM 2967 C C . VAL B 1 110 ? 0.76 -26.062 -24.422 1 94.94 110 VAL B C 1
ATOM 2969 O O . VAL B 1 110 ? -0.348 -25.594 -24.688 1 94.94 110 VAL B O 1
ATOM 2972 N N . THR B 1 111 ? 1.691 -26.234 -25.266 1 93.94 111 THR B N 1
ATOM 2973 C CA . THR B 1 111 ? 1.486 -25.75 -26.625 1 93.94 111 THR B CA 1
ATOM 2974 C C . THR B 1 111 ? 1.148 -26.906 -27.562 1 93.94 111 THR B C 1
ATOM 2976 O O . THR B 1 111 ? 0.534 -26.703 -28.609 1 93.94 111 THR B O 1
ATOM 2979 N N . GLU B 1 112 ? 1.659 -28.109 -27.25 1 94.56 112 GLU B N 1
ATOM 2980 C CA . GLU B 1 112 ? 1.401 -29.312 -28.031 1 94.56 112 GLU B CA 1
ATOM 2981 C C . GLU B 1 112 ? 1.307 -30.547 -27.141 1 94.56 112 GLU B C 1
ATOM 2983 O O . GLU B 1 112 ? 2.043 -30.656 -26.156 1 94.56 112 GLU B O 1
ATOM 2988 N N . VAL B 1 113 ? 0.349 -31.375 -27.516 1 93.75 113 VAL B N 1
ATOM 2989 C CA . VAL B 1 113 ? 0.226 -32.656 -26.828 1 93.75 113 VAL B CA 1
ATOM 2990 C C . VAL B 1 113 ? 0.613 -33.781 -27.766 1 93.75 113 VAL B C 1
ATOM 2992 O O . VAL B 1 113 ? -0.008 -33.969 -28.812 1 93.75 113 VAL B O 1
ATOM 2995 N N . GLY B 1 114 ? 1.655 -34.469 -27.453 1 90.06 114 GLY B N 1
ATOM 2996 C CA . GLY B 1 114 ? 2.123 -35.594 -28.25 1 90.06 114 GLY B CA 1
ATOM 2997 C C . GLY B 1 114 ? 1.662 -36.938 -27.703 1 90.06 114 GLY B C 1
ATOM 2998 O O . GLY B 1 114 ? 0.809 -36.969 -26.812 1 90.06 114 GLY B O 1
ATOM 2999 N N . PRO B 1 115 ? 2.258 -38 -28.328 1 86.62 115 PRO B N 1
ATOM 3000 C CA . PRO B 1 115 ? 1.881 -39.344 -27.875 1 86.62 115 PRO B CA 1
ATOM 3001 C C . PRO B 1 115 ? 2.502 -39.719 -26.531 1 86.62 115 PRO B C 1
ATOM 3003 O O . PRO B 1 115 ? 3.512 -39.125 -26.125 1 86.62 115 PRO B O 1
ATOM 3006 N N . GLU B 1 116 ? 1.875 -40.625 -25.812 1 84.31 116 GLU B N 1
ATOM 3007 C CA . GLU B 1 116 ? 2.377 -41.281 -24.594 1 84.31 116 GLU B CA 1
ATOM 3008 C C . GLU B 1 116 ? 2.662 -40.25 -23.5 1 84.31 116 GLU B C 1
ATOM 3010 O O . GLU B 1 116 ? 3.713 -40.312 -22.859 1 84.31 116 GLU B O 1
ATOM 3015 N N . GLY B 1 117 ? 1.87 -39.219 -23.438 1 85.06 117 GLY B N 1
ATOM 3016 C CA . GLY B 1 117 ? 1.954 -38.281 -22.312 1 85.06 117 GLY B CA 1
ATOM 3017 C C . GLY B 1 117 ? 3.014 -37.219 -22.5 1 85.06 117 GLY B C 1
ATOM 3018 O O . GLY B 1 117 ? 3.342 -36.5 -21.547 1 85.06 117 GLY B O 1
ATOM 3019 N N . ARG B 1 118 ? 3.566 -37.156 -23.688 1 91.88 118 ARG B N 1
ATOM 3020 C CA . ARG B 1 118 ? 4.531 -36.094 -23.984 1 91.88 118 ARG B CA 1
ATOM 3021 C C . ARG B 1 118 ? 3.828 -34.781 -24.359 1 91.88 118 ARG B C 1
ATOM 3023 O O . ARG B 1 118 ? 2.834 -34.812 -25.094 1 91.88 118 ARG B O 1
ATOM 3030 N N . VAL B 1 119 ? 4.355 -33.688 -23.703 1 95.31 119 VAL B N 1
ATOM 3031 C CA . VAL B 1 119 ? 3.766 -32.406 -24.016 1 95.31 119 VAL B CA 1
ATOM 3032 C C . VAL B 1 119 ? 4.871 -31.375 -24.266 1 95.31 119 VAL B C 1
ATOM 3034 O O . VAL B 1 119 ? 5.949 -31.453 -23.672 1 95.31 119 VAL B O 1
ATOM 3037 N N . ARG B 1 120 ? 4.613 -30.469 -25.156 1 95.81 120 ARG B N 1
ATOM 3038 C CA . ARG B 1 120 ? 5.469 -29.297 -25.344 1 95.81 120 ARG B CA 1
ATOM 3039 C C . ARG B 1 120 ? 4.961 -28.125 -24.516 1 95.81 120 ARG B C 1
ATOM 3041 O O . ARG B 1 120 ? 3.768 -27.812 -24.547 1 95.81 120 ARG B O 1
ATOM 3048 N N . VAL B 1 121 ? 5.887 -27.547 -23.719 1 96.56 121 VAL B N 1
ATOM 3049 C CA . VAL B 1 121 ? 5.48 -26.516 -22.781 1 96.56 121 VAL B CA 1
ATOM 3050 C C . VAL B 1 121 ? 6.332 -25.266 -23 1 96.56 121 VAL B C 1
ATOM 3052 O O . VAL B 1 121 ? 7.562 -25.328 -23.031 1 96.56 121 VAL B O 1
ATOM 3055 N N . ASN B 1 122 ? 5.648 -24.109 -23.25 1 95.88 122 ASN B N 1
ATOM 3056 C CA . ASN B 1 122 ? 6.312 -22.812 -23.172 1 95.88 122 ASN B CA 1
ATOM 3057 C C . ASN B 1 122 ? 6.371 -22.297 -21.734 1 95.88 122 ASN B C 1
ATOM 3059 O O . ASN B 1 122 ? 5.336 -22 -21.141 1 95.88 122 ASN B O 1
ATOM 3063 N N . CYS B 1 123 ? 7.57 -22.297 -21.172 1 95.69 123 CYS B N 1
ATOM 3064 C CA . CYS B 1 123 ? 7.73 -21.828 -19.781 1 95.69 123 CYS B CA 1
ATOM 3065 C C . CYS B 1 123 ? 8.789 -20.734 -19.703 1 95.69 123 CYS B C 1
ATOM 3067 O O . CYS B 1 123 ? 9.492 -20.641 -18.688 1 95.69 123 CYS B O 1
ATOM 3069 N N . GLY B 1 124 ? 8.953 -19.984 -20.766 1 93.75 124 GLY B N 1
ATOM 3070 C CA . GLY B 1 124 ? 9.805 -18.797 -20.781 1 93.75 124 GLY B CA 1
ATOM 3071 C C . GLY B 1 124 ? 11.266 -19.109 -21.047 1 93.75 124 GLY B C 1
ATOM 3072 O O . GLY B 1 124 ? 12.117 -18.219 -20.953 1 93.75 124 GLY B O 1
ATOM 3073 N N . LEU B 1 125 ? 11.602 -20.359 -21.25 1 92 125 LEU B N 1
ATOM 3074 C CA . LEU B 1 125 ? 12.945 -20.719 -21.688 1 92 125 LEU B CA 1
ATOM 3075 C C . LEU B 1 125 ? 13.141 -20.391 -23.156 1 92 125 LEU B C 1
ATOM 3077 O O . LEU B 1 125 ? 12.219 -19.922 -23.828 1 92 125 LEU B O 1
ATOM 3081 N N . GLN B 1 126 ? 14.344 -20.516 -23.625 1 86.81 126 GLN B N 1
ATOM 3082 C CA . GLN B 1 126 ? 14.695 -20.125 -24.984 1 86.81 126 GLN B CA 1
ATOM 3083 C C . GLN B 1 126 ? 13.75 -20.75 -26 1 86.81 126 GLN B C 1
ATOM 3085 O O . GLN B 1 126 ? 13.32 -20.094 -26.953 1 86.81 126 GLN B O 1
ATOM 3090 N N . HIS B 1 127 ? 13.391 -21.953 -25.766 1 89.38 127 HIS B N 1
ATOM 3091 C CA . HIS B 1 127 ? 12.453 -22.703 -26.594 1 89.38 127 HIS B CA 1
ATOM 3092 C C . HIS B 1 127 ? 11.523 -23.562 -25.75 1 89.38 127 HIS B C 1
ATOM 3094 O O . HIS B 1 127 ? 11.859 -23.906 -24.609 1 89.38 127 HIS B O 1
ATOM 3100 N N . PRO B 1 128 ? 10.297 -23.734 -26.359 1 92.12 128 PRO B N 1
ATOM 3101 C CA . PRO B 1 128 ? 9.453 -24.688 -25.641 1 92.12 128 PRO B CA 1
ATOM 3102 C C . PRO B 1 128 ? 10.164 -26.016 -25.391 1 92.12 128 PRO B C 1
ATOM 3104 O O . PRO B 1 128 ? 10.953 -26.469 -26.219 1 92.12 128 PRO B O 1
ATOM 3107 N N . ILE B 1 129 ? 9.867 -26.609 -24.312 1 95 129 ILE B N 1
ATOM 3108 C CA . ILE B 1 129 ? 10.578 -27.844 -23.984 1 95 129 ILE B CA 1
ATOM 3109 C C . ILE B 1 129 ? 9.594 -29 -23.953 1 95 129 ILE B C 1
ATOM 3111 O O . ILE B 1 129 ? 8.422 -28.828 -23.609 1 95 129 ILE B O 1
ATOM 3115 N N . SER B 1 130 ? 10.07 -30.156 -24.328 1 94.56 130 SER B N 1
ATOM 3116 C CA . SER B 1 130 ? 9.281 -31.391 -24.281 1 94.56 130 SER B CA 1
ATOM 3117 C C . SER B 1 130 ? 9.367 -32.062 -22.922 1 94.56 130 SER B C 1
ATOM 3119 O O . SER B 1 130 ? 10.461 -32.344 -22.438 1 94.56 130 SER B O 1
ATOM 3121 N N . LEU B 1 131 ? 8.227 -32.188 -22.344 1 95.25 131 LEU B N 1
ATOM 3122 C CA . LEU B 1 131 ? 8.172 -32.812 -21.016 1 95.25 131 LEU B CA 1
ATOM 3123 C C . LEU B 1 131 ? 7.207 -34 -20.984 1 95.25 131 LEU B C 1
ATOM 3125 O O . LEU B 1 131 ? 6.371 -34.125 -21.891 1 95.25 131 LEU B O 1
ATOM 3129 N N . ARG B 1 132 ? 7.473 -34.844 -20.047 1 92.06 132 ARG B N 1
ATOM 3130 C CA . ARG B 1 132 ? 6.547 -35.969 -19.812 1 92.06 132 ARG B CA 1
ATOM 3131 C C . ARG B 1 132 ? 5.613 -35.656 -18.641 1 92.06 132 ARG B C 1
ATOM 3133 O O . ARG B 1 132 ? 6.055 -35.188 -17.594 1 92.06 132 ARG B O 1
ATOM 3140 N N . LEU B 1 133 ? 4.367 -35.844 -18.828 1 92.25 133 LEU B N 1
ATOM 3141 C CA . LEU B 1 133 ? 3.398 -35.656 -17.75 1 92.25 133 LEU B CA 1
ATOM 3142 C C . LEU B 1 133 ? 3.537 -36.781 -16.703 1 92.25 133 LEU B C 1
ATOM 3144 O O . LEU B 1 133 ? 3.932 -37.875 -17.047 1 92.25 133 LEU B O 1
ATOM 3148 N N . PRO B 1 134 ? 3.219 -36.406 -15.5 1 86.62 134 PRO B N 1
ATOM 3149 C CA . PRO B 1 134 ? 3.139 -37.469 -14.5 1 86.62 134 PRO B CA 1
ATOM 3150 C C . PRO B 1 134 ? 2.141 -38.562 -14.891 1 86.62 134 PRO B C 1
ATOM 3152 O O . PRO B 1 134 ? 1.189 -38.312 -15.633 1 86.62 134 PRO B O 1
ATOM 3155 N N . PRO B 1 135 ? 2.422 -39.75 -14.375 1 83.19 135 PRO B N 1
ATOM 3156 C CA . PRO B 1 135 ? 1.501 -40.812 -14.719 1 83.19 135 PRO B CA 1
ATOM 3157 C C . PRO B 1 135 ? 0.051 -40.5 -14.367 1 83.19 135 PRO B C 1
ATOM 3159 O O . PRO B 1 135 ? -0.227 -40 -13.266 1 83.19 135 PRO B O 1
ATOM 3162 N N . GLY B 1 136 ? -0.817 -40.688 -15.297 1 84.44 136 GLY B N 1
ATOM 3163 C CA . GLY B 1 136 ? -2.238 -40.5 -15.047 1 84.44 136 GLY B CA 1
ATOM 3164 C C . GLY B 1 136 ? -2.715 -39.094 -15.312 1 84.44 136 GLY B C 1
ATOM 3165 O O . GLY B 1 136 ? -3.92 -38.812 -15.336 1 84.44 136 GLY B O 1
ATOM 3166 N N . ARG B 1 137 ? -1.807 -38.219 -15.5 1 87.25 137 ARG B N 1
ATOM 3167 C CA . ARG B 1 137 ? -2.195 -36.844 -15.766 1 87.25 137 ARG B CA 1
ATOM 3168 C C . ARG B 1 137 ? -2.371 -36.594 -17.266 1 87.25 137 ARG B C 1
ATOM 3170 O O . ARG B 1 137 ? -1.598 -37.094 -18.078 1 87.25 137 ARG B O 1
ATOM 3177 N N . GLU B 1 138 ? -3.469 -35.906 -17.594 1 89.31 138 GLU B N 1
ATOM 3178 C CA . GLU B 1 138 ? -3.707 -35.469 -18.969 1 89.31 138 GLU B CA 1
ATOM 3179 C C . GLU B 1 138 ? -3.617 -33.938 -19.078 1 89.31 138 GLU B C 1
ATOM 3181 O O . GLU B 1 138 ? -3.768 -33.219 -18.094 1 89.31 138 GLU B O 1
ATOM 3186 N N . ALA B 1 139 ? -3.125 -33.531 -20.188 1 91.75 139 ALA B N 1
ATOM 3187 C CA . ALA B 1 139 ? -3.057 -32.094 -20.422 1 91.75 139 ALA B CA 1
ATOM 3188 C C . ALA B 1 139 ? -3.643 -31.734 -21.797 1 91.75 139 ALA B C 1
ATOM 3190 O O . ALA B 1 139 ? -3.67 -32.562 -22.703 1 91.75 139 ALA B O 1
ATOM 3191 N N . THR B 1 140 ? -4.199 -30.578 -21.891 1 93.88 140 THR B N 1
ATOM 3192 C CA . THR B 1 140 ? -4.699 -30.062 -23.156 1 93.88 140 THR B CA 1
ATOM 3193 C C . THR B 1 140 ? -3.889 -28.844 -23.594 1 93.88 140 THR B C 1
ATOM 3195 O O . THR B 1 140 ? -3.258 -28.188 -22.766 1 93.88 140 THR B O 1
ATOM 3198 N N . GLU B 1 141 ? -3.873 -28.641 -24.906 1 93.06 141 GLU B N 1
ATOM 3199 C CA . GLU B 1 141 ? -3.219 -27.453 -25.422 1 93.06 141 GLU B CA 1
ATOM 3200 C C . GLU B 1 141 ? -3.822 -26.188 -24.828 1 93.06 141 GLU B C 1
ATOM 3202 O O . GLU B 1 141 ? -5.043 -26.062 -24.703 1 93.06 141 GLU B O 1
ATOM 3207 N N . GLY B 1 142 ? -2.971 -25.297 -24.359 1 91.19 142 GLY B N 1
ATOM 3208 C CA . GLY B 1 142 ? -3.422 -24.062 -23.75 1 91.19 142 GLY B CA 1
ATOM 3209 C C . GLY B 1 142 ? -3.512 -24.125 -22.25 1 91.19 142 GLY B C 1
ATOM 3210 O O . GLY B 1 142 ? -3.693 -23.094 -21.578 1 91.19 142 GLY B O 1
ATOM 3211 N N . GLU B 1 143 ? -3.297 -25.312 -21.766 1 92.38 143 GLU B N 1
ATOM 3212 C CA . GLU B 1 143 ? -3.396 -25.5 -20.328 1 92.38 143 GLU B CA 1
ATOM 3213 C C . GLU B 1 143 ? -2.178 -24.938 -19.609 1 92.38 143 GLU B C 1
ATOM 3215 O O . GLU B 1 143 ? -1.05 -25.062 -20.094 1 92.38 143 GLU B O 1
ATOM 3220 N N . ARG B 1 144 ? -2.529 -24.297 -18.469 1 91.94 144 ARG B N 1
ATOM 3221 C CA . ARG B 1 144 ? -1.44 -23.812 -17.625 1 91.94 144 ARG B CA 1
ATOM 3222 C C . ARG B 1 144 ? -0.903 -24.922 -16.734 1 91.94 144 ARG B C 1
ATOM 3224 O O . ARG B 1 144 ? -1.676 -25.703 -16.172 1 91.94 144 ARG B O 1
ATOM 3231 N N . VAL B 1 145 ? 0.4 -24.984 -16.641 1 94.12 145 VAL B N 1
ATOM 3232 C CA . VAL B 1 145 ? 1.039 -25.969 -15.789 1 94.12 145 VAL B CA 1
ATOM 3233 C C . VAL B 1 145 ? 2.201 -25.344 -15.031 1 94.12 145 VAL B C 1
ATOM 3235 O O . VAL B 1 145 ? 2.701 -24.281 -15.422 1 94.12 145 VAL B O 1
ATOM 3238 N N . THR B 1 146 ? 2.547 -25.938 -13.953 1 95 146 THR B N 1
ATOM 3239 C CA . THR B 1 146 ? 3.729 -25.516 -13.203 1 95 146 THR B CA 1
ATOM 3240 C C . THR B 1 146 ? 4.926 -26.406 -13.547 1 95 146 THR B C 1
ATOM 3242 O O . THR B 1 146 ? 4.824 -27.625 -13.531 1 95 146 THR B O 1
ATOM 3245 N N . VAL B 1 147 ? 5.984 -25.766 -13.914 1 96.06 147 VAL B N 1
ATOM 3246 C CA . VAL B 1 147 ? 7.199 -26.469 -14.32 1 96.06 147 VAL B CA 1
ATOM 3247 C C . VAL B 1 147 ? 8.305 -26.188 -13.305 1 96.06 147 VAL B C 1
ATOM 3249 O O . VAL B 1 147 ? 8.57 -25.047 -12.945 1 96.06 147 VAL B O 1
ATOM 3252 N N . ARG B 1 148 ? 8.922 -27.219 -12.797 1 95.75 148 ARG B N 1
ATOM 3253 C CA . ARG B 1 148 ? 10.109 -27.109 -11.961 1 95.75 148 ARG B CA 1
ATOM 3254 C C . ARG B 1 148 ? 11.383 -27.281 -12.781 1 95.75 148 ARG B C 1
ATOM 3256 O O . ARG B 1 148 ? 11.57 -28.312 -13.438 1 95.75 148 ARG B O 1
ATOM 3263 N N . VAL B 1 149 ? 12.203 -26.312 -12.773 1 95.69 149 VAL B N 1
ATOM 3264 C CA . VAL B 1 149 ? 13.461 -26.344 -13.508 1 95.69 149 VAL B CA 1
ATOM 3265 C C . VAL B 1 149 ? 14.625 -26.516 -12.547 1 95.69 149 VAL B C 1
ATOM 3267 O O . VAL B 1 149 ? 14.961 -25.609 -11.781 1 95.69 149 VAL B O 1
ATOM 3270 N N . SER B 1 150 ? 15.258 -27.625 -12.539 1 94.81 150 SER B N 1
ATOM 3271 C CA . SER B 1 150 ? 16.344 -27.922 -11.609 1 94.81 150 SER B CA 1
ATOM 3272 C C . SER B 1 150 ? 17.703 -27.547 -12.219 1 94.81 150 SER B C 1
ATOM 3274 O O . SER B 1 150 ? 18.672 -27.359 -11.492 1 94.81 150 SER B O 1
ATOM 3276 N N . SER B 1 151 ? 17.703 -27.578 -13.562 1 92.25 151 SER B N 1
ATOM 3277 C CA . SER B 1 151 ? 18.922 -27.156 -14.273 1 92.25 151 SER B CA 1
ATOM 3278 C C . SER B 1 151 ? 18.562 -26.469 -15.586 1 92.25 151 SER B C 1
ATOM 3280 O O . SER B 1 151 ? 17.641 -26.891 -16.297 1 92.25 151 SER B O 1
ATOM 3282 N N . ARG B 1 152 ? 19.281 -25.469 -15.906 1 88.12 152 ARG B N 1
ATOM 3283 C CA . ARG B 1 152 ? 19.047 -24.766 -17.156 1 88.12 152 ARG B CA 1
ATOM 3284 C C . ARG B 1 152 ? 19.969 -25.281 -18.266 1 88.12 152 ARG B C 1
ATOM 3286 O O . ARG B 1 152 ? 19.625 -25.219 -19.438 1 88.12 152 ARG B O 1
ATOM 3293 N N . GLU B 1 153 ? 21.125 -25.781 -17.719 1 89.75 153 GLU B N 1
ATOM 3294 C CA . GLU B 1 153 ? 22.109 -26.312 -18.656 1 89.75 153 GLU B CA 1
ATOM 3295 C C . GLU B 1 153 ? 22.75 -27.594 -18.109 1 89.75 153 GLU B C 1
ATOM 3297 O O . GLU B 1 153 ? 23.609 -27.516 -17.234 1 89.75 153 GLU B O 1
ATOM 3302 N N . PRO B 1 154 ? 22.578 -28.641 -18.594 1 91.88 154 PRO B N 1
ATOM 3303 C CA . PRO B 1 154 ? 21.484 -28.969 -19.516 1 91.88 154 PRO B CA 1
ATOM 3304 C C . PRO B 1 154 ? 20.109 -28.75 -18.891 1 91.88 154 PRO B C 1
ATOM 3306 O O . PRO B 1 154 ? 19.969 -28.766 -17.656 1 91.88 154 PRO B O 1
ATOM 3309 N N . VAL B 1 155 ? 19.188 -28.578 -19.734 1 90.94 155 VAL B N 1
ATOM 3310 C CA . VAL B 1 155 ? 17.844 -28.297 -19.219 1 90.94 155 VAL B CA 1
ATOM 3311 C C . VAL B 1 155 ? 17.266 -29.562 -18.578 1 90.94 155 VAL B C 1
ATOM 3313 O O . VAL B 1 155 ? 17.156 -30.594 -19.234 1 90.94 155 VAL B O 1
ATOM 3316 N N . ARG B 1 156 ? 16.984 -29.453 -17.328 1 94.38 156 ARG B N 1
ATOM 3317 C CA . ARG B 1 156 ? 16.234 -30.469 -16.562 1 94.38 156 ARG B CA 1
ATOM 3318 C C . ARG B 1 156 ? 14.984 -29.859 -15.93 1 94.38 156 ARG B C 1
ATOM 3320 O O . ARG B 1 156 ? 15.078 -28.953 -15.102 1 94.38 156 ARG B O 1
ATOM 3327 N N . ALA B 1 157 ? 13.875 -30.312 -16.375 1 95.25 157 ALA B N 1
ATOM 3328 C CA . ALA B 1 157 ? 12.602 -29.75 -15.938 1 95.25 157 ALA B CA 1
ATOM 3329 C C . ALA B 1 157 ? 11.508 -30.812 -15.914 1 95.25 157 ALA B C 1
ATOM 3331 O O . ALA B 1 157 ? 11.633 -31.844 -16.562 1 95.25 157 ALA B O 1
ATOM 3332 N N . ARG B 1 158 ? 10.555 -30.625 -15.148 1 94.5 158 ARG B N 1
ATOM 3333 C CA . ARG B 1 158 ? 9.406 -31.516 -15.102 1 94.5 158 ARG B CA 1
ATOM 3334 C C . ARG B 1 158 ? 8.141 -30.781 -14.672 1 94.5 158 ARG B C 1
ATOM 3336 O O . ARG B 1 158 ? 8.219 -29.766 -13.969 1 94.5 158 ARG B O 1
ATOM 3343 N N . VAL B 1 159 ? 7.031 -31.234 -15.086 1 94.56 159 VAL B N 1
ATOM 3344 C CA . VAL B 1 159 ? 5.746 -30.719 -14.625 1 94.56 159 VAL B CA 1
ATOM 3345 C C . VAL B 1 159 ? 5.492 -31.188 -13.195 1 94.56 159 VAL B C 1
ATOM 3347 O O . VAL B 1 159 ? 5.711 -32.344 -12.867 1 94.56 159 VAL B O 1
ATOM 3350 N N . VAL B 1 160 ? 5.07 -30.234 -12.359 1 92.75 160 VAL B N 1
ATOM 3351 C CA . VAL B 1 160 ? 4.836 -30.578 -10.961 1 92.75 160 VAL B CA 1
ATOM 3352 C C . VAL B 1 160 ? 3.451 -30.109 -10.531 1 92.75 160 VAL B C 1
ATOM 3354 O O . VAL B 1 160 ? 2.803 -29.344 -11.25 1 92.75 160 VAL B O 1
ATOM 3357 N N . ASP B 1 161 ? 3.035 -30.531 -9.344 1 88.94 161 ASP B N 1
ATOM 3358 C CA . ASP B 1 161 ? 1.729 -30.156 -8.812 1 88.94 161 ASP B CA 1
ATOM 3359 C C . ASP B 1 161 ? 1.842 -28.938 -7.887 1 88.94 161 ASP B C 1
ATOM 3361 O O . ASP B 1 161 ? 0.829 -28.391 -7.453 1 88.94 161 ASP B O 1
ATOM 3365 N N . ASP B 1 162 ? 3.023 -28.453 -7.645 1 87.5 162 ASP B N 1
ATOM 3366 C CA . ASP B 1 162 ? 3.227 -27.266 -6.832 1 87.5 162 ASP B CA 1
ATOM 3367 C C . ASP B 1 162 ? 2.537 -26.047 -7.449 1 87.5 162 ASP B C 1
ATOM 3369 O O . ASP B 1 162 ? 2.381 -25.969 -8.672 1 87.5 162 ASP B O 1
ATOM 3373 N N . PRO B 1 163 ? 2.025 -25.25 -6.566 1 86.75 163 PRO B N 1
ATOM 3374 C CA . PRO B 1 163 ? 1.47 -24.016 -7.129 1 86.75 163 PRO B CA 1
ATOM 3375 C C . PRO B 1 163 ? 2.512 -23.188 -7.883 1 86.75 163 PRO B C 1
ATOM 3377 O O . PRO B 1 163 ? 3.67 -23.125 -7.465 1 86.75 163 PRO B O 1
ATOM 3380 N N . ALA B 1 164 ? 2.084 -22.641 -9.023 1 87.31 164 ALA B N 1
ATOM 3381 C CA . ALA B 1 164 ? 2.959 -21.734 -9.758 1 87.31 164 ALA B CA 1
ATOM 3382 C C . ALA B 1 164 ? 3.246 -20.469 -8.945 1 87.31 164 ALA B C 1
ATOM 3384 O O . ALA B 1 164 ? 2.475 -20.094 -8.062 1 87.31 164 ALA B O 1
ATOM 3385 N N . PRO B 1 165 ? 4.398 -19.844 -9.328 1 91.81 165 PRO B N 1
ATOM 3386 C CA . PRO B 1 165 ? 4.688 -18.578 -8.656 1 91.81 165 PRO B CA 1
ATOM 3387 C C . PRO B 1 165 ? 3.598 -17.531 -8.883 1 91.81 165 PRO B C 1
ATOM 3389 O O . PRO B 1 165 ? 3.021 -17.453 -9.969 1 91.81 165 PRO B O 1
ATOM 3392 N N . GLY B 1 166 ? 3.379 -16.812 -7.875 1 93.94 166 GLY B N 1
ATOM 3393 C CA . GLY B 1 166 ? 2.377 -15.766 -7.977 1 93.94 166 GLY B CA 1
ATOM 3394 C C . GLY B 1 166 ? 1.009 -16.203 -7.484 1 93.94 166 GLY B C 1
ATOM 3395 O O . GLY B 1 166 ? 0.902 -16.969 -6.527 1 93.94 166 GLY B O 1
ATOM 3396 N N . PHE B 1 167 ? -0.032 -15.547 -8.086 1 96.56 167 PHE B N 1
ATOM 3397 C CA . PHE B 1 167 ? -1.404 -15.797 -7.668 1 96.56 167 PHE B CA 1
ATOM 3398 C C . PHE B 1 167 ? -2.277 -16.172 -8.859 1 96.56 167 PHE B C 1
ATOM 3400 O O . PHE B 1 167 ? -1.887 -15.953 -10.008 1 96.56 167 PHE B O 1
ATOM 3407 N N . ARG B 1 168 ? -3.408 -16.75 -8.531 1 95.44 168 ARG B N 1
ATOM 3408 C CA . ARG B 1 168 ? -4.434 -17.016 -9.531 1 95.44 168 ARG B CA 1
ATOM 3409 C C . ARG B 1 168 ? -5.621 -16.078 -9.367 1 95.44 168 ARG B C 1
ATOM 3411 O O . ARG B 1 168 ? -5.918 -15.625 -8.258 1 95.44 168 ARG B O 1
ATOM 3418 N N . VAL B 1 169 ? -6.262 -15.812 -10.523 1 97.56 169 VAL B N 1
ATOM 3419 C CA . VAL B 1 169 ? -7.418 -14.93 -10.484 1 97.56 169 VAL B CA 1
ATOM 3420 C C . VAL B 1 169 ? -8.688 -15.719 -10.766 1 97.56 169 VAL B C 1
ATOM 3422 O O . VAL B 1 169 ? -8.703 -16.594 -11.641 1 97.56 169 VAL B O 1
ATOM 3425 N N . ALA B 1 170 ? -9.734 -15.43 -10.023 1 97.38 170 ALA B N 1
ATOM 3426 C CA . ALA B 1 170 ? -11.016 -16.094 -10.242 1 97.38 170 ALA B CA 1
ATOM 3427 C C . ALA B 1 170 ? -12.18 -15.133 -10.062 1 97.38 170 ALA B C 1
ATOM 3429 O O . ALA B 1 170 ? -12.062 -14.141 -9.336 1 97.38 170 ALA B O 1
ATOM 3430 N N . GLY B 1 171 ? -13.25 -15.375 -10.789 1 97.88 171 GLY B N 1
ATOM 3431 C CA . GLY B 1 171 ? -14.531 -14.734 -10.555 1 97.88 171 GLY B CA 1
ATOM 3432 C C . GLY B 1 171 ? -15.539 -15.633 -9.867 1 97.88 171 GLY B C 1
ATOM 3433 O O . GLY B 1 171 ? -15.82 -16.734 -10.344 1 97.88 171 GLY B O 1
ATOM 3434 N N . GLU B 1 172 ? -15.969 -15.234 -8.734 1 97.56 172 GLU B N 1
ATOM 3435 C CA . GLU B 1 172 ? -16.938 -16.047 -8.008 1 97.56 172 GLU B CA 1
ATOM 3436 C C . GLU B 1 172 ? -17.828 -15.18 -7.117 1 97.56 172 GLU B C 1
ATOM 3438 O O . GLU B 1 172 ? -17.469 -14.039 -6.805 1 97.56 172 GLU B O 1
ATOM 3443 N N . ASP B 1 173 ? -18.953 -15.773 -6.793 1 98 173 ASP B N 1
ATOM 3444 C CA . ASP B 1 173 ? -19.797 -15.109 -5.797 1 98 173 ASP B CA 1
ATOM 3445 C C . ASP B 1 173 ? -19.109 -15.086 -4.434 1 98 173 ASP B C 1
ATOM 3447 O O . ASP B 1 173 ? -18.484 -16.078 -4.027 1 98 173 ASP B O 1
ATOM 3451 N N . ILE B 1 174 ? -19.328 -14.016 -3.773 1 98 174 ILE B N 1
ATOM 3452 C CA . ILE B 1 174 ? -18.625 -13.859 -2.502 1 98 174 ILE B CA 1
ATOM 3453 C C . ILE B 1 174 ? -19.047 -14.961 -1.535 1 98 174 ILE B C 1
ATOM 3455 O O . ILE B 1 174 ? -18.234 -15.477 -0.775 1 98 174 ILE B O 1
ATOM 3459 N N . SER B 1 175 ? -20.312 -15.352 -1.577 1 97.19 175 SER B N 1
ATOM 3460 C CA . SER B 1 175 ? -20.812 -16.406 -0.7 1 97.19 175 SER B CA 1
ATOM 3461 C C . SER B 1 175 ? -20.062 -17.719 -0.938 1 97.19 175 SER B C 1
ATOM 3463 O O . SER B 1 175 ? -19.766 -18.453 0.01 1 97.19 175 SER B O 1
ATOM 3465 N N . ASP B 1 176 ? -19.781 -17.969 -2.191 1 97.75 176 ASP B N 1
ATOM 3466 C CA . ASP B 1 176 ? -19.062 -19.188 -2.533 1 97.75 176 ASP B CA 1
ATOM 3467 C C . ASP B 1 176 ? -17.625 -19.141 -2.01 1 97.75 176 ASP B C 1
ATOM 3469 O O . ASP B 1 176 ? -17.109 -20.141 -1.49 1 97.75 176 ASP B O 1
ATOM 3473 N N . ALA B 1 177 ? -16.984 -18 -2.16 1 97.56 177 ALA B N 1
ATOM 3474 C CA . ALA B 1 177 ? -15.609 -17.844 -1.69 1 97.56 177 ALA B CA 1
ATOM 3475 C C . ALA B 1 177 ? -15.531 -17.984 -0.174 1 97.56 177 ALA B C 1
ATOM 3477 O O . ALA B 1 177 ? -14.594 -18.609 0.346 1 97.56 177 ALA B O 1
ATOM 3478 N N . LEU B 1 178 ? -16.5 -17.422 0.503 1 97.5 178 LEU B N 1
ATOM 3479 C CA . LEU B 1 178 ? -16.516 -17.5 1.96 1 97.5 178 LEU B CA 1
ATOM 3480 C C . LEU B 1 178 ? -16.75 -18.938 2.43 1 97.5 178 LEU B C 1
ATOM 3482 O O . LEU B 1 178 ? -16.125 -19.375 3.393 1 97.5 178 LEU B O 1
ATOM 3486 N N . ALA B 1 179 ? -17.594 -19.656 1.731 1 96.44 179 ALA B N 1
ATOM 3487 C CA . ALA B 1 179 ? -17.922 -21.031 2.098 1 96.44 179 ALA B CA 1
ATOM 3488 C C . ALA B 1 179 ? -16.719 -21.953 1.909 1 96.44 179 ALA B C 1
ATOM 3490 O O . ALA B 1 179 ? -16.562 -22.938 2.631 1 96.44 179 ALA B O 1
ATOM 3491 N N . ALA B 1 180 ? -15.906 -21.594 0.999 1 96.69 180 ALA B N 1
ATOM 3492 C CA . ALA B 1 180 ? -14.742 -22.406 0.674 1 96.69 180 ALA B CA 1
ATOM 3493 C C . ALA B 1 180 ? -13.617 -22.172 1.675 1 96.69 180 ALA B C 1
ATOM 3495 O O . ALA B 1 180 ? -12.711 -23 1.8 1 96.69 180 ALA B O 1
ATOM 3496 N N . ALA B 1 181 ? -13.586 -21.094 2.438 1 97.56 181 ALA B N 1
ATOM 3497 C CA . ALA B 1 181 ? -12.516 -20.75 3.369 1 97.56 181 ALA B CA 1
ATOM 3498 C C . ALA B 1 181 ? -12.789 -21.328 4.754 1 97.56 181 ALA B C 1
ATOM 3500 O O . ALA B 1 181 ? -13.938 -21.578 5.117 1 97.56 181 ALA B O 1
ATOM 3501 N N . ASP B 1 182 ? -11.727 -21.609 5.473 1 97.31 182 ASP B N 1
ATOM 3502 C CA . ASP B 1 182 ? -11.852 -22 6.867 1 97.31 182 ASP B CA 1
ATOM 3503 C C . ASP B 1 182 ? -12.133 -20.797 7.766 1 97.31 182 ASP B C 1
ATOM 3505 O O . ASP B 1 182 ? -12.812 -20.922 8.781 1 97.31 182 ASP B O 1
ATOM 3509 N N . VAL B 1 183 ? -11.531 -19.641 7.434 1 96.19 183 VAL B N 1
ATOM 3510 C CA . VAL B 1 183 ? -11.742 -18.391 8.148 1 96.19 183 VAL B CA 1
ATOM 3511 C C . VAL B 1 183 ? -11.977 -17.266 7.145 1 96.19 183 VAL B C 1
ATOM 3513 O O . VAL B 1 183 ? -11.172 -17.047 6.242 1 96.19 183 VAL B O 1
ATOM 3516 N N . ALA B 1 184 ? -13.086 -16.594 7.273 1 96.88 184 ALA B N 1
ATOM 3517 C CA . ALA B 1 184 ? -13.453 -15.477 6.41 1 96.88 184 ALA B CA 1
ATOM 3518 C C . ALA B 1 184 ? -13.375 -14.148 7.168 1 96.88 184 ALA B C 1
ATOM 3520 O O . ALA B 1 184 ? -14.078 -13.961 8.164 1 96.88 184 ALA B O 1
ATOM 3521 N N . VAL B 1 185 ? -12.562 -13.219 6.684 1 96.69 185 VAL B N 1
ATOM 3522 C CA . VAL B 1 185 ? -12.336 -11.938 7.336 1 96.69 185 VAL B CA 1
ATOM 3523 C C . VAL B 1 185 ? -12.891 -10.805 6.469 1 96.69 185 VAL B C 1
ATOM 3525 O O . VAL B 1 185 ? -12.531 -10.68 5.297 1 96.69 185 VAL B O 1
ATOM 3528 N N . ALA B 1 186 ? -13.766 -10.031 7.031 1 97.56 186 ALA B N 1
ATOM 3529 C CA . ALA B 1 186 ? -14.234 -8.805 6.402 1 97.56 186 ALA B CA 1
ATOM 3530 C C . ALA B 1 186 ? -13.445 -7.598 6.898 1 97.56 186 ALA B C 1
ATOM 3532 O O . ALA B 1 186 ? -13.195 -7.457 8.102 1 97.56 186 ALA B O 1
ATOM 3533 N N . THR B 1 187 ? -13.047 -6.766 5.988 1 97.81 187 THR B N 1
ATOM 3534 C CA . THR B 1 187 ? -12.367 -5.535 6.383 1 97.81 187 THR B CA 1
ATOM 3535 C C . THR B 1 187 ? -13.328 -4.348 6.324 1 97.81 187 THR B C 1
ATOM 3537 O O . THR B 1 187 ? -14 -4.133 5.316 1 97.81 187 THR B O 1
ATOM 3540 N N . SER B 1 188 ? -13.438 -3.676 7.41 1 96.88 188 SER B N 1
ATOM 3541 C CA . SER B 1 188 ? -14.344 -2.535 7.516 1 96.88 188 SER B CA 1
ATOM 3542 C C . SER B 1 188 ? -13.922 -1.599 8.641 1 96.88 188 SER B C 1
ATOM 3544 O O . SER B 1 188 ? -13.508 -2.053 9.711 1 96.88 188 SER B O 1
ATOM 3546 N N . ARG B 1 189 ? -14.078 -0.289 8.422 1 95.81 189 ARG B N 1
ATOM 3547 C CA . ARG B 1 189 ? -13.805 0.679 9.484 1 95.81 189 ARG B CA 1
ATOM 3548 C C . ARG B 1 189 ? -14.75 0.489 10.656 1 95.81 189 ARG B C 1
ATOM 3550 O O . ARG B 1 189 ? -14.5 0.994 11.758 1 95.81 189 ARG B O 1
ATOM 3557 N N . HIS B 1 190 ? -15.805 -0.279 10.469 1 95.25 190 HIS B N 1
ATOM 3558 C CA . HIS B 1 190 ? -16.797 -0.493 11.5 1 95.25 190 HIS B CA 1
ATOM 3559 C C . HIS B 1 190 ? -16.531 -1.785 12.266 1 95.25 190 HIS B C 1
ATOM 3561 O O . HIS B 1 190 ? -17.234 -2.09 13.242 1 95.25 190 HIS B O 1
ATOM 3567 N N . GLY B 1 191 ? -15.57 -2.557 11.82 1 95.75 191 GLY B N 1
ATOM 3568 C CA . GLY B 1 191 ? -15.25 -3.811 12.484 1 95.75 191 GLY B CA 1
ATOM 3569 C C . GLY B 1 191 ? -14.438 -3.627 13.758 1 95.75 191 GLY B C 1
ATOM 3570 O O . GLY B 1 191 ? -14.234 -2.498 14.211 1 95.75 191 GLY B O 1
ATOM 3571 N N . ARG B 1 192 ? -14.062 -4.719 14.352 1 95.19 192 ARG B N 1
ATOM 3572 C CA . ARG B 1 192 ? -13.227 -4.699 15.547 1 95.19 192 ARG B CA 1
ATOM 3573 C C . ARG B 1 192 ? -11.844 -4.141 15.242 1 95.19 192 ARG B C 1
ATOM 3575 O O . ARG B 1 192 ? -11.156 -4.629 14.344 1 95.19 192 ARG B O 1
ATOM 3582 N N . PRO B 1 193 ? -11.414 -3.078 15.992 1 96.31 193 PRO B N 1
ATOM 3583 C CA . PRO B 1 193 ? -10.07 -2.545 15.75 1 96.31 193 PRO B CA 1
ATOM 3584 C C . PRO B 1 193 ? -8.969 -3.582 15.969 1 96.31 193 PRO B C 1
ATOM 3586 O O . PRO B 1 193 ? -8.969 -4.27 17 1 96.31 193 PRO B O 1
ATOM 3589 N N . LEU B 1 194 ? -8.125 -3.725 14.961 1 96.06 194 LEU B N 1
ATOM 3590 C CA . LEU B 1 194 ? -6.973 -4.609 15.094 1 96.06 194 LEU B CA 1
ATOM 3591 C C . LEU B 1 194 ? -5.953 -4.035 16.062 1 96.06 194 LEU B C 1
ATOM 3593 O O . LEU B 1 194 ? -5.578 -2.865 15.961 1 96.06 194 LEU B O 1
ATOM 3597 N N . SER B 1 195 ? -5.598 -4.789 17.094 1 94.5 195 SER B N 1
ATOM 3598 C CA . SER B 1 195 ? -4.605 -4.391 18.078 1 94.5 195 SER B CA 1
ATOM 3599 C C . SER B 1 195 ? -3.391 -5.312 18.047 1 94.5 195 SER B C 1
ATOM 3601 O O . SER B 1 195 ? -3.443 -6.395 17.469 1 94.5 195 SER B O 1
ATOM 3603 N N . VAL B 1 196 ? -2.314 -4.836 18.609 1 93.62 196 VAL B N 1
ATOM 3604 C CA . VAL B 1 196 ? -1.091 -5.629 18.656 1 93.62 196 VAL B CA 1
ATOM 3605 C C . VAL B 1 196 ? -1.355 -6.953 19.359 1 93.62 196 VAL B C 1
ATOM 3607 O O . VAL B 1 196 ? -0.971 -8.016 18.875 1 93.62 196 VAL B O 1
ATOM 3610 N N . SER B 1 197 ? -2.012 -6.867 20.484 1 91.44 197 SER B N 1
ATOM 3611 C CA . SER B 1 197 ? -2.33 -8.086 21.219 1 91.44 197 SER B CA 1
ATOM 3612 C C . SER B 1 197 ? -3.32 -8.953 20.453 1 91.44 197 SER B C 1
ATOM 3614 O O . SER B 1 197 ? -3.213 -10.188 20.469 1 91.44 197 SER B O 1
ATOM 3616 N N . GLY B 1 198 ? -4.246 -8.312 19.766 1 92 198 GLY B N 1
ATOM 3617 C CA . GLY B 1 198 ? -5.234 -9.047 18.984 1 92 198 GLY B CA 1
ATOM 3618 C C . GLY B 1 198 ? -4.633 -9.773 17.797 1 92 198 GLY B C 1
ATOM 3619 O O . GLY B 1 198 ? -5.184 -10.773 17.328 1 92 198 GLY B O 1
ATOM 3620 N N . LEU B 1 199 ? -3.529 -9.258 17.359 1 93.62 199 LEU B N 1
ATOM 3621 C CA . LEU B 1 199 ? -2.857 -9.859 16.219 1 93.62 199 LEU B CA 1
ATOM 3622 C C . LEU B 1 199 ? -2.346 -11.258 16.562 1 93.62 199 LEU B C 1
ATOM 3624 O O . LEU B 1 199 ? -2.365 -12.156 15.711 1 93.62 199 LEU B O 1
ATOM 3628 N N . GLY B 1 200 ? -1.858 -11.328 17.828 1 90.56 200 GLY B N 1
ATOM 3629 C CA . GLY B 1 200 ? -1.42 -12.641 18.266 1 90.56 200 GLY B CA 1
ATOM 3630 C C . GLY B 1 200 ? -2.52 -13.68 18.219 1 90.56 200 GLY B C 1
ATOM 3631 O O . GLY B 1 200 ? -2.324 -14.773 17.672 1 90.56 200 GLY B O 1
ATOM 3632 N N . ASP B 1 201 ? -3.615 -13.328 18.719 1 90.62 201 ASP B N 1
ATOM 3633 C CA . ASP B 1 201 ? -4.773 -14.211 18.719 1 90.62 201 ASP B CA 1
ATOM 3634 C C . ASP B 1 201 ? -5.238 -14.5 17.297 1 90.62 201 ASP B C 1
ATOM 3636 O O . ASP B 1 201 ? -5.586 -15.641 16.969 1 90.62 201 ASP B O 1
ATOM 3640 N N . LEU B 1 202 ? -5.254 -13.555 16.562 1 93 202 LEU B N 1
ATOM 3641 C CA . LEU B 1 202 ? -5.688 -13.688 15.18 1 93 202 LEU B CA 1
ATOM 3642 C C . LEU B 1 202 ? -4.77 -14.625 14.406 1 93 202 LEU B C 1
ATOM 3644 O O . LEU B 1 202 ? -5.238 -15.5 13.68 1 93 202 LEU B O 1
ATOM 3648 N N . HIS B 1 203 ? -3.525 -14.445 14.625 1 92.06 203 HIS B N 1
ATOM 3649 C CA . HIS B 1 203 ? -2.545 -15.273 13.93 1 92.06 203 HIS B CA 1
ATOM 3650 C C . HIS B 1 203 ? -2.703 -16.75 14.297 1 92.06 203 HIS B C 1
ATOM 3652 O O . HIS B 1 203 ? -2.596 -17.625 13.438 1 92.06 203 HIS B O 1
ATOM 3658 N N . ALA B 1 204 ? -2.928 -16.953 15.547 1 91.5 204 ALA B N 1
ATOM 3659 C CA . ALA B 1 204 ? -3.162 -18.328 15.984 1 91.5 204 ALA B CA 1
ATOM 3660 C C . ALA B 1 204 ? -4.375 -18.922 15.289 1 91.5 204 ALA B C 1
ATOM 3662 O O . ALA B 1 204 ? -4.379 -20.109 14.945 1 91.5 204 ALA B O 1
ATOM 3663 N N . ARG B 1 205 ? -5.324 -18.109 14.992 1 91.44 205 ARG B N 1
ATOM 3664 C CA . ARG B 1 205 ? -6.562 -18.562 14.367 1 91.44 205 ARG B CA 1
ATOM 3665 C C . ARG B 1 205 ? -6.363 -18.797 12.875 1 91.44 205 ARG B C 1
ATOM 3667 O O . ARG B 1 205 ? -7.008 -19.672 12.297 1 91.44 205 ARG B O 1
ATOM 3674 N N . LEU B 1 206 ? -5.539 -18.062 12.297 1 94.25 206 LEU B N 1
ATOM 3675 C CA . LEU B 1 206 ? -5.379 -18.094 10.844 1 94.25 206 LEU B CA 1
ATOM 3676 C C . LEU B 1 206 ? -4.348 -19.141 10.445 1 94.25 206 LEU B C 1
ATOM 3678 O O . LEU B 1 206 ? -4.34 -19.609 9.297 1 94.25 206 LEU B O 1
ATOM 3682 N N . ARG B 1 207 ? -3.516 -19.547 11.305 1 92.31 207 ARG B N 1
ATOM 3683 C CA . ARG B 1 207 ? -2.377 -20.422 11.008 1 92.31 207 ARG B CA 1
ATOM 3684 C C . ARG B 1 207 ? -2.838 -21.75 10.438 1 92.31 207 ARG B C 1
ATOM 3686 O O . ARG B 1 207 ? -3.756 -22.375 10.969 1 92.31 207 ARG B O 1
ATOM 3693 N N . ASP B 1 208 ? -2.232 -22.094 9.297 1 93.81 208 ASP B N 1
ATOM 3694 C CA . ASP B 1 208 ? -2.438 -23.375 8.633 1 93.81 208 ASP B CA 1
ATOM 3695 C C . ASP B 1 208 ? -3.883 -23.531 8.164 1 93.81 208 ASP B C 1
ATOM 3697 O O . ASP B 1 208 ? -4.387 -24.641 8.039 1 93.81 208 ASP B O 1
ATOM 3701 N N . GLU B 1 209 ? -4.562 -22.406 7.945 1 96.44 209 GLU B N 1
ATOM 3702 C CA . GLU B 1 209 ? -5.945 -22.406 7.473 1 96.44 209 GLU B CA 1
ATOM 3703 C C . GLU B 1 209 ? -6.055 -21.781 6.082 1 96.44 209 GLU B C 1
ATOM 3705 O O . GLU B 1 209 ? -5.109 -21.156 5.602 1 96.44 209 GLU B O 1
ATOM 3710 N N . HIS B 1 210 ? -7.148 -22.125 5.48 1 97.88 210 HIS B N 1
ATOM 3711 C CA . HIS B 1 210 ? -7.543 -21.391 4.285 1 97.88 210 HIS B CA 1
ATOM 3712 C C . HIS B 1 210 ? -8.289 -20.109 4.652 1 97.88 210 HIS B C 1
ATOM 3714 O O . HIS B 1 210 ? -9.43 -20.156 5.113 1 97.88 210 HIS B O 1
ATOM 3720 N N . VAL B 1 211 ? -7.672 -18.984 4.438 1 97.88 211 VAL B N 1
ATOM 3721 C CA . VAL B 1 211 ? -8.18 -17.703 4.898 1 97.88 211 VAL B CA 1
ATOM 3722 C C . VAL B 1 211 ? -8.648 -16.859 3.705 1 97.88 211 VAL B C 1
ATOM 3724 O O . VAL B 1 211 ? -7.945 -16.766 2.699 1 97.88 211 VAL B O 1
ATOM 3727 N N . ALA B 1 212 ? -9.852 -16.359 3.801 1 98.5 212 ALA B N 1
ATOM 3728 C CA . 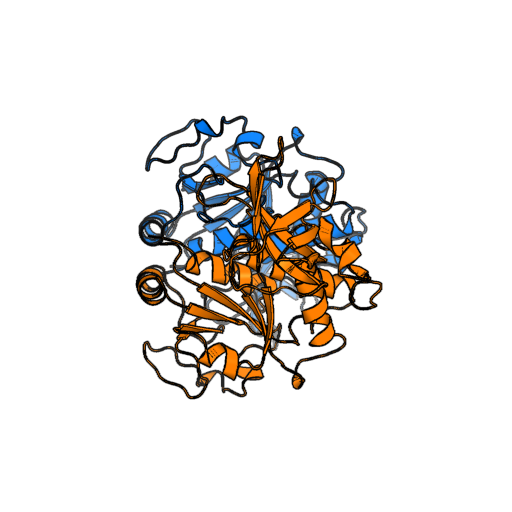ALA B 1 212 ? -10.359 -15.391 2.838 1 98.5 212 ALA B CA 1
ATOM 3729 C C . ALA B 1 212 ? -10.453 -14 3.459 1 98.5 212 ALA B C 1
ATOM 3731 O O . ALA B 1 212 ? -11.047 -13.828 4.527 1 98.5 212 ALA B O 1
ATOM 3732 N N . VAL B 1 213 ? -9.836 -13.047 2.871 1 98.69 213 VAL B N 1
ATOM 3733 C CA . VAL B 1 213 ? -9.914 -11.664 3.312 1 98.69 213 VAL B CA 1
ATOM 3734 C C . VAL B 1 213 ? -10.625 -10.82 2.252 1 98.69 213 VAL B C 1
ATOM 3736 O O . VAL B 1 213 ? -10.148 -10.719 1.117 1 98.69 213 VAL B O 1
ATOM 3739 N N . ALA B 1 214 ? -11.727 -10.203 2.664 1 98.81 214 ALA B N 1
ATOM 3740 C CA . ALA B 1 214 ? -12.555 -9.461 1.712 1 98.81 214 ALA B CA 1
ATOM 3741 C C . ALA B 1 214 ? -12.43 -7.957 1.93 1 98.81 214 ALA B C 1
ATOM 3743 O O . ALA B 1 214 ? -12.367 -7.492 3.07 1 98.81 214 ALA B O 1
ATOM 3744 N N . PHE B 1 215 ? -12.461 -7.258 0.846 1 98.75 215 PHE B N 1
ATOM 3745 C CA . PHE B 1 215 ? -12.344 -5.805 0.856 1 98.75 215 PHE B CA 1
ATOM 3746 C C . PHE B 1 215 ? -13.531 -5.16 0.149 1 98.75 215 PHE B C 1
ATOM 3748 O O . PHE B 1 215 ? -14.203 -5.805 -0.654 1 98.75 215 PHE B O 1
ATOM 3755 N N . GLY B 1 216 ? -13.75 -3.922 0.491 1 98.12 216 GLY B N 1
ATOM 3756 C CA . GLY B 1 216 ? -14.758 -3.146 -0.21 1 98.12 216 GLY B CA 1
ATOM 3757 C C . GLY B 1 216 ? -14.188 -2.303 -1.335 1 98.12 216 GLY B C 1
ATOM 3758 O O . GLY B 1 216 ? -13.047 -2.502 -1.75 1 98.12 216 GLY B O 1
ATOM 3759 N N . ALA B 1 217 ? -15.062 -1.492 -1.881 1 97.25 217 ALA B N 1
ATOM 3760 C CA . ALA B 1 217 ? -14.695 -0.53 -2.918 1 97.25 217 ALA B CA 1
ATOM 3761 C C . ALA B 1 217 ? -14.641 0.887 -2.355 1 97.25 217 ALA B C 1
ATOM 3763 O O . ALA B 1 217 ? -15.156 1.152 -1.269 1 97.25 217 ALA B O 1
ATOM 3764 N N . PRO B 1 218 ? -13.891 1.793 -3.053 1 91.75 218 PRO B N 1
ATOM 3765 C CA . PRO B 1 218 ? -13.867 3.184 -2.594 1 91.75 218 PRO B CA 1
ATOM 3766 C C . PRO B 1 218 ? -15.273 3.787 -2.492 1 91.75 218 PRO B C 1
ATOM 3768 O O . PRO B 1 218 ? -16.031 3.762 -3.463 1 91.75 218 PRO B O 1
ATOM 3771 N N . GLY B 1 219 ? -15.609 4.309 -1.314 1 89.44 219 GLY B N 1
ATOM 3772 C CA . GLY B 1 219 ? -16.906 4.926 -1.095 1 89.44 219 GLY B CA 1
ATOM 3773 C C . GLY B 1 219 ? -18.031 3.918 -0.955 1 89.44 219 GLY B C 1
ATOM 3774 O O . GLY B 1 219 ? -19.203 4.293 -0.833 1 89.44 219 GLY B O 1
ATOM 3775 N N . ARG B 1 220 ? -17.703 2.695 -1.045 1 94.5 220 ARG B N 1
ATOM 3776 C CA . ARG B 1 220 ? -18.656 1.593 -0.983 1 94.5 220 ARG B CA 1
ATOM 3777 C C . ARG B 1 220 ? -18.047 0.382 -0.283 1 94.5 220 ARG B C 1
ATOM 3779 O O . ARG B 1 220 ? -17.688 -0.603 -0.933 1 94.5 220 ARG B O 1
ATOM 3786 N N . GLY B 1 221 ? -18.016 0.478 1.034 1 96.56 221 GLY B N 1
ATOM 3787 C CA . GLY B 1 221 ? -17.438 -0.591 1.83 1 96.56 221 GLY B CA 1
ATOM 3788 C C . GLY B 1 221 ? -18.25 -1.869 1.802 1 96.56 221 GLY B C 1
ATOM 3789 O O . GLY B 1 221 ? -19.328 -1.911 1.201 1 96.56 221 GLY B O 1
ATOM 3790 N N . LEU B 1 222 ? -17.812 -2.914 2.465 1 97.62 222 LEU B N 1
ATOM 3791 C CA . LEU B 1 222 ? -18.422 -4.238 2.457 1 97.62 222 LEU B CA 1
ATOM 3792 C C . LEU B 1 222 ? -19.844 -4.184 3.002 1 97.62 222 LEU B C 1
ATOM 3794 O O . LEU B 1 222 ? -20.75 -4.84 2.469 1 97.62 222 LEU B O 1
ATOM 3798 N N . PRO B 1 223 ? -20.109 -3.391 4.051 1 96.69 223 PRO B N 1
ATOM 3799 C CA . PRO B 1 223 ? -21.5 -3.322 4.516 1 96.69 223 PRO B CA 1
ATOM 3800 C C . PRO B 1 223 ? -22.469 -2.85 3.432 1 96.69 223 PRO B C 1
ATOM 3802 O O . PRO B 1 223 ? -23.531 -3.439 3.25 1 96.69 223 PRO B O 1
ATOM 3805 N N . ALA B 1 224 ? -22.078 -1.837 2.725 1 96.38 224 ALA B N 1
ATOM 3806 C CA . ALA B 1 224 ? -22.922 -1.329 1.649 1 96.38 224 ALA B CA 1
ATOM 3807 C C . ALA B 1 224 ? -23.094 -2.375 0.552 1 96.38 224 ALA B C 1
ATOM 3809 O O . ALA B 1 224 ? -24.203 -2.555 0.03 1 96.38 224 ALA B O 1
ATOM 3810 N N . ILE B 1 225 ? -22.031 -3.062 0.19 1 97.12 225 ILE B N 1
ATOM 3811 C CA . ILE B 1 225 ? -22.047 -4.051 -0.882 1 97.12 225 ILE B CA 1
ATOM 3812 C C . ILE B 1 225 ? -22.953 -5.215 -0.495 1 97.12 225 ILE B C 1
ATOM 3814 O O . ILE B 1 225 ? -23.672 -5.758 -1.339 1 97.12 225 ILE B O 1
ATOM 3818 N N . LEU B 1 226 ? -22.969 -5.543 0.78 1 95.81 226 LEU B N 1
ATOM 3819 C CA . LEU B 1 226 ? -23.656 -6.742 1.244 1 95.81 226 LEU B CA 1
ATOM 3820 C C . LEU B 1 226 ? -25.031 -6.398 1.803 1 95.81 226 LEU B C 1
ATOM 3822 O O . LEU B 1 226 ? -25.797 -7.289 2.188 1 95.81 226 LEU B O 1
ATOM 3826 N N . GLY B 1 227 ? -25.344 -5.141 1.862 1 93.25 227 GLY B N 1
ATOM 3827 C CA . GLY B 1 227 ? -26.625 -4.723 2.412 1 93.25 227 GLY B CA 1
ATOM 3828 C C . GLY B 1 227 ? -26.703 -4.871 3.92 1 93.25 227 GLY B C 1
ATOM 3829 O O . GLY B 1 227 ? -27.75 -5.238 4.457 1 93.25 227 GLY B O 1
ATOM 3830 N N . VAL B 1 228 ? -25.562 -4.738 4.562 1 92.56 228 VAL B N 1
ATOM 3831 C CA . VAL B 1 228 ? -25.484 -4.809 6.02 1 92.56 228 VAL B CA 1
ATOM 3832 C C . VAL B 1 228 ? -25.438 -3.398 6.602 1 92.56 228 VAL B C 1
ATOM 3834 O O . VAL B 1 228 ? -24.688 -2.547 6.125 1 92.56 228 VAL B O 1
ATOM 3837 N N . ASP B 1 229 ? -26.25 -3.166 7.578 1 93.44 229 ASP B N 1
ATOM 3838 C CA . ASP B 1 229 ? -26.172 -1.896 8.297 1 93.44 229 ASP B CA 1
ATOM 3839 C C . ASP B 1 229 ? -24.844 -1.77 9.047 1 93.44 229 ASP B C 1
ATOM 3841 O O . ASP B 1 229 ? -24.5 -2.639 9.852 1 93.44 229 ASP B O 1
ATOM 3845 N N . PRO B 1 230 ? -24.156 -0.688 8.805 1 93.19 230 PRO B N 1
ATOM 3846 C CA . PRO B 1 230 ? -22.875 -0.508 9.484 1 93.19 230 PRO B CA 1
ATOM 3847 C C . PRO B 1 230 ? -22.984 -0.656 11 1 93.19 230 PRO B C 1
ATOM 3849 O O . PRO B 1 230 ? -22.047 -1.152 11.648 1 93.19 230 PRO B O 1
ATOM 3852 N N . GLU B 1 231 ? -24.016 -0.296 11.57 1 92.31 231 GLU B N 1
ATOM 3853 C CA . GLU B 1 231 ? -24.234 -0.371 13.008 1 92.31 231 GLU B CA 1
ATOM 3854 C C . GLU B 1 231 ? -24.391 -1.818 13.469 1 92.31 231 GLU B C 1
ATOM 3856 O O . GLU B 1 231 ? -24.25 -2.115 14.656 1 92.31 231 GLU B O 1
ATOM 3861 N N . GLU B 1 232 ? -24.594 -2.686 12.5 1 91.12 232 GLU B N 1
ATOM 3862 C CA . GLU B 1 232 ? -24.828 -4.09 12.828 1 91.12 232 GLU B CA 1
ATOM 3863 C C . GLU B 1 232 ? -23.562 -4.926 12.617 1 91.12 232 GLU B C 1
ATOM 3865 O O . GLU B 1 232 ? -23.562 -6.129 12.891 1 91.12 232 GLU B O 1
ATOM 3870 N N . VAL B 1 233 ? -22.531 -4.285 12.188 1 92.56 233 VAL B N 1
ATOM 3871 C CA . VAL B 1 233 ? -21.281 -5 12.008 1 92.56 233 VAL B CA 1
ATOM 3872 C C . VAL B 1 233 ? -20.766 -5.488 13.359 1 92.56 233 VAL B C 1
ATOM 3874 O O . VAL B 1 233 ? -20.609 -4.699 14.297 1 92.56 233 VAL B O 1
ATOM 3877 N N . PRO B 1 234 ? -20.547 -6.75 13.445 1 89.44 234 PRO B N 1
ATOM 3878 C CA . PRO B 1 234 ? -20.141 -7.285 14.75 1 89.44 234 PRO B CA 1
ATOM 3879 C C . PRO B 1 234 ? -18.719 -6.879 15.133 1 89.44 234 PRO B C 1
ATOM 3881 O O . PRO B 1 234 ? -17.812 -6.969 14.305 1 89.44 234 PRO B O 1
ATOM 3884 N N . VAL B 1 235 ? -18.531 -6.496 16.391 1 87.5 235 VAL B N 1
ATOM 3885 C CA . VAL B 1 235 ? -17.219 -6.082 16.875 1 87.5 235 VAL B CA 1
ATOM 3886 C C . VAL B 1 235 ? -16.766 -7.027 17.984 1 87.5 235 VAL B C 1
ATOM 3888 O O . VAL B 1 235 ? -15.57 -7.078 18.312 1 87.5 235 VAL B O 1
ATOM 3891 N N . GLU B 1 236 ? -17.672 -7.785 18.453 1 82.94 236 GLU B N 1
ATOM 3892 C CA . GLU B 1 236 ? -17.312 -8.703 19.531 1 82.94 236 GLU B CA 1
ATOM 3893 C C . GLU B 1 236 ? -16.781 -10.023 18.984 1 82.94 236 GLU B C 1
ATOM 3895 O O . GLU B 1 236 ? -17.281 -10.531 17.984 1 82.94 236 GLU B O 1
ATOM 3900 N N . PRO B 1 237 ? -15.758 -10.477 19.688 1 72.88 237 PRO B N 1
ATOM 3901 C CA . PRO B 1 237 ? -15.242 -11.773 19.266 1 72.88 237 PRO B CA 1
ATOM 3902 C C . PRO B 1 237 ? -16.312 -12.867 19.281 1 72.88 237 PRO B C 1
ATOM 3904 O O . PRO B 1 237 ? -17.094 -12.953 20.219 1 72.88 237 PRO B O 1
ATOM 3907 N N . GLY B 1 238 ? -16.453 -13.547 18.25 1 70.75 238 GLY B N 1
ATOM 3908 C CA . GLY B 1 238 ? -17.344 -14.68 18.203 1 70.75 238 GLY B CA 1
ATOM 3909 C C . GLY B 1 238 ? -18.766 -14.312 17.781 1 70.75 238 GLY B C 1
ATOM 3910 O O . GLY B 1 238 ? -19.625 -15.18 17.672 1 70.75 238 GLY B O 1
ATOM 3911 N N . ALA B 1 239 ? -18.922 -13.055 17.672 1 75.56 239 ALA B N 1
ATOM 3912 C CA . ALA B 1 239 ? -20.266 -12.648 17.234 1 75.56 239 ALA B CA 1
ATOM 3913 C C . ALA B 1 239 ? -20.578 -13.203 15.852 1 75.56 239 ALA B C 1
ATOM 3915 O O . ALA B 1 239 ? -19.703 -13.258 14.984 1 75.56 239 ALA B O 1
ATOM 3916 N N . ILE B 1 240 ? -21.703 -13.93 15.797 1 68.75 240 ILE B N 1
ATOM 3917 C CA . ILE B 1 240 ? -22.141 -14.531 14.539 1 68.75 240 ILE B CA 1
ATOM 3918 C C . ILE B 1 240 ? -23.141 -13.617 13.844 1 68.75 240 ILE B C 1
ATOM 3920 O O . ILE B 1 240 ? -24.016 -13.047 14.5 1 68.75 240 ILE B O 1
ATOM 3924 N N . ASP B 1 241 ? -22.75 -13.328 12.602 1 77.88 241 ASP B N 1
ATOM 3925 C CA . ASP B 1 241 ? -23.75 -12.594 11.836 1 77.88 241 ASP B CA 1
ATOM 3926 C C . ASP B 1 241 ? -24.109 -13.328 10.539 1 77.88 241 ASP B C 1
ATOM 3928 O O . ASP B 1 241 ? -23.531 -14.383 10.25 1 77.88 241 ASP B O 1
ATOM 3932 N N . ASP B 1 242 ? -25.125 -12.938 9.867 1 83.38 242 ASP B N 1
ATOM 3933 C CA . ASP B 1 242 ? -25.656 -13.625 8.695 1 83.38 242 ASP B CA 1
ATOM 3934 C C . ASP B 1 242 ? -24.875 -13.234 7.438 1 83.38 242 ASP B C 1
ATOM 3936 O O . ASP B 1 242 ? -25.281 -13.57 6.324 1 83.38 242 ASP B O 1
ATOM 3940 N N . SER B 1 243 ? -23.766 -12.617 7.621 1 87.12 243 SER B N 1
ATOM 3941 C CA . SER B 1 243 ? -23.016 -12.117 6.469 1 87.12 243 SER B CA 1
ATOM 3942 C C . SER B 1 243 ? -22.141 -13.203 5.859 1 87.12 243 SER B C 1
ATOM 3944 O O . SER B 1 243 ? -21.703 -13.078 4.715 1 87.12 243 SER B O 1
ATOM 3946 N N . GLY B 1 244 ? -21.797 -14.281 6.648 1 91.44 244 GLY B N 1
ATOM 3947 C CA . GLY B 1 244 ? -20.906 -15.344 6.191 1 91.44 244 GLY B CA 1
ATOM 3948 C C . GLY B 1 244 ? -19.469 -15.148 6.621 1 91.44 244 GLY B C 1
ATOM 3949 O O . GLY B 1 244 ? -18.641 -16.047 6.461 1 91.44 244 GLY B O 1
ATOM 3950 N N . PHE B 1 245 ? -19.188 -14 7.277 1 95.38 245 PHE B N 1
ATOM 3951 C CA . PHE B 1 245 ? -17.844 -13.734 7.758 1 95.38 245 PHE B CA 1
ATOM 3952 C C . PHE B 1 245 ? -17.672 -14.227 9.195 1 95.38 245 PHE B C 1
ATOM 3954 O O . PHE B 1 245 ? -18.625 -14.195 9.977 1 95.38 245 PHE B O 1
ATOM 3961 N N . ASP B 1 246 ? -16.469 -14.68 9.461 1 94.06 246 ASP B N 1
ATOM 3962 C CA . ASP B 1 246 ? -16.125 -15.07 10.828 1 94.06 246 ASP B CA 1
ATOM 3963 C C . ASP B 1 246 ? -15.688 -13.867 11.656 1 94.06 246 ASP B C 1
ATOM 3965 O O . ASP B 1 246 ? -15.867 -13.844 12.875 1 94.06 246 ASP B O 1
ATOM 3969 N N . LEU B 1 247 ? -15.078 -12.859 10.938 1 94.19 247 LEU B N 1
ATOM 3970 C CA . LEU B 1 247 ? -14.516 -11.688 11.594 1 94.19 247 LEU B CA 1
ATOM 3971 C C . LEU B 1 247 ? -14.719 -10.438 10.742 1 94.19 247 LEU B C 1
ATOM 3973 O O . LEU B 1 247 ? -14.594 -10.492 9.516 1 94.19 247 LEU B O 1
ATOM 3977 N N . TRP B 1 248 ? -15.086 -9.461 11.461 1 96.12 248 TRP B N 1
ATOM 3978 C CA . TRP B 1 248 ? -15.008 -8.109 10.906 1 96.12 248 TRP B CA 1
ATOM 3979 C C . TRP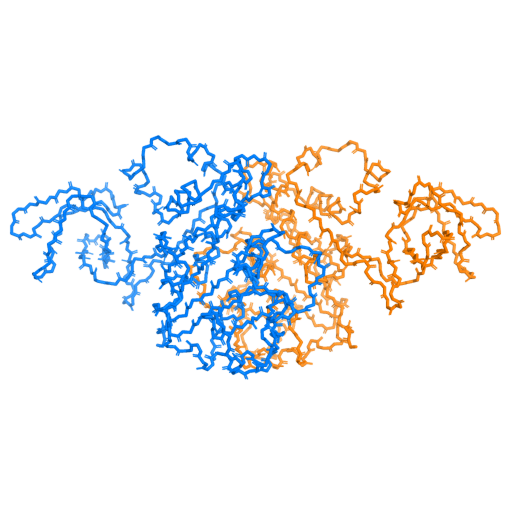 B 1 248 ? -13.891 -7.312 11.562 1 96.12 248 TRP B C 1
ATOM 3981 O O . TRP B 1 248 ? -13.883 -7.133 12.781 1 96.12 248 TRP B O 1
ATOM 3991 N N . LEU B 1 249 ? -12.953 -6.797 10.703 1 96.62 249 LEU B N 1
ATOM 3992 C CA . LEU B 1 249 ? -11.773 -6.16 11.273 1 96.62 249 LEU B CA 1
ATOM 3993 C C . LEU B 1 249 ? -11.586 -4.754 10.719 1 96.62 249 LEU B C 1
ATOM 3995 O O . LEU B 1 249 ? -11.742 -4.535 9.516 1 96.62 249 LEU B O 1
ATOM 3999 N N . ASN B 1 250 ? -11.375 -3.844 11.617 1 97.25 250 ASN B N 1
ATOM 4000 C CA . ASN B 1 250 ? -10.773 -2.561 11.266 1 97.25 250 ASN B CA 1
ATOM 4001 C C . ASN B 1 250 ? -9.25 -2.619 11.336 1 97.25 250 ASN B C 1
ATOM 4003 O O . ASN B 1 250 ? -8.672 -2.512 12.422 1 97.25 250 ASN B O 1
ATOM 4007 N N . THR B 1 251 ? -8.633 -2.74 10.172 1 97.25 251 THR B N 1
ATOM 4008 C CA . THR B 1 251 ? -7.199 -3.014 10.148 1 97.25 251 THR B CA 1
ATOM 4009 C C . THR B 1 251 ? -6.402 -1.714 10.148 1 97.25 251 THR B C 1
ATOM 4011 O O . THR B 1 251 ? -5.172 -1.735 10.203 1 97.25 251 THR B O 1
ATOM 4014 N N . ILE B 1 252 ? -7.027 -0.566 10.062 1 97.31 252 ILE B N 1
ATOM 4015 C CA . ILE B 1 252 ? -6.41 0.749 10.195 1 97.31 252 ILE B CA 1
ATOM 4016 C C . ILE B 1 252 ? -7.148 1.562 11.25 1 97.31 252 ILE B C 1
ATOM 4018 O O . ILE B 1 252 ? -7.773 2.578 10.945 1 97.31 252 ILE B O 1
ATOM 4022 N N . PRO B 1 253 ? -7.027 1.204 12.461 1 95.31 253 PRO B N 1
ATOM 4023 C CA . PRO B 1 253 ? -7.883 1.761 13.516 1 95.31 253 PRO B CA 1
ATOM 4024 C C . PRO B 1 253 ? -7.676 3.262 13.711 1 95.31 253 PRO B C 1
ATOM 4026 O O . PRO B 1 253 ? -8.578 3.957 14.18 1 95.31 253 PRO B O 1
ATOM 4029 N N . ARG B 1 254 ? -6.59 3.871 13.398 1 92.19 254 ARG B N 1
ATOM 4030 C CA . ARG B 1 254 ? -6.324 5.301 13.539 1 92.19 254 ARG B CA 1
ATOM 4031 C C . ARG B 1 254 ? -6.211 5.973 12.18 1 92.19 254 ARG B C 1
ATOM 4033 O O . ARG B 1 254 ? -5.32 6.793 11.953 1 92.19 254 ARG B O 1
ATOM 4040 N N . GLN B 1 255 ? -7.102 5.492 11.422 1 94.69 255 GLN B N 1
ATOM 4041 C CA . GLN B 1 255 ? -7.086 5.973 10.047 1 94.69 255 GLN B CA 1
ATOM 4042 C C . GLN B 1 255 ? -7.113 7.496 9.992 1 94.69 255 GLN B C 1
ATOM 4044 O O . GLN B 1 255 ? -8 8.125 10.57 1 94.69 255 GLN B O 1
ATOM 4049 N N . GLY B 1 256 ? -6.137 8.07 9.266 1 95.94 256 GLY B N 1
ATOM 4050 C CA . GLY B 1 256 ? -5.961 9.516 9.227 1 95.94 256 GLY B CA 1
ATOM 4051 C C . GLY B 1 256 ? -6.582 10.156 8 1 95.94 256 GLY B C 1
ATOM 4052 O O . GLY B 1 256 ? -6.555 11.383 7.859 1 95.94 256 GLY B O 1
ATOM 4053 N N . SER B 1 257 ? -7.086 9.367 7.094 1 95.94 257 SER B N 1
ATOM 4054 C CA . SER B 1 257 ? -7.762 9.859 5.898 1 95.94 257 SER B CA 1
ATOM 4055 C C . SER B 1 257 ? -9.242 9.484 5.91 1 95.94 257 SER B C 1
ATOM 4057 O O . SER B 1 257 ? -9.625 8.445 6.457 1 95.94 257 SER B O 1
ATOM 4059 N N . GLU B 1 258 ? -10.016 10.367 5.281 1 93.25 258 GLU B N 1
ATOM 4060 C CA . GLU B 1 258 ? -11.453 10.117 5.219 1 93.25 258 GLU B CA 1
ATOM 4061 C C . GLU B 1 258 ? -11.766 8.828 4.473 1 93.25 258 GLU B C 1
ATOM 4063 O O . GLU B 1 258 ? -12.672 8.086 4.848 1 93.25 258 GLU B O 1
ATOM 4068 N N . VAL B 1 259 ? -10.961 8.602 3.471 1 92.56 259 VAL B N 1
ATOM 4069 C CA . VAL B 1 259 ? -11.18 7.434 2.621 1 92.56 259 VAL B CA 1
ATOM 4070 C C . VAL B 1 259 ? -9.867 6.676 2.441 1 92.56 259 VAL B C 1
ATOM 4072 O O . VAL B 1 259 ? -8.812 7.285 2.26 1 92.56 259 VAL B O 1
ATOM 4075 N N . VAL B 1 260 ? -9.977 5.383 2.594 1 96.06 260 VAL B N 1
ATOM 4076 C CA . VAL B 1 260 ? -8.875 4.508 2.213 1 96.06 260 VAL B CA 1
ATOM 4077 C C . VAL B 1 260 ? -9.25 3.711 0.965 1 96.06 260 VAL B C 1
ATOM 4079 O O . VAL B 1 260 ? -10.289 3.049 0.936 1 96.06 260 VAL B O 1
ATOM 4082 N N . ARG B 1 261 ? -8.461 3.855 -0.037 1 96.31 261 ARG B N 1
ATOM 4083 C CA . ARG B 1 261 ? -8.711 3.135 -1.28 1 96.31 261 ARG B CA 1
ATOM 4084 C C . ARG B 1 261 ? -8.445 1.644 -1.114 1 96.31 261 ARG B C 1
ATOM 4086 O O . ARG B 1 261 ? -7.668 1.241 -0.244 1 96.31 261 ARG B O 1
ATOM 4093 N N . THR B 1 262 ? -9.039 0.841 -1.985 1 98.12 262 THR B N 1
ATOM 4094 C CA . THR B 1 262 ? -8.953 -0.609 -1.85 1 98.12 262 THR B CA 1
ATOM 4095 C C . THR B 1 262 ? -7.504 -1.075 -1.944 1 98.12 262 THR B C 1
ATOM 4097 O O . THR B 1 262 ? -7.051 -1.875 -1.123 1 98.12 262 THR B O 1
ATOM 4100 N N . GLU B 1 263 ? -6.742 -0.562 -2.953 1 98.06 263 GLU B N 1
ATOM 4101 C CA . GLU B 1 263 ? -5.363 -1.007 -3.137 1 98.06 263 GLU B CA 1
ATOM 4102 C C . GLU B 1 263 ? -4.496 -0.627 -1.939 1 98.06 263 GLU B C 1
ATOM 4104 O O . GLU B 1 263 ? -3.545 -1.335 -1.606 1 98.06 263 GLU B O 1
ATOM 4109 N N . GLU B 1 264 ? -4.793 0.475 -1.261 1 98.12 264 GLU B N 1
ATOM 4110 C CA . GLU B 1 264 ? -4.129 0.87 -0.023 1 98.12 264 GLU B CA 1
ATOM 4111 C C . GLU B 1 264 ? -4.484 -0.074 1.121 1 98.12 264 GLU B C 1
ATOM 4113 O O . GLU B 1 264 ? -3.604 -0.556 1.835 1 98.12 264 GLU B O 1
ATOM 4118 N N . ALA B 1 265 ? -5.766 -0.351 1.189 1 98.5 265 ALA B N 1
ATOM 4119 C CA . ALA B 1 265 ? -6.277 -1.215 2.252 1 98.5 265 ALA B CA 1
ATOM 4120 C C . ALA B 1 265 ? -5.695 -2.621 2.143 1 98.5 265 ALA B C 1
ATOM 4122 O O . ALA B 1 265 ? -5.418 -3.266 3.156 1 98.5 265 ALA B O 1
ATOM 4123 N N . VAL B 1 266 ? -5.574 -3.088 0.917 1 98.81 266 VAL B N 1
ATOM 4124 C CA . VAL B 1 266 ? -5.062 -4.438 0.703 1 98.81 266 VAL B CA 1
ATOM 4125 C C . VAL B 1 266 ? -3.643 -4.543 1.261 1 98.81 266 VAL B C 1
ATOM 4127 O O . VAL B 1 266 ? -3.334 -5.469 2.014 1 98.81 266 VAL B O 1
ATOM 4130 N N . PHE B 1 267 ? -2.73 -3.574 1.004 1 98.56 267 PHE B N 1
ATOM 4131 C CA . PHE B 1 267 ? -1.379 -3.58 1.552 1 98.56 267 PHE B CA 1
ATOM 4132 C C . PHE B 1 267 ? -1.411 -3.467 3.07 1 98.56 267 PHE B C 1
ATOM 4134 O O . PHE B 1 267 ? -0.741 -4.23 3.77 1 98.56 267 PHE B O 1
ATOM 4141 N N . ALA B 1 268 ? -2.225 -2.518 3.545 1 98.38 268 ALA B N 1
ATOM 4142 C CA . ALA B 1 268 ? -2.268 -2.221 4.977 1 98.38 268 ALA B CA 1
ATOM 4143 C C . ALA B 1 268 ? -2.779 -3.42 5.77 1 98.38 268 ALA B C 1
ATOM 4145 O O . ALA B 1 268 ? -2.346 -3.656 6.898 1 98.38 268 ALA B O 1
ATOM 4146 N N . THR B 1 269 ? -3.674 -4.188 5.176 1 98.5 269 THR B N 1
ATOM 4147 C CA . THR B 1 269 ? -4.324 -5.297 5.867 1 98.5 269 THR B CA 1
ATOM 4148 C C . THR B 1 269 ? -3.455 -6.551 5.812 1 98.5 269 THR B C 1
ATOM 4150 O O . THR B 1 269 ? -3.268 -7.227 6.828 1 98.5 269 THR B O 1
ATOM 4153 N N . LEU B 1 270 ? -2.9 -6.832 4.648 1 98.38 270 LEU B N 1
ATOM 4154 C CA . LEU B 1 270 ? -2.174 -8.086 4.477 1 98.38 270 LEU B CA 1
ATOM 4155 C C . LEU B 1 270 ? -0.84 -8.047 5.215 1 98.38 270 LEU B C 1
ATOM 4157 O O . LEU B 1 270 ? -0.345 -9.078 5.664 1 98.38 270 LEU B O 1
ATOM 4161 N N . SER B 1 271 ? -0.279 -6.895 5.441 1 98.19 271 SER B N 1
ATOM 4162 C CA . SER B 1 271 ? 1.023 -6.766 6.086 1 98.19 271 SER B CA 1
ATOM 4163 C C . SER B 1 271 ? 1.005 -7.359 7.488 1 98.19 271 SER B C 1
ATOM 4165 O O . SER B 1 271 ? 1.693 -8.344 7.762 1 98.19 271 SER B O 1
ATOM 4167 N N . PRO B 1 272 ? 0.15 -6.875 8.414 1 97.06 272 PRO B N 1
ATOM 4168 C CA . PRO B 1 272 ? 0.14 -7.488 9.742 1 97.06 272 PRO B CA 1
ATOM 4169 C C . PRO B 1 272 ? -0.402 -8.914 9.727 1 97.06 272 PRO B C 1
ATOM 4171 O O . PRO B 1 272 ? 0.022 -9.75 10.531 1 97.06 272 PRO B O 1
ATOM 4174 N N . LEU B 1 273 ? -1.274 -9.266 8.773 1 95.94 273 LEU B N 1
ATOM 4175 C CA . LEU B 1 273 ? -1.925 -10.57 8.781 1 95.94 273 LEU B CA 1
ATOM 4176 C C . LEU B 1 273 ? -0.958 -11.664 8.328 1 95.94 273 LEU B C 1
ATOM 4178 O O . LEU B 1 273 ? -1.148 -12.836 8.656 1 95.94 273 LEU B O 1
ATOM 4182 N N . THR B 1 274 ? 0.052 -11.281 7.551 1 94.75 274 THR B N 1
ATOM 4183 C CA . THR B 1 274 ? 0.929 -12.305 6.992 1 94.75 274 THR B CA 1
ATOM 4184 C C . THR B 1 274 ? 2.236 -12.383 7.777 1 94.75 274 THR B C 1
ATOM 4186 O O . THR B 1 274 ? 3.176 -13.062 7.359 1 94.75 274 THR B O 1
ATOM 4189 N N . LEU B 1 275 ? 2.336 -11.641 8.883 1 93.75 275 LEU B N 1
ATOM 4190 C CA . LEU B 1 275 ? 3.486 -11.805 9.766 1 93.75 275 LEU B CA 1
ATOM 4191 C C . LEU B 1 275 ? 3.527 -13.211 10.359 1 93.75 275 LEU B C 1
ATOM 4193 O O . LEU B 1 275 ? 2.5 -13.891 10.43 1 93.75 275 LEU B O 1
ATOM 4197 N N . THR B 1 276 ? 4.734 -13.672 10.672 1 85.31 276 THR B N 1
ATOM 4198 C CA . THR B 1 276 ? 4.891 -14.984 11.297 1 85.31 276 THR B CA 1
ATOM 4199 C C . THR B 1 276 ? 5.379 -14.836 12.734 1 85.31 276 THR B C 1
ATOM 4201 O O . THR B 1 276 ? 5.805 -13.758 13.148 1 85.31 276 THR B O 1
ATOM 4204 N N . GLU B 1 277 ? 5.258 -15.945 13.508 1 83.69 277 GLU B N 1
ATOM 4205 C CA . GLU B 1 277 ? 5.742 -15.969 14.891 1 83.69 277 GLU B CA 1
ATOM 4206 C C . GLU B 1 277 ? 7.258 -16.125 14.938 1 83.69 277 GLU B C 1
ATOM 4208 O O . GLU B 1 277 ? 7.836 -16.875 14.141 1 83.69 277 GLU B O 1
#